Protein AF-0000000079879010 (afdb_homodimer)

Organism: NCBI:txid29920

Secondary structure (DSSP, 8-state):
----------------GGGTTPPPPSEEEEE-TTHHHHHHHHHS-HHHHHHHHHHHHHHHHHHHHHHT--EEEEEEEEGGGGGS-HHHHHHHHHHHHHHHHHHHHHHHHHTEEEEEE-S--TTS-HHHHHHHHHHHHHTTT--SEEEEEEEEE-HHHHHHHHHHHHHHHHHTTSS-GGG--HHHHHHTSTTTTSPPPSEEEE-TT--B-TTSSTTTTTTPEEEE-SS-GGG--HHHHHHHHHHHHHS---TT-/----------------GGGTTPPPPSEEEEE-TTHHHHHHHHHS-HHHHHHHHHHHHHHHHHHHHHHT--EEEEEEEEGGGGGS-HHHHHHHHHHHHHHHHHHHHHHHHHTEEEEEE-S--TTS-HHHHHHHHHHHHHTTT--SEEEEEEEEE-HHHHHHHHHHHHHHHHHTTSS-GGG--HHHHHHTSTTTTSPPPSEEEE-TT--B-TTSSTTTTTTPEEEE-SS-GGG--HHHHHHHHHHHHHS---TT-

Radius of gyration: 25.98 Å; Cα contacts (8 Å, |Δi|>4): 868; chains: 2; bounding box: 55×99×82 Å

Structure (mmCIF, N/CA/C/O backbone):
data_AF-0000000079879010-model_v1
#
loop_
_entity.id
_entity.type
_entity.pdbx_description
1 polymer 'Alkyl transferase'
#
loop_
_atom_site.group_PDB
_atom_site.id
_atom_site.type_symbol
_atom_site.label_atom_id
_atom_site.label_alt_id
_atom_site.label_comp_id
_atom_site.label_asym_id
_atom_site.label_entity_id
_atom_site.label_seq_id
_atom_site.pdbx_PDB_ins_code
_atom_site.Cartn_x
_atom_site.Cartn_y
_atom_site.Cartn_z
_atom_site.occupancy
_atom_site.B_iso_or_equiv
_atom_site.auth_seq_id
_atom_site.auth_comp_id
_atom_site.auth_asym_id
_atom_site.auth_atom_id
_atom_site.pdbx_PDB_model_num
ATOM 1 N N . MET A 1 1 ? -11.172 -68.062 24.422 1 21.17 1 MET A N 1
ATOM 2 C CA . MET A 1 1 ? -12.227 -67.062 24.438 1 21.17 1 MET A CA 1
ATOM 3 C C . MET A 1 1 ? -11.812 -65.812 23.656 1 21.17 1 MET A C 1
ATOM 5 O O . MET A 1 1 ? -10.641 -65.625 23.297 1 21.17 1 MET A O 1
ATOM 9 N N . GLY A 1 2 ? -12.133 -64.5 24.047 1 20.33 2 GLY A N 1
ATOM 10 C CA . GLY A 1 2 ? -12.953 -63.406 23.578 1 20.33 2 GLY A CA 1
ATOM 11 C C . GLY A 1 2 ? -12.148 -62.312 22.922 1 20.33 2 GLY A C 1
ATOM 12 O O . GLY A 1 2 ? -12.633 -61.188 22.766 1 20.33 2 GLY A O 1
ATOM 13 N N . ALA A 1 3 ? -10.828 -62.438 22.547 1 24.95 3 ALA A N 1
ATOM 14 C CA . ALA A 1 3 ? -10.117 -61.156 22.562 1 24.95 3 ALA A CA 1
ATOM 15 C C . ALA A 1 3 ? -10.641 -60.219 21.469 1 24.95 3 ALA A C 1
ATOM 17 O O . ALA A 1 3 ? -10.234 -60.312 20.312 1 24.95 3 ALA A O 1
ATOM 18 N N . GLU A 1 4 ? -11.93 -60 21.359 1 23.8 4 GLU A N 1
ATOM 19 C CA . GLU A 1 4 ? -12.305 -59.312 20.125 1 23.8 4 GLU A CA 1
ATOM 20 C C . GLU A 1 4 ? -11.648 -57.938 20.031 1 23.8 4 GLU A C 1
ATOM 22 O O . GLU A 1 4 ? -11.578 -57.219 21.031 1 23.8 4 GLU A O 1
ATOM 27 N N . ALA A 1 5 ? -10.898 -57.625 19.062 1 28.38 5 ALA A N 1
ATOM 28 C CA . ALA A 1 5 ? -10.18 -56.438 18.641 1 28.38 5 ALA A CA 1
ATOM 29 C C . ALA A 1 5 ? -11.062 -55.188 18.75 1 28.38 5 ALA A C 1
ATOM 31 O O . ALA A 1 5 ? -12.281 -55.281 18.547 1 28.38 5 ALA A O 1
ATOM 32 N N . ILE A 1 6 ? -10.523 -54.062 19.297 1 28.2 6 ILE A N 1
ATOM 33 C CA . ILE A 1 6 ? -10.75 -52.656 19.594 1 28.2 6 ILE A CA 1
ATOM 34 C C . ILE A 1 6 ? -11.195 -51.938 18.328 1 28.2 6 ILE A C 1
ATOM 36 O O . ILE A 1 6 ? -10.508 -51.969 17.297 1 28.2 6 ILE A O 1
ATOM 40 N N . SER A 1 7 ? -12.469 -51.719 18.078 1 27.94 7 SER A N 1
ATOM 41 C CA . SER A 1 7 ? -13.109 -50.938 17.047 1 27.94 7 SER A CA 1
ATOM 42 C C . SER A 1 7 ? -12.539 -49.5 16.984 1 27.94 7 SER A C 1
ATOM 44 O O . SER A 1 7 ? -12.469 -48.844 18.016 1 27.94 7 SER A O 1
ATOM 46 N N . SER A 1 8 ? -11.586 -49.156 16.094 1 28.75 8 SER A N 1
ATOM 47 C CA . SER A 1 8 ? -10.922 -47.906 15.742 1 28.75 8 SER A CA 1
ATOM 48 C C . SER A 1 8 ? -11.938 -46.781 15.477 1 28.75 8 SER A C 1
ATOM 50 O O . SER A 1 8 ? -12.656 -46.844 14.477 1 28.75 8 SER A O 1
ATOM 52 N N . SER A 1 9 ? -12.672 -46.281 16.516 1 29.91 9 SER A N 1
ATOM 53 C CA . SER A 1 9 ? -13.594 -45.156 16.328 1 29.91 9 SER A CA 1
ATOM 54 C C . SER A 1 9 ? -12.875 -43.938 15.742 1 29.91 9 SER A C 1
ATOM 56 O O . SER A 1 9 ? -11.852 -43.5 16.266 1 29.91 9 SER A O 1
ATOM 58 N N . ASN A 1 10 ? -12.875 -43.688 14.453 1 29.55 10 ASN A N 1
ATOM 59 C CA . ASN A 1 10 ? -12.453 -42.562 13.625 1 29.55 10 ASN A CA 1
ATOM 60 C C . ASN A 1 10 ? -13 -41.25 14.156 1 29.55 10 ASN A C 1
ATOM 62 O O . ASN A 1 10 ? -14.188 -40.969 13.992 1 29.55 10 ASN A O 1
ATOM 66 N N . SER A 1 11 ? -12.625 -40.75 15.375 1 30.86 11 SER A N 1
ATOM 67 C CA . SER A 1 11 ? -13.039 -39.438 15.914 1 30.86 11 SER A CA 1
ATOM 68 C C . SER A 1 11 ? -12.703 -38.312 14.961 1 30.86 11 SER A C 1
ATOM 70 O O . SER A 1 11 ? -11.531 -38.062 14.68 1 30.86 11 SER A O 1
ATOM 72 N N . THR A 1 12 ? -13.523 -37.938 13.984 1 29.44 12 THR A N 1
ATOM 73 C CA . THR A 1 12 ? -13.477 -36.688 13.242 1 29.44 12 THR A CA 1
ATOM 74 C C . THR A 1 12 ? -13.406 -35.5 14.195 1 29.44 12 THR A C 1
ATOM 76 O O . THR A 1 12 ? -14.32 -35.281 14.992 1 29.44 12 THR A O 1
ATOM 79 N N . ALA A 1 13 ? -12.328 -35.094 14.742 1 32.72 13 ALA A N 1
ATOM 80 C CA . ALA A 1 13 ? -12.102 -33.875 15.523 1 32.72 13 ALA A CA 1
ATOM 81 C C . ALA A 1 13 ? -12.891 -32.688 14.961 1 32.72 13 ALA A C 1
ATOM 83 O O . ALA A 1 13 ? -12.617 -32.219 13.852 1 32.72 13 ALA A O 1
ATOM 84 N N . THR A 1 14 ? -14.195 -32.531 15.242 1 33.41 14 THR A N 1
ATOM 85 C CA . THR A 1 14 ? -15.016 -31.359 14.984 1 33.41 14 THR A CA 1
ATOM 86 C C . THR A 1 14 ? -14.258 -30.078 15.359 1 33.41 14 THR A C 1
ATOM 88 O O . THR A 1 14 ? -13.586 -30.031 16.391 1 33.41 14 THR A O 1
ATOM 91 N N . MET A 1 15 ? -13.891 -29.219 14.453 1 37.66 15 MET A N 1
ATOM 92 C CA . MET A 1 15 ? -13.344 -27.906 14.742 1 37.66 15 MET A CA 1
ATOM 93 C C . MET A 1 15 ? -14.008 -27.297 15.977 1 37.66 15 MET A C 1
ATOM 95 O O . MET A 1 15 ? -15.227 -27.391 16.141 1 37.66 15 MET A O 1
ATOM 99 N N . PRO A 1 16 ? -13.375 -27.047 17.062 1 37.69 16 PRO A N 1
ATOM 100 C CA . PRO A 1 16 ? -14.086 -26.516 18.219 1 37.69 16 PRO A CA 1
ATOM 101 C C . PRO A 1 16 ? -15.18 -25.531 17.844 1 37.69 16 PRO A C 1
ATOM 103 O O . PRO A 1 16 ? -15.109 -24.891 16.781 1 37.69 16 PRO A O 1
ATOM 106 N N . GLU A 1 17 ? -16.375 -25.547 18.406 1 39.41 17 GLU A N 1
ATOM 107 C CA . GLU A 1 17 ? -17.609 -24.75 18.359 1 39.41 17 GLU A CA 1
ATOM 108 C C . GLU A 1 17 ? -17.312 -23.266 18.391 1 39.41 17 GLU A C 1
ATOM 110 O O . GLU A 1 17 ? -18.219 -22.438 18.344 1 39.41 17 GLU A O 1
ATOM 115 N N . MET A 1 18 ? -16.25 -22.797 19.047 1 42.03 18 MET A N 1
ATOM 116 C CA . MET A 1 18 ? -15.977 -21.375 19.219 1 42.03 18 MET A CA 1
ATOM 117 C C . MET A 1 18 ? -15.945 -20.656 17.875 1 42.03 18 MET A C 1
ATOM 119 O O . MET A 1 18 ? -15.703 -19.453 17.812 1 42.03 18 MET A O 1
ATOM 123 N N . GLU A 1 19 ? -15.68 -21.406 16.75 1 46.16 19 GLU A N 1
ATOM 124 C CA . GLU A 1 19 ? -15.414 -20.953 15.383 1 46.16 19 GLU A CA 1
ATOM 125 C C . GLU A 1 19 ? -16.672 -20.359 14.742 1 46.16 19 GLU A C 1
ATOM 127 O O . GLU A 1 19 ? -16.688 -20.125 13.531 1 46.16 19 GLU A O 1
ATOM 132 N N . LYS A 1 20 ? -17.891 -20.484 15.352 1 55.22 20 LYS A N 1
ATOM 133 C CA . LYS A 1 20 ? -19.156 -20.359 14.625 1 55.22 20 LYS A CA 1
ATOM 134 C C . LYS A 1 20 ? -19.344 -18.953 14.094 1 55.22 20 LYS A C 1
ATOM 136 O O . LYS A 1 20 ? -19.938 -18.766 13.023 1 55.22 20 LYS A O 1
ATOM 141 N N . ASP A 1 21 ? -18.891 -17.875 14.773 1 79.19 21 ASP A N 1
ATOM 142 C CA . ASP A 1 21 ? -19.422 -16.609 14.289 1 79.19 21 ASP A CA 1
ATOM 143 C C . ASP A 1 21 ? -18.297 -15.719 13.742 1 79.19 21 ASP A C 1
ATOM 145 O O . ASP A 1 21 ? -18.359 -14.492 13.859 1 79.19 21 ASP A O 1
ATOM 149 N N . LEU A 1 22 ? -17.188 -16.438 13.062 1 91 22 LEU A N 1
ATOM 150 C CA . LEU A 1 22 ? -16.125 -15.586 12.523 1 91 22 LEU A CA 1
ATOM 151 C C . LEU A 1 22 ? -16.531 -15.031 11.164 1 91 22 LEU A C 1
ATOM 153 O O . LEU A 1 22 ? -17.125 -15.734 10.352 1 91 22 LEU A O 1
ATOM 157 N N . LYS A 1 23 ? -16.219 -13.797 10.984 1 95.5 23 LYS A N 1
ATOM 158 C CA . LYS A 1 23 ? -16.328 -13.219 9.656 1 95.5 23 LYS A CA 1
ATOM 159 C C . LYS A 1 23 ? -15.234 -13.734 8.727 1 95.5 23 LYS A C 1
ATOM 161 O O . LYS A 1 23 ? -14.047 -13.602 9.023 1 95.5 23 LYS A O 1
ATOM 166 N N . ILE A 1 24 ? -15.594 -14.367 7.672 1 97.81 24 ILE A N 1
ATOM 167 C CA . ILE A 1 24 ? -14.641 -14.922 6.715 1 97.81 24 ILE A CA 1
ATOM 168 C C . ILE A 1 24 ? -14.242 -13.844 5.711 1 97.81 24 ILE A C 1
ATOM 170 O O . ILE A 1 24 ? -15.102 -13.219 5.078 1 97.81 24 ILE A O 1
ATOM 174 N N . PRO A 1 25 ? -12.969 -13.586 5.633 1 98.38 25 PRO A N 1
ATOM 175 C CA . PRO A 1 25 ? -12.586 -12.656 4.566 1 98.38 25 PRO A CA 1
ATOM 176 C C . PRO A 1 25 ? -13.008 -13.133 3.182 1 98.38 25 PRO A C 1
ATOM 178 O O . PRO A 1 25 ? -12.906 -14.328 2.879 1 98.38 25 PRO A O 1
ATOM 181 N N . ARG A 1 26 ? -13.453 -12.234 2.373 1 98.62 26 ARG A N 1
ATOM 182 C CA . ARG A 1 26 ? -13.906 -12.609 1.038 1 98.62 26 ARG A CA 1
ATOM 183 C C . ARG A 1 26 ? -12.727 -12.805 0.092 1 98.62 26 ARG A C 1
ATOM 185 O O . ARG A 1 26 ? -12.75 -13.688 -0.767 1 98.62 26 ARG A O 1
ATOM 192 N N . HIS A 1 27 ? -11.727 -12.008 0.163 1 98.94 27 HIS A N 1
ATOM 193 C CA . HIS A 1 27 ? -10.57 -11.992 -0.724 1 98.94 27 HIS A CA 1
ATOM 194 C C . HIS A 1 27 ? -9.266 -11.883 0.068 1 98.94 27 HIS A C 1
ATOM 196 O O . HIS A 1 27 ? -9.07 -10.922 0.817 1 98.94 27 HIS A O 1
ATOM 202 N N . ILE A 1 28 ? -8.414 -12.867 -0.082 1 98.94 28 ILE A N 1
ATOM 203 C CA . ILE A 1 28 ? -7.082 -12.867 0.522 1 98.94 28 ILE A CA 1
ATOM 204 C C . ILE A 1 28 ? -6.02 -12.719 -0.565 1 98.94 28 ILE A C 1
ATOM 206 O O . ILE A 1 28 ? -6.035 -13.445 -1.561 1 98.94 28 ILE A O 1
ATOM 210 N N . ALA A 1 29 ? -5.215 -11.688 -0.429 1 98.94 29 ALA A N 1
ATOM 211 C CA . ALA A 1 29 ? -4.023 -11.516 -1.261 1 98.94 29 ALA A CA 1
ATOM 212 C C . ALA A 1 29 ? -2.766 -11.945 -0.512 1 98.94 29 ALA A C 1
ATOM 214 O O . ALA A 1 29 ? -2.594 -11.617 0.664 1 98.94 29 ALA A O 1
ATOM 215 N N . VAL A 1 30 ? -1.819 -12.68 -1.217 1 98.94 30 VAL A N 1
ATOM 216 C CA . VAL A 1 30 ? -0.688 -13.219 -0.473 1 98.94 30 VAL A CA 1
ATOM 217 C C . VAL A 1 30 ? 0.607 -12.961 -1.241 1 98.94 30 VAL A C 1
ATOM 219 O O . VAL A 1 30 ? 0.686 -13.227 -2.443 1 98.94 30 VAL A O 1
ATOM 222 N N . ILE A 1 31 ? 1.541 -12.406 -0.609 1 98.81 31 ILE A N 1
ATOM 223 C CA . ILE A 1 31 ? 2.928 -12.375 -1.06 1 98.81 31 ILE A CA 1
ATOM 224 C C . ILE A 1 31 ? 3.678 -13.594 -0.516 1 98.81 31 ILE A C 1
ATOM 226 O O . ILE A 1 31 ? 3.949 -13.672 0.684 1 98.81 31 ILE A O 1
ATOM 230 N N . ILE A 1 32 ? 4.016 -14.484 -1.341 1 98.62 32 ILE A N 1
ATOM 231 C CA . ILE A 1 32 ? 4.531 -15.789 -0.929 1 98.62 32 ILE A CA 1
ATOM 232 C C . ILE A 1 32 ? 6.051 -15.734 -0.831 1 98.62 32 ILE A C 1
ATOM 234 O O . ILE A 1 32 ? 6.75 -16.469 -1.535 1 98.62 32 ILE A O 1
ATOM 238 N N . ASP A 1 33 ? 6.512 -15.031 0.116 1 97.5 33 ASP A N 1
ATOM 239 C CA . ASP A 1 33 ? 7.926 -14.734 0.323 1 97.5 33 ASP A CA 1
ATOM 240 C C . ASP A 1 33 ? 8.617 -15.852 1.1 1 97.5 33 ASP A C 1
ATOM 242 O O . ASP A 1 33 ? 7.984 -16.531 1.912 1 97.5 33 ASP A O 1
ATOM 246 N N . GLY A 1 34 ? 9.859 -16.125 0.825 1 97.25 34 GLY A N 1
ATOM 247 C CA . GLY A 1 34 ? 10.688 -17 1.63 1 97.25 34 GLY A CA 1
ATOM 248 C C . GLY A 1 34 ? 10.992 -18.328 0.948 1 97.25 34 GLY A C 1
ATOM 249 O O . GLY A 1 34 ? 11.664 -19.188 1.521 1 97.25 34 GLY A O 1
ATOM 250 N N . ASN A 1 35 ? 10.586 -18.5 -0.289 1 97.75 35 ASN A N 1
ATOM 251 C CA . ASN A 1 35 ? 10.766 -19.766 -0.992 1 97.75 35 ASN A CA 1
ATOM 252 C C . ASN A 1 35 ? 12.25 -20.094 -1.164 1 97.75 35 ASN A C 1
ATOM 254 O O . ASN A 1 35 ? 12.68 -21.203 -0.823 1 97.75 35 ASN A O 1
ATOM 258 N N . ARG A 1 36 ? 13.062 -19.156 -1.688 1 95.12 36 ARG A N 1
ATOM 259 C CA . ARG A 1 36 ? 14.477 -19.375 -1.958 1 95.12 36 ARG A CA 1
ATOM 260 C C . ARG A 1 36 ? 15.242 -19.672 -0.671 1 95.12 36 ARG A C 1
ATOM 262 O O . ARG A 1 36 ? 16.047 -20.609 -0.623 1 95.12 36 ARG A O 1
ATOM 269 N N . ARG A 1 37 ? 15.039 -18.875 0.304 1 95.81 37 ARG A N 1
ATOM 270 C CA . ARG A 1 37 ? 15.719 -19.062 1.579 1 95.81 37 ARG A CA 1
ATOM 271 C C . ARG A 1 37 ? 15.367 -20.422 2.193 1 95.81 37 ARG A C 1
ATOM 273 O O . ARG A 1 37 ? 16.234 -21.141 2.682 1 95.81 37 ARG A O 1
ATOM 280 N N . TYR A 1 38 ? 14.125 -20.766 2.17 1 97.56 38 TYR A N 1
ATOM 281 C CA . TYR A 1 38 ? 13.68 -22.078 2.646 1 97.56 38 TYR A CA 1
ATOM 282 C C . TYR A 1 38 ? 14.414 -23.203 1.932 1 97.56 38 TYR A C 1
ATOM 284 O O . TYR A 1 38 ? 14.93 -24.125 2.572 1 97.56 38 TYR A O 1
ATOM 292 N N . GLY A 1 39 ? 14.391 -23.141 0.583 1 97 39 GLY A N 1
ATOM 293 C CA . GLY A 1 39 ? 15.023 -24.188 -0.216 1 97 39 GLY A CA 1
ATOM 294 C C . GLY A 1 39 ? 16.5 -24.328 0.061 1 97 39 GLY A C 1
ATOM 295 O O . GLY A 1 39 ? 17.031 -25.438 0.14 1 97 39 GLY A O 1
ATOM 296 N N . LYS A 1 40 ? 17.203 -23.172 0.174 1 95.81 40 LYS A N 1
ATOM 297 C CA . LYS A 1 40 ? 18.625 -23.188 0.486 1 95.81 40 LYS A CA 1
ATOM 298 C C . LYS A 1 40 ? 18.891 -23.844 1.84 1 95.81 40 LYS A C 1
ATOM 300 O O . LYS A 1 40 ? 19.828 -24.625 1.985 1 95.81 40 LYS A O 1
ATOM 305 N N . ASN A 1 41 ? 18.078 -23.516 2.752 1 96.12 41 ASN A N 1
ATOM 306 C CA . ASN A 1 41 ? 18.234 -24.062 4.094 1 96.12 41 ASN A CA 1
ATOM 307 C C . ASN A 1 41 ? 17.953 -25.578 4.113 1 96.12 41 ASN A C 1
ATOM 309 O O . ASN A 1 41 ? 18.703 -26.344 4.723 1 96.12 41 ASN A O 1
ATOM 313 N N . LYS A 1 42 ? 16.922 -25.969 3.42 1 96.19 42 LYS A N 1
ATOM 314 C CA . LYS A 1 42 ? 16.438 -27.344 3.508 1 96.19 42 LYS A CA 1
ATOM 315 C C . LYS A 1 42 ? 17.188 -28.25 2.535 1 96.19 42 LYS A C 1
ATOM 317 O O . LYS A 1 42 ? 17.5 -29.406 2.861 1 96.19 42 LYS A O 1
ATOM 322 N N . TYR A 1 43 ? 17.484 -27.688 1.297 1 95.94 43 TYR A N 1
ATOM 323 C CA . TYR A 1 43 ? 17.984 -28.562 0.238 1 95.94 43 TYR A CA 1
ATOM 324 C C . TYR A 1 43 ? 19.328 -28.062 -0.275 1 95.94 43 TYR A C 1
ATOM 326 O O . TYR A 1 43 ? 20 -28.75 -1.05 1 95.94 43 TYR A O 1
ATOM 334 N N . GLY A 1 44 ? 19.734 -26.906 0.207 1 94 44 GLY A N 1
ATOM 335 C CA . GLY A 1 44 ? 20.891 -26.266 -0.428 1 94 44 GLY A CA 1
ATOM 336 C C . GLY A 1 44 ? 20.578 -25.719 -1.81 1 94 44 GLY A C 1
ATOM 337 O O . GLY A 1 44 ? 21.484 -25.453 -2.598 1 94 44 GLY A O 1
ATOM 338 N N . SER A 1 45 ? 19.312 -25.672 -2.168 1 90.5 45 SER A N 1
ATOM 339 C CA . SER A 1 45 ? 18.859 -25.234 -3.486 1 90.5 45 SER A CA 1
ATOM 340 C C . SER A 1 45 ? 17.656 -24.312 -3.385 1 90.5 45 SER A C 1
ATOM 342 O O . SER A 1 45 ? 16.578 -24.734 -2.93 1 90.5 45 SER A O 1
ATOM 344 N N . GLY A 1 46 ? 17.75 -23.109 -3.887 1 91 46 GLY A N 1
ATOM 345 C CA . GLY A 1 46 ? 16.625 -22.188 -3.91 1 91 46 GLY A CA 1
ATOM 346 C C . GLY A 1 46 ? 15.484 -22.672 -4.781 1 91 46 GLY A C 1
ATOM 347 O O . GLY A 1 46 ? 14.312 -22.484 -4.438 1 91 46 GLY A O 1
ATOM 348 N N . THR A 1 47 ? 15.82 -23.344 -5.844 1 91.56 47 THR A N 1
ATOM 349 C CA . THR A 1 47 ? 14.836 -23.797 -6.82 1 91.56 47 THR A CA 1
ATOM 350 C C . THR A 1 47 ? 13.898 -24.828 -6.199 1 91.56 47 THR A C 1
ATOM 352 O O . THR A 1 47 ? 12.688 -24.812 -6.461 1 91.56 47 THR A O 1
ATOM 355 N N . ARG A 1 48 ? 14.375 -25.719 -5.426 1 94 48 ARG A N 1
ATOM 356 C CA . ARG A 1 48 ? 13.539 -26.719 -4.77 1 94 48 ARG A CA 1
ATOM 357 C C . ARG A 1 48 ? 12.578 -26.078 -3.777 1 94 48 ARG A C 1
ATOM 359 O O . ARG A 1 48 ? 11.477 -26.578 -3.553 1 94 48 ARG A O 1
ATOM 366 N N . GLY A 1 49 ? 13 -24.969 -3.199 1 96.56 49 GLY A N 1
ATOM 367 C CA . GLY A 1 49 ? 12.102 -24.203 -2.346 1 96.56 49 GLY A CA 1
ATOM 368 C C . GLY A 1 49 ? 10.891 -23.672 -3.084 1 96.56 49 GLY A C 1
ATOM 369 O O . GLY A 1 49 ? 9.781 -23.688 -2.553 1 96.56 49 GLY A O 1
ATOM 370 N N . HIS A 1 50 ? 11.141 -23.234 -4.289 1 96.56 50 HIS A N 1
ATOM 371 C CA . HIS A 1 50 ? 10.047 -22.734 -5.117 1 96.56 50 HIS A CA 1
ATOM 372 C C . HIS A 1 50 ? 9.07 -23.859 -5.453 1 96.56 50 HIS A C 1
ATOM 374 O O . HIS A 1 50 ? 7.855 -23.641 -5.512 1 96.56 50 HIS A O 1
ATOM 380 N N . SER A 1 51 ? 9.578 -25.031 -5.668 1 96.94 51 SER A N 1
ATOM 381 C CA . SER A 1 51 ? 8.727 -26.172 -5.922 1 96.94 51 SER A CA 1
ATOM 382 C C . SER A 1 51 ? 7.832 -26.484 -4.723 1 96.94 51 SER A C 1
ATOM 384 O O . SER A 1 51 ? 6.629 -26.688 -4.875 1 96.94 51 SER A O 1
ATOM 386 N N . ASP A 1 52 ? 8.414 -26.469 -3.557 1 98 52 ASP A N 1
ATOM 387 C CA . ASP A 1 52 ? 7.633 -26.656 -2.334 1 98 52 ASP A CA 1
ATOM 388 C C . ASP A 1 52 ? 6.605 -25.531 -2.168 1 98 52 ASP A C 1
ATOM 390 O O . ASP A 1 52 ? 5.477 -25.781 -1.732 1 98 52 ASP A O 1
ATOM 394 N N . GLY A 1 53 ? 6.969 -24.359 -2.475 1 98.38 53 GLY A N 1
ATOM 395 C CA . GLY A 1 53 ? 6.055 -23.234 -2.414 1 98.38 53 GLY A CA 1
ATOM 396 C C . GLY A 1 53 ? 4.848 -23.391 -3.318 1 98.38 53 GLY A C 1
ATOM 397 O O . GLY A 1 53 ? 3.736 -23 -2.949 1 98.38 53 GLY A O 1
ATOM 398 N N . THR A 1 54 ? 5.145 -23.922 -4.477 1 97.88 54 THR A N 1
ATOM 399 C CA . THR A 1 54 ? 4.059 -24.156 -5.422 1 97.88 54 THR A CA 1
ATOM 400 C C . THR A 1 54 ? 3.051 -25.141 -4.855 1 97.88 54 THR A C 1
ATOM 402 O O . THR A 1 54 ? 1.84 -24.969 -5.004 1 97.88 54 THR A O 1
ATOM 405 N N . LYS A 1 55 ? 3.518 -26.156 -4.211 1 97.5 55 LYS A N 1
ATOM 406 C CA . LYS A 1 55 ? 2.637 -27.109 -3.539 1 97.5 55 LYS A CA 1
ATOM 407 C C . LYS A 1 55 ? 1.814 -26.422 -2.451 1 97.5 55 LYS A C 1
ATOM 409 O O . LYS A 1 55 ? 0.625 -26.703 -2.293 1 97.5 55 LYS A O 1
ATOM 414 N N . THR A 1 56 ? 2.463 -25.531 -1.757 1 98.69 56 THR A N 1
ATOM 415 C CA . THR A 1 56 ? 1.774 -24.797 -0.704 1 98.69 56 THR A CA 1
ATOM 416 C C . THR A 1 56 ? 0.677 -23.922 -1.293 1 98.69 56 THR A C 1
ATOM 418 O O . THR A 1 56 ? -0.381 -23.75 -0.685 1 98.69 56 THR A O 1
ATOM 421 N N . VAL A 1 57 ? 0.872 -23.344 -2.48 1 98.75 57 VAL A N 1
ATOM 422 C CA . VAL A 1 57 ? -0.164 -22.547 -3.137 1 98.75 57 VAL A CA 1
ATOM 423 C C . VAL A 1 57 ? -1.389 -23.422 -3.406 1 98.75 57 VAL A C 1
ATOM 425 O O . VAL A 1 57 ? -2.521 -23 -3.152 1 98.75 57 VAL A O 1
ATOM 428 N N . MET A 1 58 ? -1.138 -24.625 -3.836 1 97.88 58 MET A N 1
ATOM 429 C CA . MET A 1 58 ? -2.234 -25.562 -4.094 1 97.88 58 MET A CA 1
ATOM 430 C C . MET A 1 58 ? -2.996 -25.875 -2.812 1 97.88 58 MET A C 1
ATOM 432 O O . MET A 1 58 ? -4.227 -25.797 -2.779 1 97.88 58 MET A O 1
ATOM 436 N N . ASN A 1 59 ? -2.277 -26.219 -1.795 1 98.44 59 ASN A N 1
ATOM 437 C CA . ASN A 1 59 ? -2.893 -26.531 -0.508 1 98.44 59 ASN A CA 1
ATOM 438 C C . ASN A 1 59 ? -3.66 -25.344 0.047 1 98.44 59 ASN A C 1
ATOM 440 O O . ASN A 1 59 ? -4.793 -25.484 0.507 1 98.44 59 ASN A O 1
ATOM 444 N N . PHE A 1 60 ? -3.047 -24.219 -0.032 1 98.81 60 PHE A N 1
ATOM 445 C CA . PHE A 1 60 ? -3.652 -23 0.505 1 98.81 60 PHE A CA 1
ATOM 446 C C . PHE A 1 60 ? -4.934 -22.656 -0.244 1 98.81 60 PHE A C 1
ATOM 448 O O . PHE A 1 60 ? -5.902 -22.188 0.355 1 98.81 60 PHE A O 1
ATOM 455 N N . THR A 1 61 ? -4.93 -22.844 -1.548 1 98.75 61 THR A N 1
ATOM 456 C CA . THR A 1 61 ? -6.141 -22.672 -2.348 1 98.75 61 THR A CA 1
ATOM 457 C C . THR A 1 61 ? -7.266 -23.562 -1.814 1 98.75 61 THR A C 1
ATOM 459 O O . THR A 1 61 ? -8.375 -23.078 -1.574 1 98.75 61 THR A O 1
ATOM 462 N N . ASP A 1 62 ? -6.922 -24.781 -1.531 1 98.25 62 ASP A N 1
ATOM 463 C CA . ASP A 1 62 ? -7.902 -25.734 -0.999 1 98.25 62 ASP A CA 1
ATOM 464 C C . ASP A 1 62 ? -8.414 -25.266 0.365 1 98.25 62 ASP A C 1
ATOM 466 O O . ASP A 1 62 ? -9.625 -25.297 0.616 1 98.25 62 ASP A O 1
ATOM 470 N N . TRP A 1 63 ? -7.473 -24.891 1.22 1 98.81 63 TRP A N 1
ATOM 471 C CA . TRP A 1 63 ? -7.84 -24.438 2.561 1 98.81 63 TRP A CA 1
ATOM 472 C C . TRP A 1 63 ? -8.742 -23.219 2.498 1 98.81 63 TRP A C 1
ATOM 474 O O . TRP A 1 63 ? -9.688 -23.094 3.283 1 98.81 63 TRP A O 1
ATOM 484 N N . CYS A 1 64 ? -8.461 -22.266 1.56 1 98.81 64 CYS A N 1
ATOM 485 C CA . CYS A 1 64 ? -9.289 -21.078 1.388 1 98.81 64 CYS A CA 1
ATOM 486 C C . CYS A 1 64 ? -10.703 -21.453 0.972 1 98.81 64 CYS A C 1
ATOM 488 O O . CYS A 1 64 ? -11.672 -20.938 1.53 1 98.81 64 CYS A O 1
ATOM 490 N N . ILE A 1 65 ? -10.805 -22.312 0.03 1 98.56 65 ILE A N 1
ATOM 491 C CA . ILE A 1 65 ? -12.109 -22.766 -0.456 1 98.56 65 ILE A CA 1
ATOM 492 C C . ILE A 1 65 ? -12.898 -23.391 0.687 1 98.56 65 ILE A C 1
ATOM 494 O O . ILE A 1 65 ? -14.062 -23.047 0.915 1 98.56 65 ILE A O 1
ATOM 498 N N . ASP A 1 66 ? -12.234 -24.234 1.405 1 98 66 ASP A N 1
ATOM 499 C CA . ASP A 1 66 ? -12.875 -24.938 2.52 1 98 66 ASP A CA 1
ATOM 500 C C . ASP A 1 66 ? -13.359 -23.938 3.578 1 98 66 ASP A C 1
ATOM 502 O O . ASP A 1 66 ? -14.375 -24.172 4.234 1 98 66 ASP A O 1
ATOM 506 N N . ALA A 1 67 ? -12.625 -22.875 3.754 1 98.12 67 ALA A N 1
ATOM 507 C CA . ALA A 1 67 ? -12.93 -21.891 4.793 1 98.12 67 ALA A CA 1
ATOM 508 C C . ALA A 1 67 ? -14.031 -20.953 4.344 1 98.12 67 ALA A C 1
ATOM 510 O O . ALA A 1 67 ? -14.586 -20.203 5.156 1 98.12 67 ALA A O 1
ATOM 511 N N . GLY A 1 68 ? -14.312 -20.875 3.057 1 98.19 68 GLY A N 1
ATOM 512 C CA . GLY A 1 68 ? -15.375 -20.031 2.541 1 98.19 68 GLY A CA 1
ATOM 513 C C . GLY A 1 68 ? -14.859 -18.734 1.95 1 98.19 68 GLY A C 1
ATOM 514 O O . GLY A 1 68 ? -15.633 -17.812 1.689 1 98.19 68 GLY A O 1
ATOM 515 N N . VAL A 1 69 ? -13.586 -18.625 1.791 1 98.75 69 VAL A N 1
ATOM 516 C CA . VAL A 1 69 ? -13.008 -17.5 1.077 1 98.75 69 VAL A CA 1
ATOM 517 C C . VAL A 1 69 ? -13.453 -17.516 -0.381 1 98.75 69 VAL A C 1
ATOM 519 O O . VAL A 1 69 ? -13.602 -18.578 -0.978 1 98.75 69 VAL A O 1
ATOM 522 N N . GLU A 1 70 ? -13.656 -16.312 -0.957 1 98.75 70 GLU A N 1
ATOM 523 C CA . GLU A 1 70 ? -14.195 -16.25 -2.312 1 98.75 70 GLU A CA 1
ATOM 524 C C . GLU A 1 70 ? -13.078 -16.109 -3.342 1 98.75 70 GLU A C 1
ATOM 526 O O . GLU A 1 70 ? -13.203 -16.578 -4.473 1 98.75 70 GLU A O 1
ATOM 531 N N . ALA A 1 71 ? -11.977 -15.445 -2.938 1 98.94 71 ALA A N 1
ATOM 532 C CA . ALA A 1 71 ? -10.922 -15.18 -3.908 1 98.94 71 ALA A CA 1
ATOM 533 C C . ALA A 1 71 ? -9.547 -15.219 -3.244 1 98.94 71 ALA A C 1
ATOM 535 O O . ALA A 1 71 ? -9.391 -14.789 -2.1 1 98.94 71 ALA A O 1
ATOM 536 N N . LEU A 1 72 ? -8.641 -15.727 -3.977 1 98.94 72 LEU A N 1
ATOM 537 C CA . LEU A 1 72 ? -7.23 -15.75 -3.604 1 98.94 72 LEU A CA 1
ATOM 538 C C . LEU A 1 72 ? -6.367 -15.164 -4.715 1 98.94 72 LEU A C 1
ATOM 540 O O . LEU A 1 72 ? -6.484 -15.57 -5.875 1 98.94 72 LEU A O 1
ATOM 544 N N . THR A 1 73 ? -5.598 -14.148 -4.402 1 99 73 THR A N 1
ATOM 545 C CA . THR A 1 73 ? -4.629 -13.578 -5.332 1 99 73 THR A CA 1
ATOM 546 C C . THR A 1 73 ? -3.205 -13.781 -4.82 1 99 73 THR A C 1
ATOM 548 O O . THR A 1 73 ? -2.879 -13.375 -3.703 1 99 73 THR A O 1
ATOM 551 N N . VAL A 1 74 ? -2.363 -14.398 -5.637 1 98.94 74 VAL A N 1
ATOM 552 C CA . VAL A 1 74 ? -1.028 -14.812 -5.215 1 98.94 74 VAL A CA 1
ATOM 553 C C . VAL A 1 74 ? 0.025 -14.039 -6.008 1 98.94 74 VAL A C 1
ATOM 555 O O . VAL A 1 74 ? -0.052 -13.961 -7.238 1 98.94 74 VAL A O 1
ATOM 558 N N . PHE A 1 75 ? 0.98 -13.492 -5.281 1 98.88 75 PHE A N 1
ATOM 559 C CA . PHE A 1 75 ? 2.109 -12.828 -5.918 1 98.88 75 PHE A CA 1
ATOM 560 C C . PHE A 1 75 ? 3.178 -13.844 -6.32 1 98.88 75 PHE A C 1
ATOM 562 O O . PHE A 1 75 ? 4.164 -14.023 -5.605 1 98.88 75 PHE A O 1
ATOM 569 N N . ALA A 1 76 ? 3.096 -14.359 -7.496 1 98.38 76 ALA A N 1
ATOM 570 C CA . ALA A 1 76 ? 3.914 -15.5 -7.895 1 98.38 76 ALA A CA 1
ATOM 571 C C . ALA A 1 76 ? 5.246 -15.047 -8.484 1 98.38 76 ALA A C 1
ATOM 573 O O . ALA A 1 76 ? 6.289 -15.648 -8.227 1 98.38 76 ALA A O 1
ATOM 574 N N . PHE A 1 77 ? 5.215 -14.016 -9.281 1 98.31 77 PHE A N 1
ATOM 575 C CA . PHE A 1 77 ? 6.391 -13.5 -9.977 1 98.31 77 PHE A CA 1
ATOM 576 C C . PHE A 1 77 ? 6.238 -12.008 -10.266 1 98.31 77 PHE A C 1
ATOM 578 O O . PHE A 1 77 ? 5.379 -11.609 -11.055 1 98.31 77 PHE A O 1
ATOM 585 N N . SER A 1 78 ? 7.121 -11.188 -9.672 1 97.81 78 SER A N 1
ATOM 586 C CA . SER A 1 78 ? 7.039 -9.742 -9.859 1 97.81 78 SER A CA 1
ATOM 587 C C . SER A 1 78 ? 7.805 -9.305 -11.109 1 97.81 78 SER A C 1
ATOM 589 O O . SER A 1 78 ? 8.648 -10.047 -11.617 1 97.81 78 SER A O 1
ATOM 591 N N . THR A 1 79 ? 7.555 -8.117 -11.617 1 97.12 79 THR A N 1
ATOM 592 C CA . THR A 1 79 ? 8.312 -7.547 -12.727 1 97.12 79 THR A CA 1
ATOM 593 C C . THR A 1 79 ? 9.781 -7.371 -12.344 1 97.12 79 THR A C 1
ATOM 595 O O . THR A 1 79 ? 10.664 -7.484 -13.195 1 97.12 79 THR A O 1
ATOM 598 N N . GLU A 1 80 ? 10.086 -7.164 -11.039 1 94.88 80 GLU A N 1
ATOM 599 C CA . GLU A 1 80 ? 11.461 -7.008 -10.57 1 94.88 80 GLU A CA 1
ATOM 600 C C . GLU A 1 80 ? 12.211 -8.336 -10.617 1 94.88 80 GLU A C 1
ATOM 602 O O . GLU A 1 80 ? 13.445 -8.352 -10.664 1 94.88 80 GLU A O 1
ATOM 607 N N . ASN A 1 81 ? 11.484 -9.438 -10.609 1 95.31 81 ASN A N 1
ATOM 608 C CA . ASN A 1 81 ? 12.102 -10.766 -10.578 1 95.31 81 ASN A CA 1
ATOM 609 C C . ASN A 1 81 ? 12.812 -11.078 -11.891 1 95.31 81 ASN A C 1
ATOM 611 O O . ASN A 1 81 ? 13.617 -12.008 -11.961 1 95.31 81 ASN A O 1
ATOM 615 N N . TRP A 1 82 ? 12.57 -10.312 -12.914 1 96.56 82 TRP A N 1
ATOM 616 C CA . TRP A 1 82 ? 13.227 -10.531 -14.195 1 96.56 82 TRP A CA 1
ATOM 617 C C . TRP A 1 82 ? 14.711 -10.219 -14.109 1 96.56 82 TRP A C 1
ATOM 619 O O . TRP A 1 82 ? 15.477 -10.555 -15.016 1 96.56 82 TRP A O 1
ATOM 629 N N . LYS A 1 83 ? 15.172 -9.586 -13.031 1 94.69 83 LYS A N 1
ATOM 630 C CA . LYS A 1 83 ? 16.578 -9.25 -12.828 1 94.69 83 LYS A CA 1
ATOM 631 C C . LYS A 1 83 ? 17.359 -10.453 -12.297 1 94.69 83 LYS A C 1
ATOM 633 O O . LYS A 1 83 ? 18.594 -10.414 -12.219 1 94.69 83 LYS A O 1
ATOM 638 N N . ARG A 1 84 ? 16.688 -11.531 -11.992 1 93.12 84 ARG A N 1
ATOM 639 C CA . ARG A 1 84 ? 17.328 -12.727 -11.461 1 93.12 84 ARG A CA 1
ATOM 640 C C . ARG A 1 84 ? 18.094 -13.469 -12.547 1 93.12 84 ARG A C 1
ATOM 642 O O . ARG A 1 84 ? 18.031 -13.102 -13.727 1 93.12 84 ARG A O 1
ATOM 649 N N . GLU A 1 85 ? 18.828 -14.5 -12.047 1 93.5 85 GLU A N 1
ATOM 650 C CA . GLU A 1 85 ? 19.594 -15.305 -12.992 1 93.5 85 GLU A CA 1
ATOM 651 C C . GLU A 1 85 ? 18.688 -16.031 -13.977 1 93.5 85 GLU A C 1
ATOM 653 O O . GLU A 1 85 ? 17.609 -16.5 -13.609 1 93.5 85 GLU A O 1
ATOM 658 N N . LYS A 1 86 ? 19.203 -16.141 -15.211 1 95.69 86 LYS A N 1
ATOM 659 C CA . LYS A 1 86 ? 18.422 -16.703 -16.312 1 95.69 86 LYS A CA 1
ATOM 660 C C . LYS A 1 86 ? 17.922 -18.094 -15.953 1 95.69 86 LYS A C 1
ATOM 662 O O . LYS A 1 86 ? 16.766 -18.422 -16.203 1 95.69 86 LYS A O 1
ATOM 667 N N . ALA A 1 87 ? 18.766 -18.859 -15.406 1 94.81 87 ALA A N 1
ATOM 668 C CA . ALA A 1 87 ? 18.406 -20.234 -15.055 1 94.81 87 ALA A CA 1
ATOM 669 C C . ALA A 1 87 ? 17.266 -20.25 -14.039 1 94.81 87 ALA A C 1
ATOM 671 O O . ALA A 1 87 ? 16.359 -21.094 -14.125 1 94.81 87 ALA A O 1
ATOM 672 N N . GLU A 1 88 ? 17.297 -19.359 -13.094 1 93.75 88 GLU A N 1
ATOM 673 C CA . GLU A 1 88 ? 16.234 -19.281 -12.094 1 93.75 88 GLU A CA 1
ATOM 674 C C . GLU A 1 88 ? 14.922 -18.828 -12.727 1 93.75 88 GLU A C 1
ATOM 676 O O . GLU A 1 88 ? 13.859 -19.375 -12.43 1 93.75 88 GLU A O 1
ATOM 681 N N . ILE A 1 89 ? 15.039 -17.859 -13.594 1 97.06 89 ILE A N 1
ATOM 682 C CA . ILE A 1 89 ? 13.859 -17.344 -14.273 1 97.06 89 ILE A CA 1
ATOM 683 C C . ILE A 1 89 ? 13.188 -18.469 -15.062 1 97.06 89 ILE A C 1
ATOM 685 O O . ILE A 1 89 ? 11.977 -18.656 -14.961 1 97.06 89 ILE A O 1
ATOM 689 N N . GLU A 1 90 ? 13.969 -19.203 -15.766 1 97.12 90 GLU A N 1
ATOM 690 C CA . GLU A 1 90 ? 13.445 -20.312 -16.562 1 97.12 90 GLU A CA 1
ATOM 691 C C . GLU A 1 90 ? 12.758 -21.344 -15.688 1 97.12 90 GLU A C 1
ATOM 693 O O . GLU A 1 90 ? 11.68 -21.844 -16.031 1 97.12 90 GLU A O 1
ATOM 698 N N . ALA A 1 91 ? 13.367 -21.656 -14.648 1 96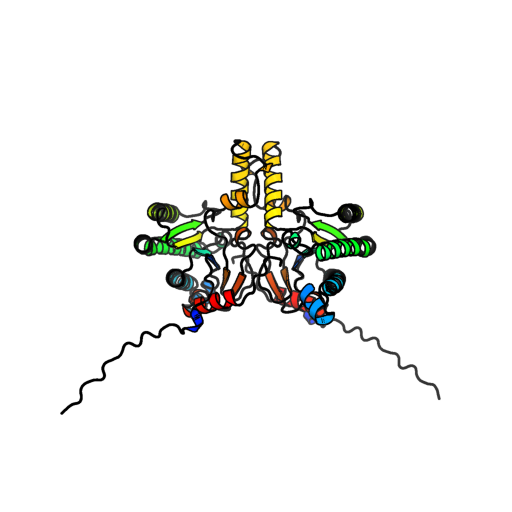.06 91 ALA A N 1
ATOM 699 C CA . ALA A 1 91 ? 12.789 -22.625 -13.719 1 96.06 91 ALA A CA 1
ATOM 700 C C . ALA A 1 91 ? 11.461 -22.125 -13.164 1 96.06 91 ALA A C 1
ATOM 702 O O . ALA A 1 91 ? 10.492 -22.875 -13.047 1 96.06 91 ALA A O 1
ATOM 703 N N . LEU A 1 92 ? 11.398 -20.875 -12.828 1 97.44 92 LEU A N 1
ATOM 704 C CA . LEU A 1 92 ? 10.188 -20.297 -12.281 1 97.44 92 LEU A CA 1
ATOM 705 C C . LEU A 1 92 ? 9.062 -20.297 -13.312 1 97.44 92 LEU A C 1
ATOM 707 O O . LEU A 1 92 ? 7.914 -20.609 -12.984 1 97.44 92 LEU A O 1
ATOM 711 N N . MET A 1 93 ? 9.406 -19.969 -14.531 1 98.38 93 MET A N 1
ATOM 712 C CA . MET A 1 93 ? 8.406 -20 -15.594 1 98.38 93 MET A CA 1
ATOM 713 C C . MET A 1 93 ? 7.859 -21.406 -15.789 1 98.38 93 MET A C 1
ATOM 715 O O . MET A 1 93 ? 6.652 -21.594 -15.969 1 98.38 93 MET A O 1
ATOM 719 N N . LYS A 1 94 ? 8.695 -22.344 -15.703 1 98 94 LYS A N 1
ATOM 720 C CA . LYS A 1 94 ? 8.273 -23.734 -15.844 1 98 94 LYS A CA 1
ATOM 721 C C . LYS A 1 94 ? 7.398 -24.172 -14.672 1 98 94 LYS A C 1
ATOM 723 O O . LYS A 1 94 ? 6.457 -24.938 -14.844 1 98 94 LYS A O 1
ATOM 728 N N . LEU A 1 95 ? 7.738 -23.734 -13.523 1 97.75 95 LEU A N 1
ATOM 729 C CA . LEU A 1 95 ? 6.949 -24.047 -12.344 1 97.75 95 LEU A CA 1
ATOM 730 C C . LEU A 1 95 ? 5.543 -23.469 -12.453 1 97.75 95 LEU A C 1
ATOM 732 O O . LEU A 1 95 ? 4.562 -24.125 -12.117 1 97.75 95 LEU A O 1
ATOM 736 N N . VAL A 1 96 ? 5.43 -22.203 -12.906 1 98.31 96 VAL A N 1
ATOM 737 C CA . VAL A 1 96 ? 4.121 -21.578 -13.086 1 98.31 96 VAL A CA 1
ATOM 738 C C . VAL A 1 96 ? 3.32 -22.359 -14.125 1 98.31 96 VAL A C 1
ATOM 740 O O . VAL A 1 96 ? 2.141 -22.641 -13.922 1 98.31 96 VAL A O 1
ATOM 743 N N . ASP A 1 97 ? 4.012 -22.656 -15.164 1 98.56 97 ASP A N 1
ATOM 744 C CA . ASP A 1 97 ? 3.377 -23.438 -16.234 1 98.56 97 ASP A CA 1
ATOM 745 C C . ASP A 1 97 ? 2.861 -24.766 -15.703 1 98.56 97 ASP A C 1
ATOM 747 O O . ASP A 1 97 ? 1.729 -25.156 -15.992 1 98.56 97 ASP A O 1
ATOM 751 N N . GLY A 1 98 ? 3.742 -25.469 -15.016 1 97.94 98 GLY A N 1
ATOM 752 C CA . GLY A 1 98 ? 3.344 -26.734 -14.406 1 97.94 98 GLY A CA 1
ATOM 753 C C . GLY A 1 98 ? 2.152 -26.594 -13.477 1 97.94 98 GLY A C 1
ATOM 754 O O . GLY A 1 98 ? 1.248 -27.422 -13.484 1 97.94 98 GLY A O 1
ATOM 755 N N . PHE A 1 99 ? 2.104 -25.625 -12.68 1 98.06 99 PHE A N 1
ATOM 756 C CA . PHE A 1 99 ? 0.994 -25.359 -11.766 1 98.06 99 PHE A CA 1
ATOM 757 C C . PHE A 1 99 ? -0.313 -25.203 -12.531 1 98.06 99 PHE A C 1
ATOM 759 O O . PHE A 1 99 ? -1.338 -25.766 -12.141 1 98.06 99 PHE A O 1
ATOM 766 N N . ILE A 1 100 ? -0.276 -24.359 -13.586 1 98.25 100 ILE A N 1
ATOM 767 C CA . ILE A 1 100 ? -1.458 -24.094 -14.391 1 98.25 100 ILE A CA 1
ATOM 768 C C . ILE A 1 100 ? -2.01 -25.406 -14.961 1 98.25 100 ILE A C 1
ATOM 770 O O . ILE A 1 100 ? -3.219 -25.641 -14.906 1 98.25 100 ILE A O 1
ATOM 774 N N . HIS A 1 101 ? -1.094 -26.25 -15.391 1 97.44 101 HIS A N 1
ATOM 775 C CA . HIS A 1 101 ? -1.51 -27.531 -15.93 1 97.44 101 HIS A CA 1
ATOM 776 C C . HIS A 1 101 ? -2.104 -28.422 -14.844 1 97.44 101 HIS A C 1
ATOM 778 O O . HIS A 1 101 ? -3.137 -29.062 -15.047 1 97.44 101 HIS A O 1
ATOM 784 N N . ASP A 1 102 ? -1.498 -28.438 -13.734 1 96.62 102 ASP A N 1
ATOM 785 C CA . ASP A 1 102 ? -1.903 -29.297 -12.633 1 96.62 102 ASP A CA 1
ATOM 786 C C . ASP A 1 102 ? -3.264 -28.891 -12.078 1 96.62 102 ASP A C 1
ATOM 788 O O . ASP A 1 102 ? -4.066 -29.734 -11.688 1 96.62 102 ASP A O 1
ATOM 792 N N . ILE A 1 103 ? -3.533 -27.562 -12.094 1 96.75 103 ILE A N 1
ATOM 793 C CA . ILE A 1 103 ? -4.723 -27.078 -11.398 1 96.75 103 ILE A CA 1
ATOM 794 C C . ILE A 1 103 ? -5.934 -27.172 -12.32 1 96.75 103 ILE A C 1
ATOM 796 O O . ILE A 1 103 ? -7.078 -27.125 -11.859 1 96.75 103 ILE A O 1
ATOM 800 N N . LEU A 1 104 ? -5.707 -27.234 -13.602 1 97.5 104 LEU A N 1
ATOM 801 C CA . LEU A 1 104 ? -6.777 -27.094 -14.586 1 97.5 104 LEU A CA 1
ATOM 802 C C . LEU A 1 104 ? -7.898 -28.094 -14.32 1 97.5 104 LEU A C 1
ATOM 804 O O . LEU A 1 104 ? -9.07 -27.719 -14.258 1 97.5 104 LEU A O 1
ATOM 808 N N . GLY A 1 105 ? -7.613 -29.391 -14.188 1 96.69 105 GLY A N 1
ATOM 809 C CA . GLY A 1 105 ? -8.633 -30.406 -13.922 1 96.69 105 GLY A CA 1
ATOM 810 C C . GLY A 1 105 ? -9.438 -30.125 -12.68 1 96.69 105 GLY A C 1
ATOM 811 O O . GLY A 1 105 ? -10.672 -30.156 -12.711 1 96.69 105 GLY A O 1
ATOM 812 N N . GLU A 1 106 ? -8.742 -29.875 -11.664 1 96.88 106 GLU A N 1
ATOM 813 C CA . GLU A 1 106 ? -9.383 -29.547 -10.391 1 96.88 106 GLU A CA 1
ATOM 814 C C . GLU A 1 106 ? -10.234 -28.281 -10.508 1 96.88 106 GLU A C 1
ATOM 816 O O . GLU A 1 106 ? -11.305 -28.188 -9.906 1 96.88 106 GLU A O 1
ATOM 821 N N . ALA A 1 107 ? -9.711 -27.281 -11.234 1 98.44 107 ALA A N 1
ATOM 822 C CA . ALA A 1 107 ? -10.422 -26.016 -11.414 1 98.44 107 ALA A CA 1
ATOM 823 C C . ALA A 1 107 ? -11.781 -26.25 -12.07 1 98.44 107 ALA A C 1
ATOM 825 O O . ALA A 1 107 ? -12.789 -25.703 -11.625 1 98.44 107 ALA A O 1
ATOM 826 N N . LEU A 1 108 ? -11.844 -27.078 -13.016 1 98.38 108 LEU A N 1
ATOM 827 C CA . LEU A 1 108 ? -13.086 -27.359 -13.719 1 98.38 108 LEU A CA 1
ATOM 828 C C . LEU A 1 108 ? -14.039 -28.156 -12.828 1 98.38 108 LEU A C 1
ATOM 830 O O . LEU A 1 108 ? -15.242 -27.875 -12.789 1 98.38 108 LEU A O 1
ATOM 834 N N . THR A 1 109 ? -13.469 -29.078 -12.125 1 97.94 109 THR A N 1
ATOM 835 C CA . THR A 1 109 ? -14.281 -29.938 -11.273 1 97.94 109 THR A CA 1
ATOM 836 C C . THR A 1 109 ? -14.867 -29.156 -10.102 1 97.94 109 THR A C 1
ATOM 838 O O . THR A 1 109 ? -16.016 -29.359 -9.727 1 97.94 109 THR A O 1
ATOM 841 N N . ARG A 1 110 ? -14.148 -28.219 -9.617 1 98 110 ARG A N 1
ATOM 842 C CA . ARG A 1 110 ? -14.555 -27.516 -8.406 1 98 110 ARG A CA 1
ATOM 843 C C . ARG A 1 110 ? -15.07 -26.109 -8.742 1 98 110 ARG A C 1
ATOM 845 O O . ARG A 1 110 ? -15.32 -25.312 -7.84 1 98 110 ARG A O 1
ATOM 852 N N . ASN A 1 111 ? -15.164 -25.766 -9.984 1 98.56 111 ASN A N 1
ATOM 853 C CA . ASN A 1 111 ? -15.734 -24.5 -10.438 1 98.56 111 ASN A CA 1
ATOM 854 C C . ASN A 1 111 ? -14.891 -23.312 -10 1 98.56 111 ASN A C 1
ATOM 856 O O . ASN A 1 111 ? -15.414 -22.328 -9.469 1 98.56 111 ASN A O 1
ATOM 860 N N . ILE A 1 112 ? -13.562 -23.484 -10.141 1 98.81 112 ILE A N 1
ATOM 861 C CA . ILE A 1 112 ? -12.586 -22.438 -9.828 1 98.81 112 ILE A CA 1
ATOM 862 C C . ILE A 1 112 ? -12.242 -21.656 -11.086 1 98.81 112 ILE A C 1
ATOM 864 O O . ILE A 1 112 ? -11.82 -22.219 -12.086 1 98.81 112 ILE A O 1
ATOM 868 N N . ARG A 1 113 ? -12.461 -20.328 -11.062 1 98.81 113 ARG A N 1
ATOM 869 C CA . ARG A 1 113 ? -11.977 -19.469 -12.125 1 98.81 113 ARG A CA 1
ATOM 870 C C . ARG A 1 113 ? -10.508 -19.125 -11.922 1 98.81 113 ARG A C 1
ATOM 872 O O . ARG A 1 113 ? -10.133 -18.578 -10.883 1 98.81 113 ARG A O 1
ATOM 879 N N . VAL A 1 114 ? -9.664 -19.453 -12.883 1 98.88 114 VAL A N 1
ATOM 880 C CA . VAL A 1 114 ? -8.227 -19.188 -12.789 1 98.88 114 VAL A CA 1
ATOM 881 C C . VAL A 1 114 ? -7.844 -18.078 -13.758 1 98.88 114 VAL A C 1
ATOM 883 O O . VAL A 1 114 ? -8.188 -18.125 -14.938 1 98.88 114 VAL A O 1
ATOM 886 N N . ARG A 1 115 ? -7.219 -17.062 -13.25 1 98.75 115 ARG A N 1
ATOM 887 C CA . ARG A 1 115 ? -6.691 -15.977 -14.07 1 98.75 115 ARG A CA 1
ATOM 888 C C . ARG A 1 115 ? -5.223 -15.711 -13.758 1 98.75 115 ARG A C 1
ATOM 890 O O . ARG A 1 115 ? -4.785 -15.898 -12.617 1 98.75 115 ARG A O 1
ATOM 897 N N . VAL A 1 116 ? -4.5 -15.344 -14.719 1 98.81 116 VAL A N 1
ATOM 898 C CA . VAL A 1 116 ? -3.143 -14.836 -14.547 1 98.81 116 VAL A CA 1
ATOM 899 C C . VAL A 1 116 ? -3.113 -13.336 -14.797 1 98.81 116 VAL A C 1
ATOM 901 O O . VAL A 1 116 ? -3.516 -12.867 -15.867 1 98.81 116 VAL A O 1
ATOM 904 N N . LEU A 1 117 ? -2.725 -12.602 -13.82 1 98.81 117 LEU A N 1
ATOM 905 C CA . LEU A 1 117 ? -2.629 -11.148 -13.898 1 98.81 117 LEU A CA 1
ATOM 906 C C . LEU A 1 117 ? -1.199 -10.711 -14.203 1 98.81 117 LEU A C 1
ATOM 908 O O . LEU A 1 117 ? -0.317 -10.828 -13.344 1 98.81 117 LEU A O 1
ATOM 912 N N . ALA A 1 118 ? -0.996 -10.266 -15.406 1 98.81 118 ALA A N 1
ATOM 913 C CA . ALA A 1 118 ? 0.302 -9.766 -15.852 1 98.81 118 ALA A CA 1
ATOM 914 C C . ALA A 1 118 ? 0.218 -8.289 -16.234 1 98.81 118 ALA A C 1
ATOM 916 O O . ALA A 1 118 ? -0.514 -7.922 -17.156 1 98.81 118 ALA A O 1
ATOM 917 N N . SER A 1 119 ? 0.936 -7.477 -15.508 1 98.62 119 SER A N 1
ATOM 918 C CA . SER A 1 119 ? 0.96 -6.066 -15.883 1 98.62 119 SER A CA 1
ATOM 919 C C . SER A 1 119 ? 1.9 -5.824 -17.062 1 98.62 119 SER A C 1
ATOM 921 O O . SER A 1 119 ? 1.736 -4.852 -17.797 1 98.62 119 SER A O 1
ATOM 923 N N . ASP A 1 120 ? 2.879 -6.715 -17.203 1 97.56 120 ASP A N 1
ATOM 924 C CA . ASP A 1 120 ? 3.781 -6.711 -18.344 1 97.56 120 ASP A CA 1
ATOM 925 C C . ASP A 1 120 ? 4.004 -8.125 -18.875 1 97.56 120 ASP A C 1
ATOM 927 O O . ASP A 1 120 ? 4.875 -8.844 -18.391 1 97.56 120 ASP A O 1
ATOM 931 N N . SER A 1 121 ? 3.381 -8.461 -19.922 1 97.5 121 SER A N 1
ATOM 932 C CA . SER A 1 121 ? 3.406 -9.828 -20.422 1 97.5 121 SER A CA 1
ATOM 933 C C . SER A 1 121 ? 4.469 -10.008 -21.5 1 97.5 121 SER A C 1
ATOM 935 O O . SER A 1 121 ? 4.648 -11.109 -22.031 1 97.5 121 SER A O 1
ATOM 937 N N . ARG A 1 122 ? 5.281 -8.992 -21.875 1 95.44 122 ARG A N 1
ATOM 938 C CA . ARG A 1 122 ? 6.156 -8.984 -23.031 1 95.44 122 ARG A CA 1
ATOM 939 C C . ARG A 1 122 ? 7.273 -10.008 -22.891 1 95.44 122 ARG A C 1
ATOM 941 O O . ARG A 1 122 ? 7.758 -10.547 -23.891 1 95.44 122 ARG A O 1
ATOM 948 N N . LYS A 1 123 ? 7.625 -10.297 -21.703 1 96.69 123 LYS A N 1
ATOM 949 C CA . LYS A 1 123 ? 8.789 -11.156 -21.5 1 96.69 123 LYS A CA 1
ATOM 950 C C . LYS A 1 123 ? 8.367 -12.586 -21.203 1 96.69 123 LYS A C 1
ATOM 952 O O . LYS A 1 123 ? 9.219 -13.477 -21.062 1 96.69 123 LYS A O 1
ATOM 957 N N . LEU A 1 124 ? 7.094 -12.844 -21.125 1 98.62 124 LEU A N 1
ATOM 958 C CA . LEU A 1 124 ? 6.637 -14.203 -20.828 1 98.62 124 LEU A CA 1
ATOM 959 C C . LEU A 1 124 ? 6.934 -15.141 -22 1 98.62 124 LEU A C 1
ATOM 961 O O . LEU A 1 124 ? 6.711 -14.781 -23.156 1 98.62 124 LEU A O 1
ATOM 965 N N . PRO A 1 125 ? 7.504 -16.328 -21.734 1 98.44 125 PRO A N 1
ATOM 966 C CA . PRO A 1 125 ? 7.75 -17.266 -22.828 1 98.44 125 PRO A CA 1
ATOM 967 C C . PRO A 1 125 ? 6.461 -17.75 -23.484 1 98.44 125 PRO A C 1
ATOM 969 O O . PRO A 1 125 ? 5.426 -17.844 -22.828 1 98.44 125 PRO A O 1
ATOM 972 N N . ASP A 1 126 ? 6.535 -18.219 -24.688 1 98.25 126 ASP A N 1
ATOM 973 C CA . ASP A 1 126 ? 5.383 -18.594 -25.5 1 98.25 126 ASP A CA 1
ATOM 974 C C . ASP A 1 126 ? 4.609 -19.734 -24.844 1 98.25 126 ASP A C 1
ATOM 976 O O . ASP A 1 126 ? 3.377 -19.734 -24.844 1 98.25 126 ASP A O 1
ATOM 980 N N . PHE A 1 127 ? 5.328 -20.656 -24.391 1 98.19 127 PHE A N 1
ATOM 981 C CA . PHE A 1 127 ? 4.66 -21.828 -23.812 1 98.19 127 PHE A CA 1
ATOM 982 C C . PHE A 1 127 ? 3.783 -21.422 -22.641 1 98.19 127 PHE A C 1
ATOM 984 O O . PHE A 1 127 ? 2.693 -21.969 -22.453 1 98.19 127 PHE A O 1
ATOM 991 N N . LEU A 1 128 ? 4.227 -20.484 -21.859 1 98.69 128 LEU A N 1
ATOM 992 C CA . LEU A 1 128 ? 3.449 -20.031 -20.719 1 98.69 128 LEU A CA 1
ATOM 993 C C . LEU A 1 128 ? 2.248 -19.219 -21.156 1 98.69 128 LEU A C 1
ATOM 995 O O . LEU A 1 128 ? 1.152 -19.359 -20.609 1 98.69 128 LEU A O 1
ATOM 999 N N . VAL A 1 129 ? 2.463 -18.359 -22.156 1 98.62 129 VAL A N 1
ATOM 1000 C CA . VAL A 1 129 ? 1.376 -17.547 -22.703 1 98.62 129 VAL A CA 1
ATOM 1001 C C . VAL A 1 129 ? 0.253 -18.469 -23.188 1 98.62 129 VAL A C 1
ATOM 1003 O O . VAL A 1 129 ? -0.923 -18.203 -22.922 1 98.62 129 VAL A O 1
ATOM 1006 N N . GLU A 1 130 ? 0.631 -19.5 -23.828 1 98.5 130 GLU A N 1
ATOM 1007 C CA . GLU A 1 130 ? -0.344 -20.469 -24.344 1 98.5 130 GLU A CA 1
ATOM 1008 C C . GLU A 1 130 ? -1.109 -21.125 -23.203 1 98.5 130 GLU A C 1
ATOM 1010 O O . GLU A 1 130 ? -2.334 -21.25 -23.266 1 98.5 130 GLU A O 1
ATOM 1015 N N . SER A 1 131 ? -0.436 -21.562 -22.203 1 98.56 131 SER A N 1
ATOM 1016 C CA . SER A 1 131 ? -1.055 -22.188 -21.047 1 98.56 131 SER A CA 1
ATOM 1017 C C . SER A 1 131 ? -2.002 -21.234 -20.328 1 98.56 131 SER A C 1
ATOM 1019 O O . SER A 1 131 ? -3.074 -21.641 -19.875 1 98.56 131 SER A O 1
ATOM 1021 N N . ILE A 1 132 ? -1.592 -19.984 -20.234 1 98.75 132 ILE A N 1
ATOM 1022 C CA . ILE A 1 132 ? -2.404 -18.953 -19.594 1 98.75 132 ILE A CA 1
ATOM 1023 C C . ILE A 1 132 ? -3.713 -18.781 -20.359 1 98.75 132 ILE A C 1
ATOM 1025 O O . ILE A 1 132 ? -4.793 -18.797 -19.766 1 98.75 132 ILE A O 1
ATOM 1029 N N . GLN A 1 133 ? -3.576 -18.641 -21.625 1 98.56 133 GLN A N 1
ATOM 1030 C CA . GLN A 1 133 ? -4.762 -18.469 -22.469 1 98.56 133 GLN A CA 1
ATOM 1031 C C . GLN A 1 133 ? -5.711 -19.656 -22.328 1 98.56 133 GLN A C 1
ATOM 1033 O O . GLN A 1 133 ? -6.926 -19.469 -22.219 1 98.56 133 GLN A O 1
ATOM 1038 N N . GLU A 1 134 ? -5.148 -20.812 -22.281 1 98.56 134 GLU A N 1
ATOM 1039 C CA . GLU A 1 134 ? -5.953 -22.031 -22.203 1 98.56 134 GLU A CA 1
ATOM 1040 C C . GLU A 1 134 ? -6.711 -22.094 -20.875 1 98.56 134 GLU A C 1
ATOM 1042 O O . GLU A 1 134 ? -7.926 -22.281 -20.859 1 98.56 134 GLU A O 1
ATOM 1047 N N . VAL A 1 135 ? -6.043 -21.922 -19.781 1 98.75 135 VAL A N 1
ATOM 1048 C CA . VAL A 1 135 ? -6.668 -22.094 -18.469 1 98.75 135 VAL A CA 1
ATOM 1049 C C . VAL A 1 135 ? -7.723 -21.016 -18.266 1 98.75 135 VAL A C 1
ATOM 1051 O O . VAL A 1 135 ? -8.773 -21.266 -17.672 1 98.75 135 VAL A O 1
ATOM 1054 N N . GLU A 1 136 ? -7.422 -19.797 -18.688 1 98.81 136 GLU A N 1
ATOM 1055 C CA . GLU A 1 136 ? -8.383 -18.719 -18.531 1 98.81 136 GLU A CA 1
ATOM 1056 C C . GLU A 1 136 ? -9.633 -18.953 -19.375 1 98.81 136 GLU A C 1
ATOM 1058 O O . GLU A 1 136 ? -10.75 -18.719 -18.906 1 98.81 136 GLU A O 1
ATOM 1063 N N . ALA A 1 137 ? -9.422 -19.391 -20.578 1 98.75 137 ALA A N 1
ATOM 1064 C CA . ALA A 1 137 ? -10.555 -19.672 -21.453 1 98.75 137 ALA A CA 1
ATOM 1065 C C . ALA A 1 137 ? -11.406 -20.812 -20.906 1 98.75 137 ALA A C 1
ATOM 1067 O O . ALA A 1 137 ? -12.633 -20.734 -20.875 1 98.75 137 ALA A O 1
ATOM 1068 N N . LYS A 1 138 ? -10.773 -21.875 -20.484 1 98.69 138 LYS A N 1
ATOM 1069 C CA . LYS A 1 138 ? -11.477 -23.078 -20.047 1 98.69 138 LYS A CA 1
ATOM 1070 C C . LYS A 1 138 ? -12.219 -22.828 -18.734 1 98.69 138 LYS A C 1
ATOM 1072 O O . LYS A 1 138 ? -13.25 -23.453 -18.469 1 98.69 138 LYS A O 1
ATOM 1077 N N . THR A 1 139 ? -11.75 -21.875 -17.938 1 98.75 139 THR A N 1
ATOM 1078 C CA . THR A 1 139 ? -12.359 -21.703 -16.625 1 98.75 139 THR A CA 1
ATOM 1079 C C . THR A 1 139 ? -13.172 -20.406 -16.562 1 98.75 139 THR A C 1
ATOM 1081 O O . THR A 1 139 ? -13.625 -20 -15.492 1 98.75 139 THR A O 1
ATOM 1084 N N . GLN A 1 140 ? -13.359 -19.734 -17.688 1 98.38 140 GLN A N 1
ATOM 1085 C CA . GLN A 1 140 ? -13.992 -18.406 -17.75 1 98.38 140 GLN A CA 1
ATOM 1086 C C . GLN A 1 140 ? -15.406 -18.453 -17.188 1 98.38 140 GLN A C 1
ATOM 1088 O O . GLN A 1 140 ? -15.922 -17.438 -16.719 1 98.38 140 GLN A O 1
ATOM 1093 N N . HIS A 1 141 ? -16.078 -19.594 -17.141 1 98.06 141 HIS A N 1
ATOM 1094 C CA . HIS A 1 141 ? -17.453 -19.719 -16.688 1 98.06 141 HIS A CA 1
ATOM 1095 C C . HIS A 1 141 ? -17.516 -20.109 -15.211 1 98.06 141 HIS A C 1
ATOM 1097 O O . HIS A 1 141 ? -18.594 -20.094 -14.602 1 98.06 141 HIS A O 1
ATOM 1103 N N . CYS A 1 142 ? -16.391 -20.562 -14.703 1 98.56 142 CYS A N 1
ATOM 1104 C CA . CYS A 1 142 ? -16.328 -20.938 -13.297 1 98.56 142 CYS A CA 1
ATOM 1105 C C . CYS A 1 142 ? -16.531 -19.719 -12.391 1 98.56 142 CYS A C 1
ATOM 1107 O O . CYS A 1 142 ? -16.047 -18.625 -12.711 1 98.56 142 CYS A O 1
ATOM 1109 N N . ASN A 1 143 ? -17.266 -19.891 -11.227 1 98.06 143 ASN A N 1
ATOM 1110 C CA . ASN A 1 143 ? -17.594 -18.719 -10.422 1 98.06 143 ASN A CA 1
ATOM 1111 C C . ASN A 1 143 ? -17.719 -19.062 -8.945 1 98.06 143 ASN A C 1
ATOM 1113 O O . ASN A 1 143 ? -18.234 -18.281 -8.156 1 98.06 143 ASN A O 1
ATOM 1117 N N . ALA A 1 144 ? -17.266 -20.219 -8.547 1 98.31 144 ALA A N 1
ATOM 1118 C CA . ALA A 1 144 ? -17.359 -20.625 -7.145 1 98.31 144 ALA A CA 1
ATOM 1119 C C . ALA A 1 144 ? -16.188 -20.078 -6.332 1 98.31 144 ALA A C 1
ATOM 1121 O O . ALA A 1 144 ? -16.328 -19.812 -5.137 1 98.31 144 ALA A O 1
ATOM 1122 N N . PHE A 1 145 ? -15.055 -20 -6.926 1 98.75 145 PHE A N 1
ATOM 1123 C CA . PHE A 1 145 ? -13.82 -19.5 -6.332 1 98.75 145 PHE A CA 1
ATOM 1124 C C . PHE A 1 145 ? -12.93 -18.859 -7.395 1 98.75 145 PHE A C 1
ATOM 1126 O O . PHE A 1 145 ? -12.852 -19.359 -8.523 1 98.75 145 PHE A O 1
ATOM 1133 N N . TYR A 1 146 ? -12.273 -17.766 -7.07 1 98.94 146 TYR A N 1
ATOM 1134 C CA . TYR A 1 146 ? -11.406 -17.047 -8.008 1 98.94 146 TYR A CA 1
ATOM 1135 C C . TYR A 1 146 ? -9.945 -17.156 -7.582 1 98.94 146 TYR A C 1
ATOM 1137 O O . TYR A 1 146 ? -9.562 -16.656 -6.527 1 98.94 146 TYR A O 1
ATOM 1145 N N . LEU A 1 147 ? -9.172 -17.828 -8.344 1 98.94 147 LEU A N 1
ATOM 1146 C CA . LEU A 1 147 ? -7.734 -17.922 -8.125 1 98.94 147 LEU A CA 1
ATOM 1147 C C . LEU A 1 147 ? -6.984 -17.031 -9.125 1 98.94 147 LEU A C 1
ATOM 1149 O O . LEU A 1 147 ? -7.043 -17.266 -10.336 1 98.94 147 LEU A O 1
ATOM 1153 N N . ASN A 1 148 ? -6.316 -16.031 -8.633 1 98.94 148 ASN A N 1
ATOM 1154 C CA . ASN A 1 148 ? -5.523 -15.125 -9.453 1 98.94 148 ASN A CA 1
ATOM 1155 C C . ASN A 1 148 ? -4.031 -15.289 -9.18 1 98.94 148 ASN A C 1
ATOM 1157 O O . ASN A 1 148 ? -3.588 -15.203 -8.031 1 98.94 148 ASN A O 1
ATOM 1161 N N . LEU A 1 149 ? -3.279 -15.539 -10.188 1 98.88 149 LEU A N 1
ATOM 1162 C CA . LEU A 1 149 ? -1.825 -15.609 -10.109 1 98.88 149 LEU A CA 1
ATOM 1163 C C . LEU A 1 149 ? -1.181 -14.375 -10.727 1 98.88 149 LEU A C 1
ATOM 1165 O O . LEU A 1 149 ? -1.281 -14.156 -11.938 1 98.88 149 LEU A O 1
ATOM 1169 N N . CYS A 1 150 ? -0.55 -13.609 -9.906 1 98.94 150 CYS A N 1
ATOM 1170 C CA . CYS A 1 150 ? 0.21 -12.477 -10.43 1 98.94 150 CYS A CA 1
ATOM 1171 C C . CYS A 1 150 ? 1.565 -12.93 -10.961 1 98.94 150 CYS A C 1
ATOM 1173 O O . CYS A 1 150 ? 2.428 -13.352 -10.188 1 98.94 150 CYS A O 1
ATOM 1175 N N . VAL A 1 151 ? 1.74 -12.883 -12.266 1 98.81 151 VAL A N 1
ATOM 1176 C CA . VAL A 1 151 ? 2.965 -13.289 -12.953 1 98.81 151 VAL A CA 1
ATOM 1177 C C . VAL A 1 151 ? 3.451 -12.148 -13.852 1 98.81 151 VAL A C 1
ATOM 1179 O O . VAL A 1 151 ? 2.713 -11.68 -14.719 1 98.81 151 VAL A O 1
ATOM 1182 N N . SER A 1 152 ? 4.781 -11.789 -13.719 1 98.62 152 SER A N 1
ATOM 1183 C CA . SER A 1 152 ? 5.281 -10.578 -14.359 1 98.62 152 SER A CA 1
ATOM 1184 C C . SER A 1 152 ? 4.41 -9.375 -14.023 1 98.62 152 SER A C 1
ATOM 1186 O O . SER A 1 152 ? 3.914 -8.688 -14.922 1 98.62 152 SER A O 1
ATOM 1188 N N . TYR A 1 153 ? 4.281 -9.234 -12.688 1 98.81 153 TYR A N 1
ATOM 1189 C CA . TYR A 1 153 ? 3.307 -8.273 -12.188 1 98.81 153 TYR A CA 1
ATOM 1190 C C . TYR A 1 153 ? 3.977 -7.215 -11.32 1 98.81 153 TYR A C 1
ATOM 1192 O O . TYR A 1 153 ? 4.867 -7.527 -10.531 1 98.81 153 TYR A O 1
ATOM 1200 N N . GLY A 1 154 ? 3.592 -6.012 -11.484 1 98.69 154 GLY A N 1
ATOM 1201 C CA . GLY A 1 154 ? 3.838 -4.863 -10.625 1 98.69 154 GLY A CA 1
ATOM 1202 C C . GLY A 1 154 ? 2.666 -3.902 -10.555 1 98.69 154 GLY A C 1
ATOM 1203 O O . GLY A 1 154 ? 2.09 -3.545 -11.586 1 98.69 154 GLY A O 1
ATOM 1204 N N . ALA A 1 155 ? 2.32 -3.549 -9.359 1 98.88 155 ALA A N 1
ATOM 1205 C CA . ALA A 1 155 ? 1.119 -2.74 -9.164 1 98.88 155 ALA A CA 1
ATOM 1206 C C . ALA A 1 155 ? 1.253 -1.384 -9.852 1 98.88 155 ALA A C 1
ATOM 1208 O O . ALA A 1 155 ? 0.272 -0.843 -10.375 1 98.88 155 ALA A O 1
ATOM 1209 N N . ARG A 1 156 ? 2.461 -0.742 -9.797 1 98.75 156 ARG A N 1
ATOM 1210 C CA . ARG A 1 156 ? 2.652 0.529 -10.484 1 98.75 156 ARG A CA 1
ATOM 1211 C C . ARG A 1 156 ? 2.393 0.384 -11.984 1 98.75 156 ARG A C 1
ATOM 1213 O O . ARG A 1 156 ? 1.712 1.216 -12.586 1 98.75 156 ARG A O 1
ATOM 1220 N N . ASP A 1 157 ? 2.947 -0.688 -12.539 1 98.44 157 ASP A N 1
ATOM 1221 C CA . ASP A 1 157 ? 2.721 -0.964 -13.953 1 98.44 157 ASP A CA 1
ATOM 1222 C C . ASP A 1 157 ? 1.241 -1.217 -14.234 1 98.44 157 ASP A C 1
ATOM 1224 O O . ASP A 1 157 ? 0.728 -0.826 -15.289 1 98.44 157 ASP A O 1
ATOM 1228 N N . GLU A 1 158 ? 0.582 -1.903 -13.383 1 98.88 158 GLU A N 1
ATOM 1229 C CA . GLU A 1 158 ? -0.856 -2.115 -13.523 1 98.88 158 GLU A CA 1
ATOM 1230 C C . GLU A 1 158 ? -1.608 -0.789 -13.57 1 98.88 158 GLU A C 1
ATOM 1232 O O . GLU A 1 158 ? -2.5 -0.604 -14.406 1 98.88 158 GLU A O 1
ATOM 1237 N N . ILE A 1 159 ? -1.272 0.104 -12.68 1 98.88 159 ILE A N 1
ATOM 1238 C CA . ILE A 1 159 ? -1.923 1.408 -12.625 1 98.88 159 ILE A CA 1
ATOM 1239 C C . ILE A 1 159 ? -1.648 2.172 -13.922 1 98.88 159 ILE A C 1
ATOM 1241 O O . ILE A 1 159 ? -2.545 2.814 -14.469 1 98.88 159 ILE A O 1
ATOM 1245 N N . VAL A 1 160 ? -0.449 2.072 -14.406 1 98.81 160 VAL A N 1
ATOM 1246 C CA . VAL A 1 160 ? -0.095 2.68 -15.688 1 98.81 160 VAL A CA 1
ATOM 1247 C C . VAL A 1 160 ? -0.998 2.127 -16.781 1 98.81 160 VAL A C 1
ATOM 1249 O O . VAL A 1 160 ? -1.54 2.887 -17.594 1 98.81 160 VAL A O 1
ATOM 1252 N N . GLY A 1 161 ? -1.095 0.819 -16.812 1 98.75 161 GLY A N 1
ATOM 1253 C CA . GLY A 1 161 ? -1.96 0.191 -17.797 1 98.75 161 GLY A CA 1
ATOM 1254 C C . GLY A 1 161 ? -3.395 0.68 -17.719 1 98.75 161 GLY A C 1
ATOM 1255 O O . GLY A 1 161 ? -4.016 0.938 -18.75 1 98.75 161 GLY A O 1
ATOM 1256 N N . ALA A 1 162 ? -3.932 0.784 -16.516 1 98.81 162 ALA A N 1
ATOM 1257 C CA . ALA A 1 162 ? -5.285 1.299 -16.328 1 98.81 162 ALA A CA 1
ATOM 1258 C C . ALA A 1 162 ? -5.402 2.729 -16.859 1 98.81 162 ALA A C 1
ATOM 1260 O O . ALA A 1 162 ? -6.383 3.074 -17.516 1 98.81 162 ALA A O 1
ATOM 1261 N N . CYS A 1 163 ? -4.445 3.535 -16.547 1 98.81 163 CYS A N 1
ATOM 1262 C CA . CYS A 1 163 ? -4.418 4.914 -17.016 1 98.81 163 CYS A CA 1
ATOM 1263 C C . CYS A 1 163 ? -4.402 4.973 -18.547 1 98.81 163 CYS A C 1
ATOM 1265 O O . CYS A 1 163 ? -5.121 5.77 -19.156 1 98.81 163 CYS A O 1
ATOM 1267 N N . LYS A 1 164 ? -3.572 4.133 -19.203 1 98.81 164 LYS A N 1
ATOM 1268 C CA . LYS A 1 164 ? -3.502 4.074 -20.656 1 98.81 164 LYS A CA 1
ATOM 1269 C C . LYS A 1 164 ? -4.852 3.695 -21.25 1 98.81 164 LYS A C 1
ATOM 1271 O O . LYS A 1 164 ? -5.293 4.297 -22.234 1 98.81 164 LYS A O 1
ATOM 1276 N N . LYS A 1 165 ? -5.469 2.721 -20.672 1 98.81 165 LYS A N 1
ATOM 1277 C CA . LYS A 1 165 ? -6.785 2.297 -21.141 1 98.81 165 LYS A CA 1
ATOM 1278 C C . LYS A 1 165 ? -7.793 3.439 -21.062 1 98.81 165 LYS A C 1
ATOM 1280 O O . LYS A 1 165 ? -8.531 3.695 -22.016 1 98.81 165 LYS A O 1
ATOM 1285 N N . ILE A 1 166 ? -7.812 4.121 -19.938 1 98.81 166 ILE A N 1
ATOM 1286 C CA . ILE A 1 166 ? -8.773 5.195 -19.719 1 98.81 166 ILE A CA 1
ATOM 1287 C C . ILE A 1 166 ? -8.492 6.352 -20.672 1 98.81 166 ILE A C 1
ATOM 1289 O O . ILE A 1 166 ? -9.414 6.914 -21.266 1 98.81 166 ILE A O 1
ATOM 1293 N N . ALA A 1 167 ? -7.211 6.691 -20.797 1 98.75 167 ALA A N 1
ATOM 1294 C CA . ALA A 1 167 ? -6.848 7.742 -21.75 1 98.75 167 ALA A CA 1
ATOM 1295 C C . ALA A 1 167 ? -7.309 7.395 -23.156 1 98.75 167 ALA A C 1
ATOM 1297 O O . ALA A 1 167 ? -7.812 8.258 -23.875 1 98.75 167 ALA A O 1
ATOM 1298 N N . THR A 1 168 ? -7.098 6.156 -23.547 1 98.75 168 THR A N 1
ATOM 1299 C CA . THR A 1 168 ? -7.551 5.684 -24.859 1 98.75 168 THR A CA 1
ATOM 1300 C C . THR A 1 168 ? -9.062 5.852 -25 1 98.75 168 THR A C 1
ATOM 1302 O O . THR A 1 168 ? -9.539 6.348 -26.016 1 98.75 168 THR A O 1
ATOM 1305 N N . GLU A 1 169 ? -9.781 5.469 -23.953 1 98.75 169 GLU A N 1
ATOM 1306 C CA . GLU A 1 169 ? -11.234 5.586 -23.969 1 98.75 169 GLU A CA 1
ATOM 1307 C C . GLU A 1 169 ? -11.672 7.043 -24.062 1 98.75 169 GLU A C 1
ATOM 1309 O O . GLU A 1 169 ? -12.672 7.352 -24.719 1 98.75 169 GLU A O 1
ATOM 1314 N N . VAL A 1 170 ? -11.016 7.918 -23.391 1 98.62 170 VAL A N 1
ATOM 1315 C CA . VAL A 1 170 ? -11.328 9.344 -23.438 1 98.62 170 VAL A CA 1
ATOM 1316 C C . VAL A 1 170 ? -11.117 9.867 -24.859 1 98.62 170 VAL A C 1
ATOM 1318 O O . VAL A 1 170 ? -11.977 10.57 -25.391 1 98.62 170 VAL A O 1
ATOM 1321 N N . VAL A 1 171 ? -9.984 9.492 -25.484 1 98.06 171 VAL A N 1
ATOM 1322 C CA . VAL A 1 171 ? -9.656 9.93 -26.844 1 98.06 171 VAL A CA 1
ATOM 1323 C C . VAL A 1 171 ? -10.703 9.406 -27.812 1 98.06 171 VAL A C 1
ATOM 1325 O O . VAL A 1 171 ? -11.078 10.109 -28.766 1 98.06 171 VAL A O 1
ATOM 1328 N N . GLN A 1 172 ? -11.18 8.234 -27.562 1 98.06 172 GLN A N 1
ATOM 1329 C CA . GLN A 1 172 ? -12.133 7.586 -28.453 1 98.06 172 GLN A CA 1
ATOM 1330 C C . GLN A 1 172 ? -13.555 8.047 -28.172 1 98.06 172 GLN A C 1
ATOM 1332 O O . GLN A 1 172 ? -14.484 7.676 -28.891 1 98.06 172 GLN A O 1
ATOM 1337 N N . GLY A 1 173 ? -13.75 8.797 -27.109 1 97.81 173 GLY A N 1
ATOM 1338 C CA . GLY A 1 173 ? -15.062 9.32 -26.781 1 97.81 173 GLY A CA 1
ATOM 1339 C C . GLY A 1 173 ? -15.938 8.328 -26.031 1 97.81 173 GLY A C 1
ATOM 1340 O O . GLY A 1 173 ? -17.141 8.523 -25.922 1 97.81 173 GLY A O 1
ATOM 1341 N N . GLU A 1 174 ? -15.328 7.25 -25.531 1 98.19 174 GLU A N 1
ATOM 1342 C CA . GLU A 1 174 ? -16.062 6.223 -24.797 1 98.19 174 GLU A CA 1
ATOM 1343 C C . GLU A 1 174 ? -16.297 6.633 -23.344 1 98.19 174 GLU A C 1
ATOM 1345 O O . GLU A 1 174 ? -17.203 6.121 -22.688 1 98.19 174 GLU A O 1
ATOM 1350 N N . THR A 1 175 ? -15.438 7.473 -22.844 1 97.56 175 THR A N 1
ATOM 1351 C CA . THR A 1 175 ? -15.555 8.055 -21.516 1 97.56 175 THR A CA 1
ATOM 1352 C C . THR A 1 175 ? -15.047 9.5 -21.5 1 97.56 175 THR A C 1
ATOM 1354 O O . THR A 1 175 ? -14.398 9.93 -22.453 1 97.56 175 THR A O 1
ATOM 1357 N N . SER A 1 176 ? -15.531 10.289 -20.5 1 98.25 176 SER A N 1
ATOM 1358 C CA . SER A 1 176 ? -15.055 11.656 -20.375 1 98.25 176 SER A CA 1
ATOM 1359 C C . SER A 1 176 ? -14.117 11.805 -19.188 1 98.25 176 SER A C 1
ATOM 1361 O O . SER A 1 176 ? -14.102 10.953 -18.281 1 98.25 176 SER A O 1
ATOM 1363 N N . ILE A 1 177 ? -13.344 12.844 -19.219 1 98.31 177 ILE A N 1
ATOM 1364 C CA . ILE A 1 177 ? -12.406 13.125 -18.141 1 98.31 177 ILE A CA 1
ATOM 1365 C C . ILE A 1 177 ? -13.156 13.242 -16.812 1 98.31 177 ILE A C 1
ATOM 1367 O O . ILE A 1 177 ? -12.688 12.75 -15.789 1 98.31 177 ILE A O 1
ATOM 1371 N N . ASP A 1 178 ? -14.312 13.812 -16.781 1 97.62 178 ASP A N 1
ATOM 1372 C CA . ASP A 1 178 ? -15.109 14.039 -15.57 1 97.62 178 ASP A CA 1
ATOM 1373 C C . ASP A 1 178 ? -15.648 12.719 -15.023 1 97.62 178 ASP A C 1
ATOM 1375 O O . ASP A 1 178 ? -16.047 12.648 -13.859 1 97.62 178 ASP A O 1
ATOM 1379 N N . ASP A 1 179 ? -15.641 11.664 -15.883 1 98.06 179 ASP A N 1
ATOM 1380 C CA . ASP A 1 179 ? -16.172 10.367 -15.477 1 98.06 179 ASP A CA 1
ATOM 1381 C C . ASP A 1 179 ? -15.102 9.531 -14.789 1 98.06 179 ASP A C 1
ATOM 1383 O O . ASP A 1 179 ? -15.406 8.484 -14.203 1 98.06 179 ASP A O 1
ATOM 1387 N N . ILE A 1 180 ? -13.891 10.023 -14.891 1 98.69 180 ILE A N 1
ATOM 1388 C CA . ILE A 1 180 ? -12.805 9.273 -14.273 1 98.69 180 ILE A CA 1
ATOM 1389 C C . ILE A 1 180 ? -12.906 9.367 -12.758 1 98.69 180 ILE A C 1
ATOM 1391 O O . ILE A 1 180 ? -12.867 10.461 -12.188 1 98.69 180 ILE A O 1
ATOM 1395 N N . ASP A 1 181 ? -13.133 8.266 -12.102 1 98.5 181 ASP A N 1
ATOM 1396 C CA . ASP A 1 181 ? -13.195 8.18 -10.648 1 98.5 181 ASP A CA 1
ATOM 1397 C C . ASP A 1 181 ? -12.609 6.859 -10.148 1 98.5 181 ASP A C 1
ATOM 1399 O O . ASP A 1 181 ? -12.023 6.102 -10.93 1 98.5 181 ASP A O 1
ATOM 1403 N N . GLU A 1 182 ? -12.672 6.656 -8.891 1 98.31 182 GLU A N 1
ATOM 1404 C CA . GLU A 1 182 ? -12.094 5.461 -8.289 1 98.31 182 GLU A CA 1
ATOM 1405 C C . GLU A 1 182 ? -12.703 4.191 -8.875 1 98.31 182 GLU A C 1
ATOM 1407 O O . GLU A 1 182 ? -11.992 3.215 -9.125 1 98.31 182 GLU A O 1
ATOM 1412 N N . ASP A 1 183 ? -13.992 4.219 -9.062 1 98.19 183 ASP A N 1
ATOM 1413 C CA . ASP A 1 183 ? -14.695 3.055 -9.586 1 98.19 183 ASP A CA 1
ATOM 1414 C C . ASP A 1 183 ? -14.234 2.725 -11 1 98.19 183 ASP A C 1
ATOM 1416 O O . ASP A 1 183 ? -13.961 1.564 -11.312 1 98.19 183 ASP A O 1
ATOM 1420 N N . LEU A 1 184 ? -14.164 3.74 -11.844 1 98.62 184 LEU A N 1
ATOM 1421 C CA . LEU A 1 184 ? -13.719 3.51 -13.211 1 98.62 184 LEU A CA 1
ATOM 1422 C C . LEU A 1 184 ? -12.297 2.971 -13.234 1 98.62 184 LEU A C 1
ATOM 1424 O O . LEU A 1 184 ? -11.992 2.033 -13.977 1 98.62 184 LEU A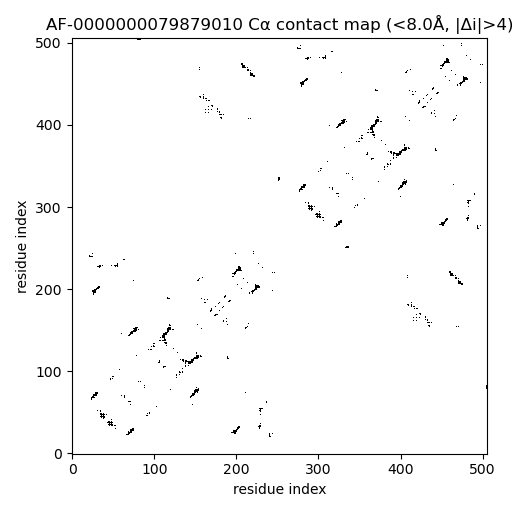 O 1
ATOM 1428 N N . LEU A 1 185 ? -11.422 3.596 -12.469 1 98.69 185 LEU A N 1
ATOM 1429 C CA . LEU A 1 185 ? -10.047 3.121 -12.383 1 98.69 185 LEU A CA 1
ATOM 1430 C C . LEU A 1 185 ? -10 1.668 -11.922 1 98.69 185 LEU A C 1
ATOM 1432 O O . LEU A 1 185 ? -9.281 0.85 -12.5 1 98.69 185 LEU A O 1
ATOM 1436 N N . GLY A 1 186 ? -10.742 1.356 -10.898 1 98.44 186 GLY A N 1
ATOM 1437 C CA . GLY A 1 186 ? -10.82 -0.009 -10.398 1 98.44 186 GLY A CA 1
ATOM 1438 C C . GLY A 1 186 ? -11.258 -1.004 -11.461 1 98.44 186 GLY A C 1
ATOM 1439 O O . GLY A 1 186 ? -10.719 -2.111 -11.539 1 98.44 186 GLY A O 1
ATOM 1440 N N . GLN A 1 187 ? -12.18 -0.602 -12.305 1 98.38 187 GLN A N 1
ATOM 1441 C CA . GLN A 1 187 ? -12.711 -1.463 -13.359 1 98.38 187 GLN A CA 1
ATOM 1442 C C . GLN A 1 187 ? -11.688 -1.669 -14.477 1 98.38 187 GLN A C 1
ATOM 1444 O O . GLN A 1 187 ? -11.844 -2.559 -15.312 1 98.38 187 GLN A O 1
ATOM 1449 N N . ARG A 1 188 ? -10.68 -0.833 -14.492 1 98.62 188 ARG A N 1
ATOM 1450 C CA . ARG A 1 188 ? -9.664 -0.96 -15.531 1 98.62 188 ARG A CA 1
ATOM 1451 C C . ARG A 1 188 ? -8.398 -1.615 -14.992 1 98.62 188 ARG A C 1
ATOM 1453 O O . ARG A 1 188 ? -7.418 -1.781 -15.719 1 98.62 188 ARG A O 1
ATOM 1460 N N . MET A 1 189 ? -8.422 -1.985 -13.719 1 98.62 189 MET A N 1
ATOM 1461 C CA . MET A 1 189 ? -7.344 -2.783 -13.148 1 98.62 189 MET A CA 1
ATOM 1462 C C . MET A 1 189 ? -7.48 -4.25 -13.539 1 98.62 189 MET A C 1
ATOM 1464 O O . MET A 1 189 ? -8.539 -4.676 -14.008 1 98.62 189 MET A O 1
ATOM 1468 N N . LEU A 1 190 ? -6.422 -4.98 -13.32 1 98.69 190 LEU A N 1
ATOM 1469 C CA . LEU A 1 190 ? -6.402 -6.391 -13.695 1 98.69 190 LEU A CA 1
ATOM 1470 C C . LEU A 1 190 ? -7.32 -7.203 -12.789 1 98.69 190 LEU A C 1
ATOM 1472 O O . LEU A 1 190 ? -7.746 -8.305 -13.148 1 98.69 190 LEU A O 1
ATOM 1476 N N . THR A 1 191 ? -7.66 -6.664 -11.625 1 98.44 191 THR A N 1
ATOM 1477 C CA . THR A 1 191 ? -8.484 -7.375 -10.656 1 98.44 191 THR A CA 1
ATOM 1478 C C . THR A 1 191 ? -9.961 -7.012 -10.836 1 98.44 191 THR A C 1
ATOM 1480 O O . THR A 1 191 ? -10.789 -7.324 -9.977 1 98.44 191 THR A O 1
ATOM 1483 N N . ALA A 1 192 ? -10.328 -6.344 -11.898 1 98.12 192 ALA A N 1
ATOM 1484 C CA . ALA A 1 192 ? -11.711 -5.914 -12.125 1 98.12 192 ALA A CA 1
ATOM 1485 C C . ALA A 1 192 ? -12.688 -7.066 -11.914 1 98.12 192 ALA A C 1
ATOM 1487 O O . ALA A 1 192 ? -12.422 -8.195 -12.344 1 98.12 192 ALA A O 1
ATOM 1488 N N . GLY A 1 193 ? -13.812 -6.746 -11.227 1 96.06 193 GLY A N 1
ATOM 1489 C CA . GLY A 1 193 ? -14.836 -7.75 -11 1 96.06 193 GLY A CA 1
ATOM 1490 C C . GLY A 1 193 ? -14.68 -8.484 -9.68 1 96.06 193 GLY A C 1
ATOM 1491 O O . GLY A 1 193 ? -15.578 -9.211 -9.258 1 96.06 193 GLY A O 1
ATOM 1492 N N . LEU A 1 194 ? -13.594 -8.32 -9.031 1 97.94 194 LEU A N 1
ATOM 1493 C CA . LEU A 1 194 ? -13.344 -8.93 -7.727 1 97.94 194 LEU A CA 1
ATOM 1494 C C . LEU A 1 194 ? -13.445 -7.887 -6.617 1 97.94 194 LEU A C 1
ATOM 1496 O O . LEU A 1 194 ? -13.156 -6.711 -6.836 1 97.94 194 LEU A O 1
ATOM 1500 N N . PRO A 1 195 ? -13.898 -8.312 -5.441 1 97.81 195 PRO A N 1
ATOM 1501 C CA . PRO A 1 195 ? -13.766 -7.391 -4.312 1 97.81 195 PRO A CA 1
ATOM 1502 C C . PRO A 1 195 ? -12.305 -7.121 -3.941 1 97.81 195 PRO A C 1
ATOM 1504 O O . PRO A 1 195 ? -11.438 -7.965 -4.184 1 97.81 195 PRO A O 1
ATOM 1507 N N . ASP A 1 196 ? -12.062 -5.977 -3.381 1 98.56 196 ASP A N 1
ATOM 1508 C CA . ASP A 1 196 ? -10.719 -5.707 -2.861 1 98.56 196 ASP A CA 1
ATOM 1509 C C . ASP A 1 196 ? -10.336 -6.719 -1.785 1 98.56 196 ASP A C 1
ATOM 1511 O O . ASP A 1 196 ? -11.203 -7.262 -1.096 1 98.56 196 ASP A O 1
ATOM 1515 N N . PRO A 1 197 ? -9.016 -6.965 -1.618 1 98.81 197 PRO A N 1
ATOM 1516 C CA . PRO A 1 197 ? -8.602 -7.859 -0.535 1 98.81 197 PRO A CA 1
ATOM 1517 C C . PRO A 1 197 ? -9 -7.336 0.845 1 98.81 197 PRO A C 1
ATOM 1519 O O . PRO A 1 197 ? -8.859 -6.145 1.122 1 98.81 197 PRO A O 1
ATOM 1522 N N . ASP A 1 198 ? -9.516 -8.266 1.578 1 98.38 198 ASP A N 1
ATOM 1523 C CA . ASP A 1 198 ? -9.719 -7.988 2.998 1 98.38 198 ASP A CA 1
ATOM 1524 C C . ASP A 1 198 ? -8.406 -8.086 3.77 1 98.38 198 ASP A C 1
ATOM 1526 O O . ASP A 1 198 ? -8.188 -7.348 4.73 1 98.38 198 ASP A O 1
ATOM 1530 N N . ILE A 1 199 ? -7.605 -9.008 3.287 1 98.62 199 ILE A N 1
ATOM 1531 C CA . ILE A 1 199 ? -6.328 -9.297 3.928 1 98.62 199 ILE A CA 1
ATOM 1532 C C . ILE A 1 199 ? -5.219 -9.312 2.881 1 98.62 199 ILE A C 1
ATOM 1534 O O . ILE A 1 199 ? -5.395 -9.852 1.788 1 98.62 199 ILE A O 1
ATOM 1538 N N . MET A 1 200 ? -4.168 -8.68 3.182 1 98.88 200 MET A N 1
ATOM 1539 C CA . MET A 1 200 ? -2.902 -8.93 2.498 1 98.88 200 MET A CA 1
ATOM 1540 C C . MET A 1 200 ? -1.913 -9.625 3.424 1 98.88 200 MET A C 1
ATOM 1542 O O . MET A 1 200 ? -1.555 -9.094 4.473 1 98.88 200 MET A O 1
ATOM 1546 N N . LEU A 1 201 ? -1.551 -10.789 3.055 1 98.81 201 LEU A N 1
ATOM 1547 C CA . LEU A 1 201 ? -0.651 -11.633 3.828 1 98.81 201 LEU A CA 1
ATOM 1548 C C . LEU A 1 201 ? 0.747 -11.641 3.219 1 98.81 201 LEU A C 1
ATOM 1550 O O . LEU A 1 201 ? 0.896 -11.734 1.998 1 98.81 201 LEU A O 1
ATOM 1554 N N . ARG A 1 202 ? 1.711 -11.484 4.043 1 98.75 202 ARG A N 1
ATOM 1555 C CA . ARG A 1 202 ? 3.078 -11.703 3.582 1 98.75 202 ARG A CA 1
ATOM 1556 C C . ARG A 1 202 ? 3.842 -12.609 4.543 1 98.75 202 ARG A C 1
ATOM 1558 O O . ARG A 1 202 ? 3.742 -12.453 5.762 1 98.75 202 ARG A O 1
ATOM 1565 N N . THR A 1 203 ? 4.547 -13.531 3.975 1 98.56 203 THR A N 1
ATOM 1566 C CA . THR A 1 203 ? 5.375 -14.43 4.77 1 98.56 203 THR A CA 1
ATOM 1567 C C . THR A 1 203 ? 6.82 -13.938 4.812 1 98.56 203 THR A C 1
ATOM 1569 O O . THR A 1 203 ? 7.137 -12.883 4.266 1 98.56 203 THR A O 1
ATOM 1572 N N . SER A 1 204 ? 7.688 -14.57 5.641 1 97 204 SER A N 1
ATOM 1573 C CA . SER A 1 204 ? 9.133 -14.445 5.805 1 97 204 SER A CA 1
ATOM 1574 C C . SER A 1 204 ? 9.484 -13.367 6.82 1 97 204 SER A C 1
ATOM 1576 O O . SER A 1 204 ? 10.656 -13.078 7.051 1 97 204 SER A O 1
ATOM 1578 N N . GLY A 1 205 ? 8.508 -12.672 7.297 1 94.56 205 GLY A N 1
ATOM 1579 C CA . GLY A 1 205 ? 8.766 -11.688 8.336 1 94.56 205 GLY A CA 1
ATOM 1580 C C . GLY A 1 205 ? 9.078 -10.312 7.785 1 94.56 205 GLY A C 1
ATOM 1581 O O . GLY A 1 205 ? 9.227 -9.352 8.547 1 94.56 205 GLY A O 1
ATOM 1582 N N . GLU A 1 206 ? 9.156 -10.188 6.535 1 94.88 206 GLU A N 1
ATOM 1583 C CA . GLU A 1 206 ? 9.43 -8.891 5.922 1 94.88 206 GLU A CA 1
ATOM 1584 C C . GLU A 1 206 ? 8.195 -7.988 5.973 1 94.88 206 GLU A C 1
ATOM 1586 O O . GLU A 1 206 ? 7.078 -8.445 5.734 1 94.88 206 GLU A O 1
ATOM 1591 N N . LEU A 1 207 ? 8.414 -6.719 6.281 1 96.75 207 LEU A N 1
ATOM 1592 C CA . LEU A 1 207 ? 7.324 -5.758 6.371 1 96.75 207 LEU A CA 1
ATOM 1593 C C . LEU A 1 207 ? 7.41 -4.734 5.242 1 96.75 207 LEU A C 1
ATOM 1595 O O . LEU A 1 207 ? 7.773 -3.578 5.469 1 96.75 207 LEU A O 1
ATOM 1599 N N . ARG A 1 208 ? 7.031 -5.125 4.078 1 96.75 208 ARG A N 1
ATOM 1600 C CA . ARG A 1 208 ? 6.961 -4.301 2.877 1 96.75 208 ARG A CA 1
ATOM 1601 C C . ARG A 1 208 ? 5.855 -4.789 1.944 1 96.75 208 ARG A C 1
ATOM 1603 O O . ARG A 1 208 ? 5.477 -5.961 1.986 1 96.75 208 ARG A O 1
ATOM 1610 N N . ILE A 1 209 ? 5.352 -3.918 1.083 1 97.31 209 ILE A N 1
ATOM 1611 C CA . ILE A 1 209 ? 4.281 -4.254 0.151 1 97.31 209 ILE A CA 1
ATOM 1612 C C . ILE A 1 209 ? 4.875 -4.773 -1.155 1 97.31 209 ILE A C 1
ATOM 1614 O O . ILE A 1 209 ? 4.262 -5.59 -1.846 1 97.31 209 ILE A O 1
ATOM 1618 N N . SER A 1 210 ? 6.07 -4.242 -1.527 1 97.19 210 SER A N 1
ATOM 1619 C CA . SER A 1 210 ? 6.848 -4.711 -2.67 1 97.19 210 SER A CA 1
ATOM 1620 C C . SER A 1 210 ? 6.043 -4.609 -3.963 1 97.19 210 SER A C 1
ATOM 1622 O O . SER A 1 210 ? 5.992 -5.562 -4.746 1 97.19 210 SER A O 1
ATOM 1624 N N . ASN A 1 211 ? 5.352 -3.543 -4.148 1 98.44 211 ASN A N 1
ATOM 1625 C CA . ASN A 1 211 ? 4.699 -3.211 -5.41 1 98.44 211 ASN A CA 1
ATOM 1626 C C . ASN A 1 211 ? 3.604 -4.219 -5.758 1 98.44 211 ASN A C 1
ATOM 1628 O O . ASN A 1 211 ? 3.434 -4.578 -6.922 1 98.44 211 ASN A O 1
ATOM 1632 N N . PHE A 1 212 ? 2.955 -4.727 -4.688 1 98.88 212 PHE A N 1
ATOM 1633 C CA . PHE A 1 212 ? 1.893 -5.715 -4.828 1 98.88 212 PHE A CA 1
ATOM 1634 C C . PHE A 1 212 ? 0.531 -5.086 -4.559 1 98.88 212 PHE A C 1
ATOM 1636 O O . PHE A 1 212 ? 0.293 -4.555 -3.471 1 98.88 212 PHE A O 1
ATOM 1643 N N . LEU A 1 213 ? -0.377 -4.996 -5.52 1 98.94 213 LEU A N 1
ATOM 1644 C CA . LEU A 1 213 ? -1.786 -4.633 -5.43 1 98.94 213 LEU A CA 1
ATOM 1645 C C . LEU A 1 213 ? -1.96 -3.314 -4.68 1 98.94 213 LEU A C 1
ATOM 1647 O O . LEU A 1 213 ? -2.801 -3.213 -3.783 1 98.94 213 LEU A O 1
ATOM 1651 N N . LEU A 1 214 ? -1.229 -2.348 -5.055 1 98.88 214 LEU A N 1
ATOM 1652 C CA . LEU A 1 214 ? -1.183 -1.081 -4.332 1 98.88 214 LEU A CA 1
ATOM 1653 C C . LEU A 1 214 ? -2.57 -0.455 -4.242 1 98.88 214 LEU A C 1
ATOM 1655 O O . LEU A 1 214 ? -3.055 -0.16 -3.148 1 98.88 214 LEU A O 1
ATOM 1659 N N . PHE A 1 215 ? -3.275 -0.367 -5.336 1 98.81 215 PHE A N 1
ATOM 1660 C CA . PHE A 1 215 ? -4.59 0.259 -5.379 1 98.81 215 PHE A CA 1
ATOM 1661 C C . PHE A 1 215 ? -5.605 -0.554 -4.582 1 98.81 215 PHE A C 1
ATOM 1663 O O . PHE A 1 215 ? -6.391 0.004 -3.814 1 98.81 215 PHE A O 1
ATOM 1670 N N . GLN A 1 216 ? -5.48 -1.846 -4.637 1 98.81 216 GLN A N 1
ATOM 1671 C CA . GLN A 1 216 ? -6.5 -2.758 -4.129 1 98.81 216 GLN A CA 1
ATOM 1672 C C . GLN A 1 216 ? -6.375 -2.936 -2.617 1 98.81 216 GLN A C 1
ATOM 1674 O O . GLN A 1 216 ? -7.355 -3.262 -1.942 1 98.81 216 GLN A O 1
ATOM 1679 N N . ILE A 1 217 ? -5.188 -2.684 -2.061 1 98.69 217 ILE A N 1
ATOM 1680 C CA . ILE A 1 217 ? -4.984 -3.018 -0.655 1 98.69 217 ILE A CA 1
ATOM 1681 C C . ILE A 1 217 ? -5.199 -1.775 0.206 1 98.69 217 ILE A C 1
ATOM 1683 O O . ILE A 1 217 ? -4.832 -1.76 1.385 1 98.69 217 ILE A O 1
ATOM 1687 N N . ALA A 1 218 ? -5.801 -0.739 -0.333 1 98.38 218 ALA A N 1
ATOM 1688 C CA . ALA A 1 218 ? -5.977 0.541 0.346 1 98.38 218 ALA A CA 1
ATOM 1689 C C . ALA A 1 218 ? -6.539 0.343 1.751 1 98.38 218 ALA A C 1
ATOM 1691 O O . ALA A 1 218 ? -6.129 1.022 2.693 1 98.38 218 ALA A O 1
ATOM 1692 N N . TYR A 1 219 ? -7.43 -0.649 1.942 1 97.25 219 TYR A N 1
ATOM 1693 C CA . TYR A 1 219 ? -8.078 -0.811 3.238 1 97.25 219 TYR A CA 1
ATOM 1694 C C . TYR A 1 219 ? -7.957 -2.246 3.734 1 97.25 219 TYR A C 1
ATOM 1696 O O . TYR A 1 219 ? -8.75 -2.691 4.566 1 97.25 219 TYR A O 1
ATOM 1704 N N . ALA A 1 220 ? -7.043 -2.943 3.176 1 98.25 220 ALA A N 1
ATOM 1705 C CA . ALA A 1 220 ? -6.801 -4.316 3.617 1 98.25 220 ALA A CA 1
ATOM 1706 C C . ALA A 1 220 ? -6.148 -4.34 4.996 1 98.25 220 ALA A C 1
ATOM 1708 O O . ALA A 1 220 ? -5.363 -3.451 5.332 1 98.25 220 ALA A O 1
ATOM 1709 N N . GLU A 1 221 ? -6.512 -5.359 5.793 1 98.06 221 GLU A N 1
ATOM 1710 C CA . GLU A 1 221 ? -5.699 -5.684 6.961 1 98.06 221 GLU A CA 1
ATOM 1711 C C . GLU A 1 221 ? -4.395 -6.363 6.555 1 98.06 221 GLU A C 1
ATOM 1713 O O . GLU A 1 221 ? -4.402 -7.305 5.754 1 98.06 221 GLU A O 1
ATOM 1718 N N . LEU A 1 222 ? -3.342 -5.832 7.07 1 98.56 222 LEU A N 1
ATOM 1719 C CA . LEU A 1 222 ? -2.051 -6.426 6.742 1 98.56 222 LEU A CA 1
ATOM 1720 C C . LEU A 1 222 ? -1.643 -7.453 7.789 1 98.56 222 LEU A C 1
ATOM 1722 O O . LEU A 1 222 ? -1.691 -7.176 8.992 1 98.56 222 LEU A O 1
ATOM 1726 N N . ILE A 1 223 ? -1.305 -8.625 7.363 1 98.31 223 ILE A N 1
ATOM 1727 C CA . ILE A 1 223 ? -0.814 -9.672 8.25 1 98.31 223 ILE A CA 1
ATOM 1728 C C . ILE A 1 223 ? 0.557 -10.148 7.781 1 98.31 223 ILE A C 1
ATOM 1730 O O . ILE A 1 223 ? 0.723 -10.523 6.617 1 98.31 223 ILE A O 1
ATOM 1734 N N . PHE A 1 224 ? 1.505 -10.078 8.672 1 97.81 224 PHE A N 1
ATOM 1735 C CA . PHE A 1 224 ? 2.863 -10.531 8.391 1 97.81 224 PHE A CA 1
ATOM 1736 C C . PHE A 1 224 ? 3.211 -11.758 9.227 1 97.81 224 PHE A C 1
ATOM 1738 O O . PHE A 1 224 ? 3.078 -11.734 10.453 1 97.81 224 PHE A O 1
ATOM 1745 N N . MET A 1 225 ? 3.641 -12.773 8.523 1 97.75 225 MET A N 1
ATOM 1746 C CA . MET A 1 225 ? 3.973 -14.023 9.203 1 97.75 225 MET A CA 1
ATOM 1747 C C . MET A 1 225 ? 5.48 -14.234 9.242 1 97.75 225 MET A C 1
ATOM 1749 O O . MET A 1 225 ? 6.16 -14.086 8.227 1 97.75 225 MET A O 1
ATOM 1753 N N . ASP A 1 226 ? 5.918 -14.602 10.438 1 96.38 226 ASP A N 1
ATOM 1754 C CA . ASP A 1 226 ? 7.34 -14.906 10.562 1 96.38 226 ASP A CA 1
ATOM 1755 C C . ASP A 1 226 ? 7.617 -16.375 10.258 1 96.38 226 ASP A C 1
ATOM 1757 O O . ASP A 1 226 ? 8.086 -17.125 11.125 1 96.38 226 ASP A O 1
ATOM 1761 N N . LYS A 1 227 ? 7.262 -16.812 9.102 1 97.31 227 LYS A N 1
ATOM 1762 C CA . LYS A 1 227 ? 7.457 -18.141 8.516 1 97.31 227 LYS A CA 1
ATOM 1763 C C . LYS A 1 227 ? 7.68 -18.047 7.008 1 97.31 227 LYS A C 1
ATOM 1765 O O . LYS A 1 227 ? 7.164 -17.125 6.355 1 97.31 227 LYS A O 1
ATOM 1770 N N . PHE A 1 228 ? 8.539 -19 6.562 1 98.31 228 PHE A N 1
ATOM 1771 C CA . PHE A 1 228 ? 8.656 -19.062 5.109 1 98.31 228 PHE A CA 1
ATOM 1772 C C . PHE A 1 228 ? 7.395 -19.641 4.484 1 98.31 228 PHE A C 1
ATOM 1774 O O . PHE A 1 228 ? 6.738 -20.5 5.082 1 98.31 228 PHE A O 1
ATOM 1781 N N . TRP A 1 229 ? 7.066 -19.297 3.293 1 98.75 229 TRP A N 1
ATOM 1782 C CA . TRP A 1 229 ? 5.828 -19.656 2.615 1 98.75 229 TRP A CA 1
ATOM 1783 C C . TRP A 1 229 ? 5.668 -21.172 2.568 1 98.75 229 TRP A C 1
ATOM 1785 O O . TRP A 1 229 ? 4.609 -21.703 2.918 1 98.75 229 TRP A O 1
ATOM 1795 N N . PRO A 1 230 ? 6.754 -21.953 2.221 1 98.81 230 PRO A N 1
ATOM 1796 C CA . PRO A 1 230 ? 6.543 -23.391 2.113 1 98.81 230 PRO A CA 1
ATOM 1797 C C . PRO A 1 230 ? 6.176 -24.031 3.447 1 98.81 230 PRO A C 1
ATOM 1799 O O . PRO A 1 230 ? 5.715 -25.188 3.479 1 98.81 230 PRO A O 1
ATOM 1802 N N . GLU A 1 231 ? 6.316 -23.312 4.535 1 98.62 231 GLU A N 1
ATOM 1803 C CA . GLU A 1 231 ? 6.055 -23.844 5.867 1 98.62 231 GLU A CA 1
ATOM 1804 C C . GLU A 1 231 ? 4.617 -23.578 6.297 1 98.62 231 GLU A C 1
ATOM 1806 O O . GLU A 1 231 ? 4.176 -24.078 7.336 1 98.62 231 GLU A O 1
ATOM 1811 N N . VAL A 1 232 ? 3.891 -22.812 5.562 1 98.88 232 VAL A N 1
ATOM 1812 C CA . VAL A 1 232 ? 2.533 -22.422 5.926 1 98.88 232 VAL A CA 1
ATOM 1813 C C . VAL A 1 232 ? 1.629 -23.656 5.957 1 98.88 232 VAL A C 1
ATOM 1815 O O . VAL A 1 232 ? 1.707 -24.516 5.074 1 98.88 232 VAL A O 1
ATOM 1818 N N . THR A 1 233 ? 0.757 -23.719 6.953 1 98.69 233 THR A N 1
ATOM 1819 C CA . THR A 1 233 ? -0.13 -24.859 7.172 1 98.69 233 THR A CA 1
ATOM 1820 C C . THR A 1 233 ? -1.588 -24.406 7.191 1 98.69 233 THR A C 1
ATOM 1822 O O . THR A 1 233 ? -1.875 -23.203 7.172 1 98.69 233 THR A O 1
ATOM 1825 N N . ARG A 1 234 ? -2.447 -25.375 7.254 1 98.56 234 ARG A N 1
ATOM 1826 C CA . ARG A 1 234 ? -3.877 -25.109 7.375 1 98.56 234 ARG A CA 1
ATOM 1827 C C . ARG A 1 234 ? -4.184 -24.344 8.656 1 98.56 234 ARG A C 1
ATOM 1829 O O . ARG A 1 234 ? -5.047 -23.469 8.672 1 98.56 234 ARG A O 1
ATOM 1836 N N . GLU A 1 235 ? -3.504 -24.672 9.711 1 98.31 235 GLU A N 1
ATOM 1837 C CA . GLU A 1 235 ? -3.676 -23.984 10.992 1 98.31 235 GLU A CA 1
ATOM 1838 C C . GLU A 1 235 ? -3.305 -22.516 10.891 1 98.31 235 GLU A C 1
ATOM 1840 O O . GLU A 1 235 ? -3.918 -21.656 11.539 1 98.31 235 GLU A O 1
ATOM 1845 N N . ASP A 1 236 ? -2.314 -22.234 10.086 1 98.69 236 ASP A N 1
ATOM 1846 C CA . ASP A 1 236 ? -1.928 -20.828 9.891 1 98.69 236 ASP A CA 1
ATOM 1847 C C . ASP A 1 236 ? -3.068 -20.031 9.273 1 98.69 236 ASP A C 1
ATOM 1849 O O . ASP A 1 236 ? -3.312 -18.891 9.664 1 98.69 236 ASP A O 1
ATOM 1853 N N . LEU A 1 237 ? -3.766 -20.594 8.289 1 98.69 237 LEU A N 1
ATOM 1854 C CA . LEU A 1 237 ? -4.902 -19.891 7.699 1 98.69 237 LEU A CA 1
ATOM 1855 C C . LEU A 1 237 ? -5.98 -19.625 8.742 1 98.69 237 LEU A C 1
ATOM 1857 O O . LEU A 1 237 ? -6.57 -18.547 8.766 1 98.69 237 LEU A O 1
ATOM 1861 N N . GLN A 1 238 ? -6.207 -20.594 9.57 1 97.56 238 GLN A N 1
ATOM 1862 C CA . GLN A 1 238 ? -7.176 -20.391 10.641 1 97.56 238 GLN A CA 1
ATOM 1863 C C . GLN A 1 238 ? -6.762 -19.234 11.547 1 97.56 238 GLN A C 1
ATOM 1865 O O . GLN A 1 238 ? -7.594 -18.406 11.922 1 97.56 238 GLN A O 1
ATOM 1870 N N . ASP A 1 239 ? -5.527 -19.188 11.898 1 97.62 239 ASP A N 1
ATOM 1871 C CA . ASP A 1 239 ? -5.012 -18.109 12.727 1 97.62 239 ASP A CA 1
ATOM 1872 C C . ASP A 1 239 ? -5.176 -16.766 12.039 1 97.62 239 ASP A C 1
ATOM 1874 O O . ASP A 1 239 ? -5.461 -15.75 12.688 1 97.62 239 ASP A O 1
ATOM 1878 N N . ILE A 1 240 ? -4.941 -16.734 10.75 1 97.88 240 ILE A N 1
ATOM 1879 C CA . ILE A 1 240 ? -5.09 -15.531 9.945 1 97.88 240 ILE A CA 1
ATOM 1880 C C . ILE A 1 240 ? -6.535 -15.039 10.023 1 97.88 240 ILE A C 1
ATOM 1882 O O . ILE A 1 240 ? -6.777 -13.844 10.211 1 97.88 240 ILE A O 1
ATOM 1886 N N . ILE A 1 241 ? -7.477 -15.945 9.875 1 97.88 241 ILE A N 1
ATOM 1887 C CA . ILE A 1 241 ? -8.891 -15.602 9.906 1 97.88 241 ILE A CA 1
ATOM 1888 C C . ILE A 1 241 ? -9.266 -15.102 11.297 1 97.88 241 ILE A C 1
ATOM 1890 O O . ILE A 1 241 ? -10.008 -14.125 11.438 1 97.88 241 ILE A O 1
ATOM 1894 N N . VAL A 1 242 ? -8.727 -15.727 12.32 1 96.69 242 VAL A N 1
ATOM 1895 C CA . VAL A 1 242 ? -8.969 -15.289 13.695 1 96.69 242 VAL A CA 1
ATOM 1896 C C . VAL A 1 242 ? -8.414 -13.883 13.891 1 96.69 242 VAL A C 1
ATOM 1898 O O . VAL A 1 242 ? -9.086 -13.016 14.461 1 96.69 242 VAL A O 1
ATOM 1901 N N . GLU A 1 243 ? -7.211 -13.688 13.438 1 96 243 GLU A N 1
ATOM 1902 C CA . GLU A 1 243 ? -6.586 -12.375 13.539 1 96 243 GLU A CA 1
ATOM 1903 C C . GLU A 1 243 ? -7.418 -11.312 12.836 1 96 243 GLU A C 1
ATOM 1905 O O . GLU A 1 243 ? -7.602 -10.211 13.359 1 96 243 GLU A O 1
ATOM 1910 N N . TYR A 1 244 ? -7.918 -11.625 11.703 1 96.12 244 TYR A N 1
ATOM 1911 C CA . TYR A 1 244 ? -8.789 -10.742 10.93 1 96.12 244 TYR A CA 1
ATOM 1912 C C . TYR A 1 244 ? -10.008 -10.328 11.742 1 96.12 244 TYR A C 1
ATOM 1914 O O . TYR A 1 244 ? -10.43 -9.164 11.688 1 96.12 244 TYR A O 1
ATOM 1922 N N . ASN A 1 245 ? -10.516 -11.234 12.453 1 95.12 245 ASN A N 1
ATOM 1923 C CA . ASN A 1 245 ? -11.711 -10.969 13.242 1 95.12 245 ASN A CA 1
ATOM 1924 C C . ASN A 1 245 ? -11.383 -10.195 14.516 1 95.12 245 ASN A C 1
ATOM 1926 O O . ASN A 1 245 ? -12.273 -9.625 15.148 1 95.12 245 ASN A O 1
ATOM 1930 N N . ARG A 1 246 ? -10.148 -10.203 14.938 1 90.44 246 ARG A N 1
ATOM 1931 C CA . ARG A 1 246 ? -9.742 -9.453 16.125 1 90.44 246 ARG A CA 1
ATOM 1932 C C . ARG A 1 246 ? -9.531 -7.977 15.781 1 90.44 246 ARG A C 1
ATOM 1934 O O . ARG A 1 246 ? -9.625 -7.117 16.656 1 90.44 246 ARG A O 1
ATOM 1941 N N . ARG A 1 247 ? -9.211 -7.797 14.57 1 85.75 247 ARG A N 1
ATOM 1942 C CA . ARG A 1 247 ? -8.93 -6.43 14.141 1 85.75 247 ARG A CA 1
ATOM 1943 C C . ARG A 1 247 ? -10.211 -5.621 14.016 1 85.75 247 ARG A C 1
ATOM 1945 O O . ARG A 1 247 ? -11.234 -6.129 13.555 1 85.75 247 ARG A O 1
ATOM 1952 N N . LYS A 1 248 ? -10.305 -4.59 14.789 1 67.12 248 LYS A N 1
ATOM 1953 C CA . LYS A 1 248 ? -11.469 -3.707 14.672 1 67.12 248 LYS A CA 1
ATOM 1954 C C . LYS A 1 248 ? -11.352 -2.811 13.445 1 67.12 248 LYS A C 1
ATOM 1956 O O . LYS A 1 248 ? -10.438 -1.982 13.352 1 67.12 248 LYS A O 1
ATOM 1961 N N . ARG A 1 249 ? -12.094 -3.066 12.438 1 58.53 249 ARG A N 1
ATOM 1962 C CA . ARG A 1 249 ? -12.086 -2.238 11.234 1 58.53 249 ARG A CA 1
ATOM 1963 C C . ARG A 1 249 ? -12.984 -1.021 11.398 1 58.53 249 ARG A C 1
ATOM 1965 O O . ARG A 1 249 ? -14.203 -1.16 11.57 1 58.53 249 ARG A O 1
ATOM 1972 N N . ARG A 1 250 ? -12.32 0.172 11.602 1 54.97 250 ARG A N 1
ATOM 1973 C CA . ARG A 1 250 ? -13.039 1.388 11.961 1 54.97 250 ARG A CA 1
ATOM 1974 C C . ARG A 1 250 ? -13.328 2.24 10.727 1 54.97 250 ARG A C 1
ATOM 1976 O O . ARG A 1 250 ? -14.148 3.162 10.789 1 54.97 250 ARG A O 1
ATOM 1983 N N . PHE A 1 251 ? -13.023 1.932 9.555 1 48.88 251 PHE A N 1
ATOM 1984 C CA . PHE A 1 251 ? -13.203 2.631 8.281 1 48.88 251 PHE A CA 1
ATOM 1985 C C . PHE A 1 251 ? -13.352 4.129 8.508 1 48.88 251 PHE A C 1
ATOM 1987 O O . PHE A 1 251 ? -14.273 4.754 7.973 1 48.88 251 PHE A O 1
ATOM 1994 N N . GLY A 1 252 ? -12.469 4.789 9.281 1 46.97 252 GLY A N 1
ATOM 1995 C CA . GLY A 1 252 ? -12.492 6.227 9.516 1 46.97 252 GLY A CA 1
ATOM 1996 C C . GLY A 1 252 ? -13.43 6.637 10.633 1 46.97 252 GLY A C 1
ATOM 1997 O O . GLY A 1 252 ? -13.602 7.824 10.898 1 46.97 252 GLY A O 1
ATOM 1998 N N . LYS A 1 253 ? -14.141 5.758 11.289 1 53.62 253 LYS A N 1
ATOM 1999 C CA . LYS A 1 253 ? -15.078 6.074 12.367 1 53.62 253 LYS A CA 1
ATOM 2000 C C . LYS A 1 253 ? -14.422 5.902 13.734 1 53.62 253 LYS A C 1
ATOM 2002 O O . LYS A 1 253 ? -13.492 5.102 13.891 1 53.62 253 LYS A O 1
ATOM 2007 N N . MET B 1 1 ? 35.125 31.203 54.656 1 26.48 1 MET B N 1
ATOM 2008 C CA . MET B 1 1 ? 35.344 29.875 54.094 1 26.48 1 MET B CA 1
ATOM 2009 C C . MET B 1 1 ? 34.531 29.703 52.812 1 26.48 1 MET B C 1
ATOM 2011 O O . MET B 1 1 ? 33.312 29.859 52.812 1 26.48 1 MET B O 1
ATOM 2015 N N . GLY B 1 2 ? 35.125 29.922 51.625 1 22.84 2 GLY B N 1
ATOM 2016 C CA . GLY B 1 2 ? 34.656 30.312 50.281 1 22.84 2 GLY B CA 1
ATOM 2017 C C . GLY B 1 2 ? 33.969 29.188 49.562 1 22.84 2 GLY B C 1
ATOM 2018 O O . GLY B 1 2 ? 34.5 28.078 49.469 1 22.84 2 GLY B O 1
ATOM 2019 N N . ALA B 1 3 ? 32.594 29.219 49.5 1 26.52 3 ALA B N 1
ATOM 2020 C CA . ALA B 1 3 ? 31.703 28.297 48.812 1 26.52 3 ALA B CA 1
ATOM 2021 C C . ALA B 1 3 ? 32.188 28.047 47.375 1 26.52 3 ALA B C 1
ATOM 2023 O O . ALA B 1 3 ? 32.25 28.969 46.562 1 26.52 3 ALA B O 1
ATOM 2024 N N . GLU B 1 4 ? 33.062 27.031 47.156 1 23.64 4 GLU B N 1
ATOM 2025 C CA . GLU B 1 4 ? 33.625 26.703 45.844 1 23.64 4 GLU B CA 1
ATOM 2026 C C . GLU B 1 4 ? 32.5 26.344 44.875 1 23.64 4 GLU B C 1
ATOM 2028 O O . GLU B 1 4 ? 31.609 25.562 45.188 1 23.64 4 GLU B O 1
ATOM 2033 N N . ALA B 1 5 ? 32.25 27.156 43.844 1 28.2 5 ALA B N 1
ATOM 2034 C CA . ALA B 1 5 ? 31.297 27.047 42.75 1 28.2 5 ALA B CA 1
ATOM 2035 C C . ALA B 1 5 ? 31.453 25.703 42.031 1 28.2 5 ALA B C 1
ATOM 2037 O O . ALA B 1 5 ? 32.562 25.359 41.562 1 28.2 5 ALA B O 1
ATOM 2038 N N . ILE B 1 6 ? 30.703 24.656 42.438 1 29.02 6 ILE B N 1
ATOM 2039 C CA . ILE B 1 6 ? 30.609 23.391 41.719 1 29.02 6 ILE B CA 1
ATOM 2040 C 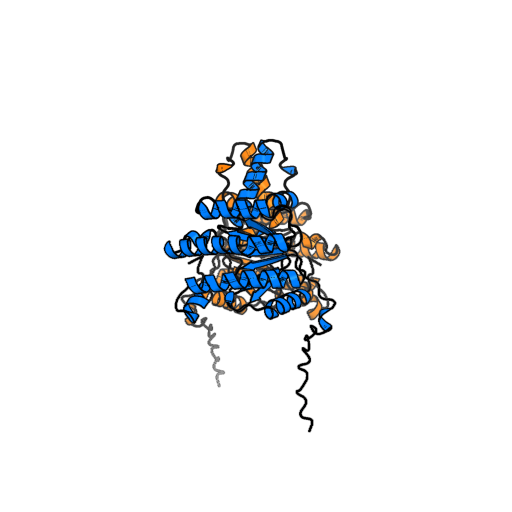C . ILE B 1 6 ? 30.328 23.656 40.25 1 29.02 6 ILE B C 1
ATOM 2042 O O . ILE B 1 6 ? 29.344 24.297 39.906 1 29.02 6 ILE B O 1
ATOM 2046 N N . SER B 1 7 ? 31.359 23.844 39.438 1 29.52 7 SER B N 1
ATOM 2047 C CA . SER B 1 7 ? 31.281 24 37.969 1 29.52 7 SER B CA 1
ATOM 2048 C C . SER B 1 7 ? 30.5 22.859 37.344 1 29.52 7 SER B C 1
ATOM 2050 O O . SER B 1 7 ? 30.828 21.688 37.562 1 29.52 7 SER B O 1
ATOM 2052 N N . SER B 1 8 ? 29.188 22.969 37.219 1 29.2 8 SER B N 1
ATOM 2053 C CA . SER B 1 8 ? 28.219 22.094 36.562 1 29.2 8 SER B CA 1
ATOM 2054 C C . SER B 1 8 ? 28.672 21.703 35.156 1 29.2 8 SER B C 1
ATOM 2056 O O . SER B 1 8 ? 28.812 22.547 34.281 1 29.2 8 SER B O 1
ATOM 2058 N N . SER B 1 9 ? 29.672 20.719 35.062 1 30.52 9 SER B N 1
ATOM 2059 C CA . SER B 1 9 ? 30.094 20.156 33.781 1 30.52 9 SER B CA 1
ATOM 2060 C C . SER B 1 9 ? 28.891 19.656 33 1 30.52 9 SER B C 1
ATOM 2062 O O . SER B 1 9 ? 28.125 18.812 33.469 1 30.52 9 SER B O 1
ATOM 2064 N N . ASN B 1 10 ? 28.234 20.469 32.219 1 29.78 10 ASN B N 1
ATOM 2065 C CA . ASN B 1 10 ? 27.203 20.203 31.234 1 29.78 10 ASN B CA 1
ATOM 2066 C C . ASN B 1 10 ? 27.609 19.062 30.297 1 29.78 10 ASN B C 1
ATOM 2068 O O . ASN B 1 10 ? 28.484 19.234 29.438 1 29.78 10 ASN B O 1
ATOM 2072 N N . SER B 1 11 ? 27.766 17.766 30.797 1 31.22 11 SER B N 1
ATOM 2073 C CA . SER B 1 11 ? 28.047 16.609 29.953 1 31.22 11 SER B CA 1
ATOM 2074 C C . SER B 1 11 ? 27.047 16.484 28.812 1 31.22 11 SER B C 1
ATOM 2076 O O . SER B 1 11 ? 25.859 16.266 29.047 1 31.22 11 SER B O 1
ATOM 2078 N N . THR B 1 12 ? 27.172 17.172 27.703 1 29.61 12 THR B N 1
ATOM 2079 C CA . THR B 1 12 ? 26.484 16.875 26.453 1 29.61 12 THR B CA 1
ATOM 2080 C C . THR B 1 12 ? 26.609 15.398 26.094 1 29.61 12 THR B C 1
ATOM 2082 O O . THR B 1 12 ? 27.703 14.891 25.891 1 29.61 12 THR B O 1
ATOM 2085 N N . ALA B 1 13 ? 25.875 14.523 26.641 1 32.88 13 ALA B N 1
ATOM 2086 C CA . ALA B 1 13 ? 25.781 13.117 26.25 1 32.88 13 ALA B CA 1
ATOM 2087 C C . ALA B 1 13 ? 25.906 12.969 24.734 1 32.88 13 ALA B C 1
ATOM 2089 O O . ALA B 1 13 ? 25.016 13.398 24 1 32.88 13 ALA B O 1
ATOM 2090 N N . THR B 1 14 ? 27.094 13.016 24.125 1 33.5 14 THR B N 1
ATOM 2091 C CA . THR B 1 14 ? 27.375 12.633 22.75 1 33.5 14 THR B CA 1
ATOM 2092 C C . THR B 1 14 ? 26.609 11.359 22.375 1 33.5 14 THR B C 1
ATOM 2094 O O . THR B 1 14 ? 26.516 10.43 23.188 1 33.5 14 THR B O 1
ATOM 2097 N N . MET B 1 15 ? 25.656 11.398 21.516 1 38.12 15 MET B N 1
ATOM 2098 C CA . MET B 1 15 ? 25.031 10.188 20.969 1 38.12 15 MET B CA 1
ATOM 2099 C C . MET B 1 15 ? 26.062 9.07 20.828 1 38.12 15 MET B C 1
ATOM 2101 O O . MET B 1 15 ? 27.188 9.312 20.391 1 38.12 15 MET B O 1
ATOM 2105 N N . PRO B 1 16 ? 26.016 8 21.516 1 37.72 16 PRO B N 1
ATOM 2106 C CA . PRO B 1 16 ? 27.062 6.996 21.375 1 37.72 16 PRO B CA 1
ATOM 2107 C C . PRO B 1 16 ? 27.594 6.895 19.938 1 37.72 16 PRO B C 1
ATOM 2109 O O . PRO B 1 16 ? 26.859 7.211 18.984 1 37.72 16 PRO B O 1
ATOM 2112 N N . GLU B 1 17 ? 28.875 6.809 19.672 1 39.28 17 GLU B N 1
ATOM 2113 C CA . GLU B 1 17 ? 29.719 6.625 18.484 1 39.28 17 GLU B CA 1
ATOM 2114 C C . GLU B 1 17 ? 29.141 5.559 17.562 1 39.28 17 GLU B C 1
ATOM 2116 O O . GLU B 1 17 ? 29.734 5.25 16.531 1 39.28 17 GLU B O 1
ATOM 2121 N N . MET B 1 18 ? 28.438 4.559 18.078 1 42.25 18 MET B N 1
ATOM 2122 C CA . MET B 1 18 ? 28 3.436 17.266 1 42.25 18 MET B CA 1
ATOM 2123 C C . MET B 1 18 ? 27.203 3.922 16.062 1 42.25 18 MET B C 1
ATOM 2125 O O . MET B 1 18 ? 26.734 3.117 15.242 1 42.25 18 MET B O 1
ATOM 2129 N N . GLU B 1 19 ? 26.609 5.172 16.125 1 46.47 19 GLU B N 1
ATOM 2130 C CA . GLU B 1 19 ? 25.625 5.785 15.227 1 46.47 19 GLU B CA 1
ATOM 2131 C C . GLU B 1 19 ? 26.266 6.148 13.891 1 46.47 19 GLU B C 1
ATOM 2133 O O . GLU B 1 19 ? 25.672 6.863 13.086 1 46.47 19 GLU B O 1
ATOM 2138 N N . LYS B 1 20 ? 27.609 6.066 13.703 1 55.47 20 LYS B N 1
ATOM 2139 C CA . LYS B 1 20 ? 28.328 6.809 12.664 1 55.47 20 LYS B CA 1
ATOM 2140 C C . LYS B 1 20 ? 27.938 6.312 11.273 1 55.47 20 LYS B C 1
ATOM 2142 O O . LYS B 1 20 ? 27.891 7.094 10.32 1 55.47 20 LYS B O 1
ATOM 2147 N N . ASP B 1 21 ? 27.609 5.016 11.07 1 79.62 21 ASP B N 1
ATOM 2148 C CA . ASP B 1 21 ? 27.531 4.652 9.664 1 79.62 21 ASP B CA 1
ATOM 2149 C C . ASP B 1 21 ? 26.125 4.215 9.281 1 79.62 21 ASP B C 1
ATOM 2151 O O . ASP B 1 21 ? 25.953 3.346 8.422 1 79.62 21 ASP B O 1
ATOM 2155 N N . LEU B 1 22 ? 25.016 4.91 9.977 1 91.06 22 LEU B N 1
ATOM 2156 C CA . LEU B 1 22 ? 23.672 4.504 9.602 1 91.06 22 LEU B CA 1
ATOM 2157 C C . LEU B 1 22 ? 23.219 5.219 8.328 1 91.06 22 LEU B C 1
ATOM 2159 O O . LEU B 1 22 ? 23.5 6.406 8.148 1 91.06 22 LEU B O 1
ATOM 2163 N N . LYS B 1 23 ? 22.578 4.469 7.508 1 95.5 23 LYS B N 1
ATOM 2164 C CA . LYS B 1 23 ? 21.906 5.086 6.367 1 95.5 23 LYS B CA 1
ATOM 2165 C C . LYS B 1 23 ? 20.656 5.844 6.809 1 95.5 23 LYS B C 1
ATOM 2167 O O . LYS B 1 23 ? 19.766 5.266 7.426 1 95.5 23 LYS B O 1
ATOM 2172 N N . ILE B 1 24 ? 20.609 7.094 6.566 1 97.81 24 ILE B N 1
ATOM 2173 C CA . ILE B 1 24 ? 19.469 7.926 6.941 1 97.81 24 ILE B CA 1
ATOM 2174 C C . ILE B 1 24 ? 18.406 7.867 5.852 1 97.81 24 ILE B C 1
ATOM 2176 O O . ILE B 1 24 ? 18.688 8.117 4.68 1 97.81 24 ILE B O 1
ATOM 2180 N N . PRO B 1 25 ? 17.234 7.473 6.227 1 98.31 25 PRO B N 1
ATOM 2181 C CA . PRO B 1 25 ? 16.188 7.559 5.207 1 98.31 25 PRO B CA 1
ATOM 2182 C C . PRO B 1 25 ? 16 8.977 4.668 1 98.31 25 PRO B C 1
ATOM 2184 O O . PRO B 1 25 ? 16.047 9.945 5.434 1 98.31 25 PRO B O 1
ATOM 2187 N N . ARG B 1 26 ? 15.773 9.078 3.4 1 98.69 26 ARG B N 1
ATOM 2188 C CA . ARG B 1 26 ? 15.609 10.391 2.793 1 98.69 26 ARG B CA 1
ATOM 2189 C C . ARG B 1 26 ? 14.203 10.93 3.025 1 98.69 26 ARG B C 1
ATOM 2191 O O . ARG B 1 26 ? 14.016 12.133 3.23 1 98.69 26 ARG B O 1
ATOM 2198 N N . HIS B 1 27 ? 13.203 10.125 2.967 1 98.94 27 HIS B N 1
ATOM 2199 C CA . HIS B 1 27 ? 11.789 10.492 3.066 1 98.94 27 HIS B CA 1
ATOM 2200 C C . HIS B 1 27 ? 11.047 9.547 4 1 98.94 27 HIS B C 1
ATOM 2202 O O . HIS B 1 27 ? 11.008 8.336 3.773 1 98.94 27 HIS B O 1
ATOM 2208 N N . ILE B 1 28 ? 10.484 10.102 5.051 1 98.94 28 ILE B N 1
ATOM 2209 C CA . ILE B 1 28 ? 9.641 9.359 5.984 1 98.94 28 ILE B CA 1
ATOM 2210 C C . ILE B 1 28 ? 8.188 9.805 5.84 1 98.94 28 ILE B C 1
ATOM 2212 O O . ILE B 1 28 ? 7.895 11.008 5.863 1 98.94 28 ILE B O 1
ATOM 2216 N N . ALA B 1 29 ? 7.324 8.852 5.547 1 98.94 29 ALA B N 1
ATOM 2217 C CA . ALA B 1 29 ? 5.883 9.07 5.574 1 98.94 29 ALA B CA 1
ATOM 2218 C C . ALA B 1 29 ? 5.27 8.508 6.855 1 98.94 29 ALA B C 1
ATOM 2220 O O . ALA B 1 29 ? 5.605 7.402 7.281 1 98.94 29 ALA B O 1
ATOM 2221 N N . VAL B 1 30 ? 4.297 9.281 7.488 1 98.94 30 VAL B N 1
ATOM 2222 C CA . VAL B 1 30 ? 3.814 8.828 8.789 1 98.94 30 VAL B CA 1
ATOM 2223 C C . VAL B 1 30 ? 2.291 8.922 8.836 1 98.94 30 VAL B C 1
ATOM 2225 O O . VAL B 1 30 ? 1.712 9.945 8.469 1 98.94 30 VAL B O 1
ATOM 2228 N N . ILE B 1 31 ? 1.677 7.883 9.195 1 98.81 31 ILE B N 1
ATOM 2229 C CA . ILE B 1 31 ? 0.277 7.867 9.602 1 98.81 31 ILE B CA 1
ATOM 2230 C C . ILE B 1 31 ? 0.181 8.086 11.109 1 98.81 31 ILE B C 1
ATOM 2232 O O . ILE B 1 31 ? 0.544 7.203 11.898 1 98.81 31 ILE B O 1
ATOM 2236 N N . ILE B 1 32 ? -0.299 9.18 11.516 1 98.62 32 ILE B N 1
ATOM 2237 C CA . ILE B 1 32 ? -0.239 9.602 12.906 1 98.62 32 ILE B CA 1
ATOM 2238 C C . ILE B 1 32 ? -1.497 9.148 13.641 1 98.62 32 ILE B C 1
ATOM 2240 O O . ILE B 1 32 ? -2.264 9.969 14.148 1 98.62 32 ILE B O 1
ATOM 2244 N N . ASP B 1 33 ? -1.597 7.898 13.82 1 97.5 33 ASP B N 1
ATOM 2245 C CA . ASP B 1 33 ? -2.766 7.23 14.383 1 97.5 33 ASP B CA 1
ATOM 2246 C C . ASP B 1 33 ? -2.723 7.234 15.906 1 97.5 33 ASP B C 1
ATOM 2248 O O . ASP B 1 33 ? -1.644 7.227 16.5 1 97.5 33 ASP B O 1
ATOM 2252 N N . GLY B 1 34 ? -3.852 7.324 16.547 1 97.25 34 GLY B N 1
ATOM 2253 C CA . GLY B 1 34 ? -3.967 7.121 17.984 1 97.25 34 GLY B CA 1
ATOM 2254 C C . GLY B 1 34 ? -4.242 8.406 18.75 1 97.25 34 GLY B C 1
ATOM 2255 O O . GLY B 1 34 ? -4.336 8.391 19.984 1 97.25 34 GLY B O 1
ATOM 2256 N N . ASN B 1 35 ? -4.441 9.5 18.078 1 97.75 35 ASN B N 1
ATOM 2257 C CA . ASN B 1 35 ? -4.633 10.789 18.734 1 97.75 35 ASN B CA 1
ATOM 2258 C C . ASN B 1 35 ? -5.891 10.797 19.594 1 97.75 35 ASN B C 1
ATOM 2260 O O . ASN B 1 35 ? -5.836 11.156 20.781 1 97.75 35 ASN B O 1
ATOM 2264 N N . ARG B 1 36 ? -7.051 10.375 19.031 1 95.06 36 ARG B N 1
ATOM 2265 C CA . ARG B 1 36 ? -8.328 10.391 19.734 1 95.06 36 ARG B CA 1
ATOM 2266 C C . ARG B 1 36 ? -8.297 9.477 20.953 1 95.06 36 ARG B C 1
ATOM 2268 O O . ARG B 1 36 ? -8.742 9.859 22.047 1 95.06 36 ARG B O 1
ATOM 2275 N N . ARG B 1 37 ? -7.84 8.305 20.766 1 95.69 37 ARG B N 1
ATOM 2276 C CA . ARG B 1 37 ? -7.766 7.344 21.859 1 95.69 37 ARG B CA 1
ATOM 2277 C C . ARG B 1 37 ? -6.855 7.852 22.969 1 95.69 37 ARG B C 1
ATOM 2279 O O . ARG B 1 37 ? -7.199 7.758 24.156 1 95.69 37 ARG B O 1
ATOM 2286 N N . TYR B 1 38 ? -5.738 8.383 22.641 1 97.5 38 TYR B N 1
ATOM 2287 C CA . TYR B 1 38 ? -4.828 8.984 23.609 1 97.5 38 TYR B CA 1
ATOM 2288 C C . TYR B 1 38 ? -5.531 10.062 24.422 1 97.5 38 TYR B C 1
ATOM 2290 O O . TYR B 1 38 ? -5.445 10.07 25.641 1 97.5 38 TYR B O 1
ATOM 2298 N N . GLY B 1 39 ? -6.172 11.008 23.703 1 96.88 39 GLY B N 1
ATOM 2299 C CA . GLY B 1 39 ? -6.852 12.117 24.359 1 96.88 39 GLY B CA 1
ATOM 2300 C C . GLY B 1 39 ? -7.945 11.664 25.312 1 96.88 39 GLY B C 1
ATOM 2301 O O . GLY B 1 39 ? -8.086 12.211 26.406 1 96.88 39 GLY B O 1
ATOM 2302 N N . LYS B 1 40 ? -8.75 10.672 24.859 1 95.75 40 LYS B N 1
ATOM 2303 C CA . LYS B 1 40 ? -9.805 10.125 25.703 1 95.75 40 LYS B CA 1
ATOM 2304 C C . LYS B 1 40 ? -9.227 9.508 26.984 1 95.75 40 LYS B C 1
ATOM 2306 O O . LYS B 1 40 ? -9.766 9.695 28.062 1 95.75 40 LYS B O 1
ATOM 2311 N N . ASN B 1 41 ? -8.18 8.82 26.797 1 96.06 41 ASN B N 1
ATOM 2312 C CA . ASN B 1 41 ? -7.543 8.172 27.938 1 96.06 41 ASN B CA 1
ATOM 2313 C C . ASN B 1 41 ? -6.953 9.195 28.906 1 96.06 41 ASN B C 1
ATOM 2315 O O . ASN B 1 41 ? -7.125 9.07 30.125 1 96.06 41 ASN B O 1
ATOM 2319 N N . LYS B 1 42 ? -6.312 10.195 28.375 1 96.06 42 LYS B N 1
ATOM 2320 C CA . LYS B 1 42 ? -5.547 11.133 29.188 1 96.06 42 LYS B CA 1
ATOM 2321 C C . LYS B 1 42 ? -6.434 12.25 29.719 1 96.06 42 LYS B C 1
ATOM 2323 O O . LYS B 1 42 ? -6.281 12.688 30.859 1 96.06 42 LYS B O 1
ATOM 2328 N N . TYR B 1 43 ? -7.395 12.727 28.828 1 95.88 43 TYR B N 1
ATOM 2329 C CA . TYR B 1 43 ? -8.125 13.938 29.172 1 95.88 43 TYR B CA 1
ATOM 2330 C C . TYR B 1 43 ? -9.625 13.68 29.203 1 95.88 43 TYR B C 1
ATOM 2332 O O . TYR B 1 43 ? -10.406 14.531 29.641 1 95.88 43 TYR B O 1
ATOM 2340 N N . GLY B 1 44 ? -10.016 12.484 28.781 1 93.88 44 GLY B N 1
ATOM 2341 C CA . GLY B 1 44 ? -11.438 12.266 28.562 1 93.88 44 GLY B CA 1
ATOM 2342 C C . GLY B 1 44 ? -11.953 12.984 27.328 1 93.88 44 GLY B C 1
ATOM 2343 O O . GLY B 1 44 ? -13.164 13.164 27.172 1 93.88 44 GLY B O 1
ATOM 2344 N N . SER B 1 45 ? -11.062 13.508 26.5 1 90.38 45 SER B N 1
ATOM 2345 C CA . SER B 1 45 ? -11.422 14.281 25.312 1 90.38 45 SER B CA 1
ATOM 2346 C C . SER B 1 45 ? -10.555 13.891 24.125 1 90.38 45 SER B C 1
ATOM 2348 O O . SER B 1 45 ? -9.336 14.078 24.156 1 90.38 45 SER B O 1
ATOM 2350 N N . GLY B 1 46 ? -11.156 13.461 23.062 1 90.75 46 GLY B N 1
ATOM 2351 C CA . GLY B 1 46 ? -10.422 13.141 21.844 1 90.75 46 GLY B CA 1
ATOM 2352 C C . GLY B 1 46 ? -9.758 14.344 21.203 1 90.75 46 GLY B C 1
ATOM 2353 O O . GLY B 1 46 ? -8.641 14.242 20.688 1 90.75 46 GLY B O 1
ATOM 2354 N N . THR B 1 47 ? -10.391 15.477 21.344 1 91.38 47 THR B N 1
ATOM 2355 C CA . THR B 1 47 ? -9.914 16.703 20.719 1 91.38 47 THR B CA 1
ATOM 2356 C C . THR B 1 47 ? -8.586 17.141 21.328 1 91.38 47 THR B C 1
ATOM 2358 O O . THR B 1 47 ? -7.691 17.594 20.609 1 91.38 47 THR B O 1
ATOM 2361 N N . ARG B 1 48 ? -8.414 17.047 22.578 1 93.81 48 ARG B N 1
ATOM 2362 C CA . ARG B 1 48 ? -7.16 17.406 23.234 1 93.81 48 ARG B CA 1
ATOM 2363 C C . ARG B 1 48 ? -6.027 16.484 22.797 1 93.81 48 ARG B C 1
ATOM 2365 O O . ARG B 1 48 ? -4.867 16.906 22.75 1 93.81 48 ARG B O 1
ATOM 2372 N N . GLY B 1 49 ? -6.367 15.258 22.469 1 96.38 49 GLY B N 1
ATOM 2373 C CA . GLY B 1 49 ? -5.379 14.352 21.922 1 96.38 49 GLY B CA 1
ATOM 2374 C C . GLY B 1 49 ? -4.824 14.812 20.578 1 96.38 49 GLY B C 1
ATOM 2375 O O . GLY B 1 49 ? -3.623 14.695 20.328 1 96.38 49 GLY B O 1
ATOM 2376 N N . HIS B 1 50 ? -5.719 15.352 19.797 1 96.44 50 HIS B N 1
ATOM 2377 C CA . HIS B 1 50 ? -5.289 15.891 18.5 1 96.44 50 HIS B CA 1
ATOM 2378 C C . HIS B 1 50 ? -4.363 17.078 18.688 1 96.44 50 HIS B C 1
ATOM 2380 O O . HIS B 1 50 ? -3.414 17.266 17.922 1 96.44 50 HIS B O 1
ATOM 2386 N N . SER B 1 51 ? -4.629 17.875 19.672 1 96.81 51 SER B N 1
ATOM 2387 C CA . SER B 1 51 ? -3.756 19.016 19.969 1 96.81 51 SER B CA 1
ATOM 2388 C C . SER B 1 51 ? -2.359 18.531 20.359 1 96.81 51 SER B C 1
ATOM 2390 O O . SER B 1 51 ? -1.36 19.062 19.859 1 96.81 51 SER B O 1
ATOM 2392 N N . ASP B 1 52 ? -2.293 17.547 21.203 1 97.94 52 ASP B N 1
ATOM 2393 C CA . ASP B 1 52 ? -1.009 16.953 21.562 1 97.94 52 ASP B CA 1
ATOM 2394 C C . ASP B 1 52 ? -0.315 16.344 20.344 1 97.94 52 ASP B C 1
ATOM 2396 O O . 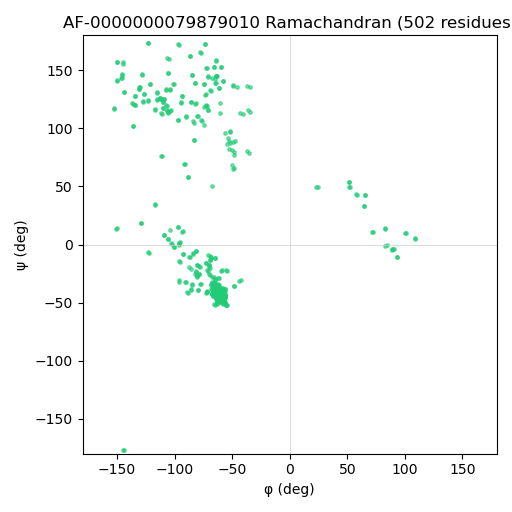ASP B 1 52 ? 0.904 16.453 20.203 1 97.94 52 ASP B O 1
ATOM 2400 N N . GLY B 1 53 ? -1.05 15.727 19.516 1 98.31 53 GLY B N 1
ATOM 2401 C CA . GLY B 1 53 ? -0.509 15.156 18.297 1 98.31 53 GLY B CA 1
ATOM 2402 C C . GLY B 1 53 ? 0.12 16.203 17.391 1 98.31 53 GLY B C 1
ATOM 2403 O O . GLY B 1 53 ? 1.149 15.938 16.75 1 98.31 53 GLY B O 1
ATOM 2404 N N . THR B 1 54 ? -0.559 17.312 17.344 1 97.88 54 THR B N 1
ATOM 2405 C CA . THR B 1 54 ? -0.035 18.406 16.516 1 97.88 54 THR B CA 1
ATOM 2406 C C . THR B 1 54 ? 1.319 18.875 17.047 1 97.88 54 THR B C 1
ATOM 2408 O O . THR B 1 54 ? 2.234 19.141 16.266 1 97.88 54 THR B O 1
ATOM 2411 N N . LYS B 1 55 ? 1.474 18.953 18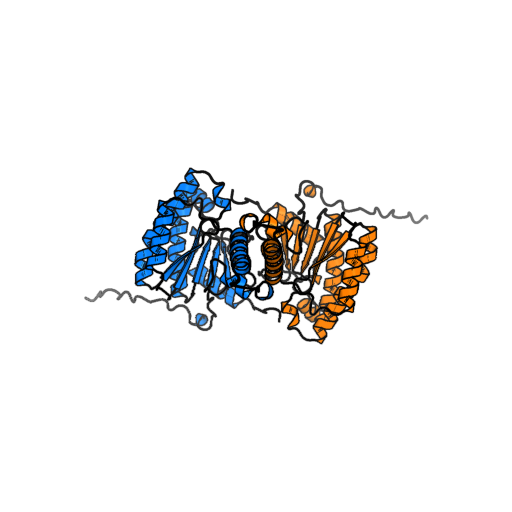.328 1 97.44 55 LYS B N 1
ATOM 2412 C CA . LYS B 1 55 ? 2.76 19.281 18.938 1 97.44 55 LYS B CA 1
ATOM 2413 C C . LYS B 1 55 ? 3.818 18.234 18.578 1 97.44 55 LYS B C 1
ATOM 2415 O O . LYS B 1 55 ? 4.969 18.578 18.297 1 97.44 55 LYS B O 1
ATOM 2420 N N . THR B 1 56 ? 3.383 17.016 18.578 1 98.69 56 THR B N 1
ATOM 2421 C CA . THR B 1 56 ? 4.297 15.93 18.234 1 98.69 56 THR B CA 1
ATOM 2422 C C . THR B 1 56 ? 4.746 16.031 16.781 1 98.69 56 THR B C 1
ATOM 2424 O O . THR B 1 56 ? 5.895 15.727 16.453 1 98.69 56 THR B O 1
ATOM 2427 N N . VAL B 1 57 ? 3.881 16.484 15.883 1 98.75 57 VAL B N 1
ATOM 2428 C CA . VAL B 1 57 ? 4.262 16.672 14.484 1 98.75 57 VAL B CA 1
ATOM 2429 C C . VAL B 1 57 ? 5.375 17.719 14.406 1 98.75 57 VAL B C 1
ATOM 2431 O O . VAL B 1 57 ? 6.359 17.531 13.688 1 98.75 57 VAL B O 1
ATOM 2434 N N . MET B 1 58 ? 5.242 18.766 15.18 1 97.88 58 MET B N 1
ATOM 2435 C CA . MET B 1 58 ? 6.262 19.812 15.203 1 97.88 58 MET B CA 1
ATOM 2436 C C . MET B 1 58 ? 7.59 19.266 15.703 1 97.88 58 MET B C 1
ATOM 2438 O O . MET B 1 58 ? 8.633 19.469 15.078 1 97.88 58 MET B O 1
ATOM 2442 N N . ASN B 1 59 ? 7.551 18.578 16.812 1 98.44 59 ASN B N 1
ATOM 2443 C CA . ASN B 1 59 ? 8.758 18 17.375 1 98.44 59 ASN B CA 1
ATOM 2444 C C . ASN B 1 59 ? 9.398 16.984 16.422 1 98.44 59 ASN B C 1
ATOM 2446 O O . ASN B 1 59 ? 10.609 17.016 16.219 1 98.44 59 ASN B O 1
ATOM 2450 N N . PHE B 1 60 ? 8.578 16.172 15.852 1 98.81 60 PHE B N 1
ATOM 2451 C CA . PHE B 1 60 ? 9.07 15.133 14.953 1 98.81 60 PHE B CA 1
ATOM 2452 C C . PHE B 1 60 ? 9.719 15.75 13.719 1 98.81 60 PHE B C 1
ATOM 2454 O O . PHE B 1 60 ? 10.719 15.234 13.211 1 98.81 60 PHE B O 1
ATOM 2461 N N . THR B 1 61 ? 9.133 16.828 13.219 1 98.75 61 THR B N 1
ATOM 2462 C CA . THR B 1 61 ? 9.734 17.578 12.125 1 98.75 61 THR B CA 1
ATOM 2463 C C . THR B 1 61 ? 11.148 18.016 12.492 1 98.75 61 THR B C 1
ATOM 2465 O O . THR B 1 61 ? 12.094 17.797 11.742 1 98.75 61 THR B O 1
ATOM 2468 N N . ASP B 1 62 ? 11.273 18.531 13.695 1 98.25 62 ASP B N 1
ATOM 2469 C CA . ASP B 1 62 ? 12.578 18.984 14.172 1 98.25 62 ASP B CA 1
ATOM 2470 C C . ASP B 1 62 ? 13.562 17.812 14.273 1 98.25 62 ASP B C 1
ATOM 2472 O O . ASP B 1 62 ? 14.711 17.922 13.836 1 98.25 62 ASP B O 1
ATOM 2476 N N . TRP B 1 63 ? 13.078 16.734 14.859 1 98.81 63 TRP B N 1
ATOM 2477 C CA . TRP B 1 63 ? 13.922 15.555 15.031 1 98.81 63 TRP B CA 1
ATOM 2478 C C . TRP B 1 63 ? 14.383 15.016 13.68 1 98.81 63 TRP B C 1
ATOM 2480 O O . TRP B 1 63 ? 15.531 14.594 13.531 1 98.81 63 TRP B O 1
ATOM 2490 N N . CYS B 1 64 ? 13.469 15.008 12.656 1 98.81 64 CYS B N 1
ATOM 2491 C CA . CYS B 1 64 ? 13.812 14.555 11.312 1 98.81 64 CYS B CA 1
ATOM 2492 C C . CYS B 1 64 ? 14.906 15.422 10.703 1 98.81 64 CYS B C 1
ATOM 2494 O O . CYS B 1 64 ? 15.875 14.906 10.148 1 98.81 64 CYS B O 1
ATOM 2496 N N . ILE B 1 65 ? 14.75 16.703 10.828 1 98.5 65 ILE B N 1
ATOM 2497 C CA . ILE B 1 65 ? 15.727 17.641 10.289 1 98.5 65 ILE B CA 1
ATOM 2498 C C . ILE B 1 65 ? 17.078 17.406 10.938 1 98.5 65 ILE B C 1
ATOM 2500 O O . ILE B 1 65 ? 18.094 17.281 10.25 1 98.5 65 ILE B O 1
ATOM 2504 N N . ASP B 1 66 ? 17.062 17.266 12.227 1 98 66 ASP B N 1
ATOM 2505 C CA . ASP B 1 66 ? 18.297 17.062 12.977 1 98 66 ASP B CA 1
ATOM 2506 C C . ASP B 1 66 ? 18.984 15.758 12.547 1 98 66 ASP B C 1
ATOM 2508 O O . ASP B 1 66 ? 20.203 15.664 12.555 1 98 66 ASP B O 1
ATOM 2512 N N . ALA B 1 67 ? 18.203 14.773 12.203 1 98.06 67 ALA B N 1
ATOM 2513 C CA . ALA B 1 67 ? 18.719 13.453 11.867 1 98.06 67 ALA B CA 1
ATOM 2514 C C . ALA B 1 67 ? 19.234 13.414 10.422 1 98.06 67 ALA B C 1
ATOM 2516 O O . ALA B 1 67 ? 19.906 12.469 10.023 1 98.06 67 ALA B O 1
ATOM 2517 N N . GLY B 1 68 ? 18.844 14.375 9.609 1 98.19 68 GLY B N 1
ATOM 2518 C CA . GLY B 1 68 ? 19.297 14.438 8.227 1 98.19 68 GLY B CA 1
ATOM 2519 C C . GLY B 1 68 ? 18.281 13.914 7.234 1 98.19 68 GLY B C 1
ATOM 2520 O O . GLY B 1 68 ? 18.594 13.688 6.066 1 98.19 68 GLY B O 1
ATOM 2521 N N . VAL B 1 69 ? 17.094 13.672 7.684 1 98.75 69 VAL B N 1
ATOM 2522 C CA . VAL B 1 69 ? 15.992 13.328 6.785 1 98.75 69 VAL B CA 1
ATOM 2523 C C . VAL B 1 69 ? 15.688 14.5 5.859 1 98.75 69 VAL B C 1
ATOM 2525 O O . VAL B 1 69 ? 15.789 15.664 6.266 1 98.75 69 VAL B O 1
ATOM 2528 N N . GLU B 1 70 ? 15.297 14.188 4.613 1 98.75 70 GLU B N 1
ATOM 2529 C CA . GLU B 1 70 ? 15.094 15.242 3.633 1 98.75 70 GLU B CA 1
ATOM 2530 C C . GLU B 1 70 ? 13.625 15.648 3.557 1 98.75 70 GLU B C 1
ATOM 2532 O O . GLU B 1 70 ? 13.305 16.812 3.275 1 98.75 70 GLU B O 1
ATOM 2537 N N . ALA B 1 71 ? 12.734 14.664 3.795 1 98.94 71 ALA B N 1
ATOM 2538 C CA . ALA B 1 71 ? 11.312 14.953 3.625 1 98.94 71 ALA B CA 1
ATOM 2539 C C . ALA B 1 71 ? 10.469 14.18 4.641 1 98.94 71 ALA B C 1
ATOM 2541 O O . ALA B 1 71 ? 10.781 13.031 4.969 1 98.94 71 ALA B O 1
ATOM 2542 N N . LEU B 1 72 ? 9.477 14.836 5.074 1 98.94 72 LEU B N 1
ATOM 2543 C CA . LEU B 1 72 ? 8.461 14.25 5.945 1 98.94 72 LEU B CA 1
ATOM 2544 C C . LEU B 1 72 ? 7.062 14.477 5.379 1 98.94 72 LEU B C 1
ATOM 2546 O O . LEU B 1 72 ? 6.703 15.609 5.043 1 98.94 72 LEU B O 1
ATOM 2550 N N . THR B 1 73 ? 6.324 13.414 5.168 1 98.94 73 THR B N 1
ATOM 2551 C CA . THR B 1 73 ? 4.93 13.5 4.754 1 98.94 73 THR B CA 1
ATOM 2552 C C . THR B 1 73 ? 4.012 12.93 5.832 1 98.94 73 THR B C 1
ATOM 2554 O O . THR B 1 73 ? 4.176 11.781 6.25 1 98.94 73 THR B O 1
ATOM 2557 N N . VAL B 1 74 ? 3.051 13.727 6.273 1 98.94 74 VAL B N 1
ATOM 2558 C CA . VAL B 1 74 ? 2.215 13.383 7.418 1 98.94 74 VAL B CA 1
ATOM 2559 C C . VAL B 1 74 ? 0.765 13.211 6.969 1 98.94 74 VAL B C 1
ATOM 2561 O O . VAL B 1 74 ? 0.226 14.07 6.262 1 98.94 74 VAL B O 1
ATOM 2564 N N . PHE B 1 75 ? 0.178 12.102 7.383 1 98.81 75 PHE B N 1
ATOM 2565 C CA . PHE B 1 75 ? -1.238 11.875 7.121 1 98.81 75 PHE B CA 1
ATOM 2566 C C . PHE B 1 75 ? -2.102 12.57 8.164 1 98.81 75 PHE B C 1
ATOM 2568 O O . PHE B 1 75 ? -2.564 11.938 9.117 1 98.81 75 PHE B O 1
ATOM 2575 N N . ALA B 1 76 ? -2.467 13.789 7.922 1 98.31 76 ALA B N 1
ATOM 2576 C CA . ALA B 1 76 ? -3.086 14.633 8.945 1 98.31 76 ALA B CA 1
ATOM 2577 C C . ALA B 1 76 ? -4.602 14.453 8.953 1 98.31 76 ALA B C 1
ATOM 2579 O O . ALA B 1 76 ? -5.223 14.422 10.016 1 98.31 76 ALA B O 1
ATOM 2580 N N . PHE B 1 77 ? -5.199 14.375 7.789 1 98.31 77 PHE B N 1
ATOM 2581 C CA . PHE B 1 77 ? -6.645 14.266 7.637 1 98.31 77 PHE B CA 1
ATOM 2582 C C . PHE B 1 77 ? -7 13.547 6.34 1 98.31 77 PHE B C 1
ATOM 2584 O O . PHE B 1 77 ? -6.738 14.062 5.246 1 98.31 77 PHE B O 1
ATOM 2591 N N . SER B 1 78 ? -7.66 12.375 6.457 1 97.81 78 SER B N 1
ATOM 2592 C CA . SER B 1 78 ? -8.023 11.594 5.273 1 97.81 78 SER B CA 1
ATOM 2593 C C . SER B 1 78 ? -9.359 12.047 4.703 1 97.81 78 SER B C 1
ATOM 2595 O O . SER B 1 78 ? -10.148 12.703 5.391 1 97.81 78 SER B O 1
ATOM 2597 N N . THR B 1 79 ? -9.656 11.703 3.465 1 97.19 79 THR B N 1
ATOM 2598 C CA . THR B 1 79 ? -10.961 11.969 2.861 1 97.19 79 THR B CA 1
ATOM 2599 C C . THR B 1 79 ? -12.07 11.242 3.617 1 97.19 79 THR B C 1
ATOM 2601 O O . THR B 1 79 ? -13.195 11.727 3.697 1 97.19 79 THR B O 1
ATOM 2604 N N . GLU B 1 80 ? -11.758 10.086 4.258 1 94.94 80 GLU B N 1
ATOM 2605 C CA . GLU B 1 80 ? -12.727 9.32 5.035 1 94.94 80 GLU B CA 1
ATOM 2606 C C . GLU B 1 80 ? -13.086 10.039 6.332 1 94.94 80 GLU B C 1
ATOM 2608 O O . GLU B 1 80 ? -14.148 9.805 6.906 1 94.94 80 GLU B O 1
ATOM 2613 N N . ASN B 1 81 ? -12.219 10.914 6.793 1 95.38 81 ASN B N 1
ATOM 2614 C CA . ASN B 1 81 ? -12.422 11.609 8.062 1 95.38 81 ASN B CA 1
ATOM 2615 C C . ASN B 1 81 ? -13.578 12.602 7.977 1 95.38 81 ASN B C 1
ATOM 2617 O O . ASN B 1 81 ? -14.078 13.07 9 1 95.38 81 ASN B O 1
ATOM 2621 N N . TRP B 1 82 ? -14.031 12.906 6.801 1 96.56 82 TRP B N 1
ATOM 2622 C CA . TRP B 1 82 ? -15.148 13.828 6.637 1 96.56 82 TRP B CA 1
ATOM 2623 C C . TRP B 1 82 ? -16.453 13.211 7.152 1 96.56 82 TRP B C 1
ATOM 2625 O O . TRP B 1 82 ? -17.453 13.906 7.312 1 96.56 82 TRP B O 1
ATOM 2635 N N . LYS B 1 83 ? -16.469 11.906 7.449 1 94.69 83 LYS B N 1
ATOM 2636 C CA . LYS B 1 83 ? -17.641 11.219 7.98 1 94.69 83 LYS B CA 1
ATOM 2637 C C . LYS B 1 83 ? -17.766 11.43 9.484 1 94.69 83 LY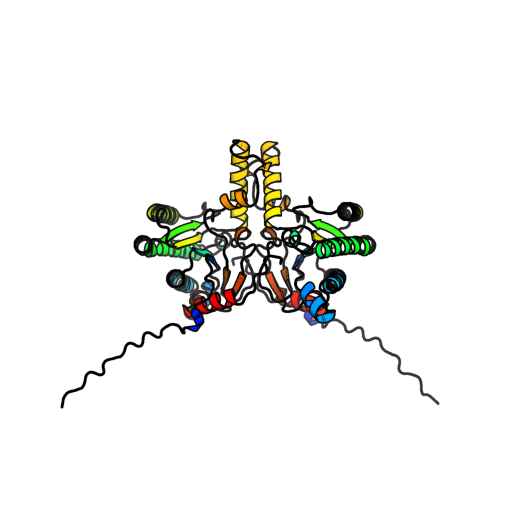S B C 1
ATOM 2639 O O . LYS B 1 83 ? -18.781 11.062 10.086 1 94.69 83 LYS B O 1
ATOM 2644 N N . ARG B 1 84 ? -16.812 12.055 10.102 1 93.06 84 ARG B N 1
ATOM 2645 C CA . ARG B 1 84 ? -16.812 12.297 11.539 1 93.06 84 ARG B CA 1
ATOM 2646 C C . ARG B 1 84 ? -17.812 13.391 11.898 1 93.06 84 ARG B C 1
ATOM 2648 O O . ARG B 1 84 ? -18.406 14.023 11.023 1 93.06 84 ARG B O 1
ATOM 2655 N N . GLU B 1 85 ? -17.953 13.539 13.242 1 93.44 85 GLU B N 1
ATOM 2656 C CA . GLU B 1 85 ? -18.875 14.562 13.727 1 93.44 85 GLU B CA 1
ATOM 2657 C C . GLU B 1 85 ? -18.406 15.961 13.328 1 93.44 85 GLU B C 1
ATOM 2659 O O . GLU B 1 85 ? -17.203 16.25 13.344 1 93.44 85 GLU B O 1
ATOM 2664 N N . LYS B 1 86 ? -19.406 16.812 13.055 1 95.62 86 LYS B N 1
ATOM 2665 C CA . LYS B 1 86 ? -19.141 18.156 12.555 1 95.62 86 LYS B CA 1
ATOM 2666 C C . LYS B 1 86 ? -18.219 18.922 13.5 1 95.62 86 LYS B C 1
ATOM 2668 O O . LYS B 1 86 ? -17.281 19.578 13.062 1 95.62 86 LYS B O 1
ATOM 2673 N N . ALA B 1 87 ? -18.5 18.812 14.734 1 94.75 87 ALA B N 1
ATOM 2674 C CA . ALA B 1 87 ? -17.703 19.531 15.727 1 94.75 87 ALA B CA 1
ATOM 2675 C C . ALA B 1 87 ? -16.25 19.078 15.703 1 94.75 87 ALA B C 1
ATOM 2677 O O . ALA B 1 87 ? -15.336 19.891 15.836 1 94.75 87 ALA B O 1
ATOM 2678 N N . GLU B 1 88 ? -16.031 17.797 15.539 1 93.56 88 GLU B N 1
ATOM 2679 C CA . GLU B 1 88 ? -14.68 17.266 15.461 1 93.56 88 GLU B CA 1
ATOM 2680 C C . GLU B 1 88 ? -13.969 17.734 14.195 1 93.56 88 GLU B C 1
ATOM 2682 O O . GLU B 1 88 ? -12.797 18.125 14.242 1 93.56 88 GLU B O 1
ATOM 2687 N N . ILE B 1 89 ? -14.711 17.703 13.117 1 97.06 89 ILE B N 1
ATOM 2688 C CA . ILE B 1 89 ? -14.148 18.156 11.852 1 97.06 89 ILE B CA 1
ATOM 2689 C C . ILE B 1 89 ? -13.695 19.609 11.961 1 97.06 89 ILE B C 1
ATOM 2691 O O . ILE B 1 89 ? -12.578 19.938 11.57 1 97.06 89 ILE B O 1
ATOM 2695 N N . GLU B 1 90 ? -14.523 20.422 12.516 1 97.12 90 GLU B N 1
ATOM 2696 C CA . GLU B 1 90 ? -14.203 21.828 12.672 1 97.12 90 GLU B CA 1
ATOM 2697 C C . GLU B 1 90 ? -12.961 22.031 13.531 1 97.12 90 GLU B C 1
ATOM 2699 O O . GLU B 1 90 ? -12.094 22.844 13.203 1 97.12 90 GLU B O 1
ATOM 2704 N N . ALA B 1 91 ? -12.906 21.328 14.57 1 95.94 91 ALA B N 1
ATOM 2705 C CA . ALA B 1 91 ? -11.75 21.422 15.453 1 95.94 91 ALA B CA 1
ATOM 2706 C C . ALA B 1 91 ? -10.469 21 14.734 1 95.94 91 ALA B C 1
ATOM 2708 O O . ALA B 1 91 ? -9.422 21.625 14.883 1 95.94 91 ALA B O 1
ATOM 2709 N N . LEU B 1 92 ? -10.555 19.953 13.961 1 97.38 92 LEU B N 1
ATOM 2710 C CA . LEU B 1 92 ? -9.398 19.469 13.227 1 97.38 92 LEU B CA 1
ATOM 2711 C C . LEU B 1 92 ? -8.93 20.469 12.195 1 97.38 92 LEU B C 1
ATOM 2713 O O . LEU B 1 92 ? -7.73 20.703 12.039 1 97.38 92 LEU B O 1
ATOM 2717 N N . MET B 1 93 ? -9.891 21.062 11.508 1 98.38 93 MET B N 1
ATOM 2718 C CA . MET B 1 93 ? -9.539 22.094 10.531 1 98.38 93 MET B CA 1
ATOM 2719 C C . MET B 1 93 ? -8.836 23.266 11.195 1 98.38 93 MET B C 1
ATOM 2721 O O . MET B 1 93 ? -7.859 23.797 10.664 1 98.38 93 MET B O 1
ATOM 2725 N N . LYS B 1 94 ? -9.289 23.625 12.32 1 98 94 LYS B N 1
ATOM 2726 C CA . LYS B 1 94 ? -8.68 24.734 13.055 1 98 94 LYS B CA 1
ATOM 2727 C C . LYS B 1 94 ? -7.277 24.359 13.539 1 98 94 LYS B C 1
ATOM 2729 O O . LYS B 1 94 ? -6.379 25.203 13.562 1 98 94 LYS B O 1
ATOM 2734 N N . LEU B 1 95 ? -7.117 23.172 13.938 1 97.62 95 LEU B N 1
ATOM 2735 C CA . LEU B 1 95 ? -5.812 22.688 14.383 1 97.62 95 LEU B CA 1
ATOM 2736 C C . LEU B 1 95 ? -4.809 22.719 13.234 1 97.62 95 LEU B C 1
ATOM 2738 O O . LEU B 1 95 ? -3.66 23.141 13.414 1 97.62 95 LEU B O 1
ATOM 2742 N N . VAL B 1 96 ? -5.219 22.25 12.047 1 98.31 96 VAL B N 1
ATOM 2743 C CA . VAL B 1 96 ? -4.336 22.281 10.883 1 98.31 96 VAL B CA 1
ATOM 2744 C C . VAL B 1 96 ? -3.975 23.734 10.547 1 98.31 96 VAL B C 1
ATOM 2746 O O . VAL B 1 96 ? -2.807 24.047 10.297 1 98.31 96 VAL B O 1
ATOM 2749 N N . ASP B 1 97 ? -4.988 24.531 10.586 1 98.56 97 ASP B N 1
ATOM 2750 C CA . ASP B 1 97 ? -4.777 25.938 10.32 1 98.56 97 ASP B CA 1
ATOM 2751 C C . ASP B 1 97 ? -3.783 26.547 11.305 1 98.56 97 ASP B C 1
ATOM 2753 O O . ASP B 1 97 ? -2.871 27.281 10.906 1 98.56 97 ASP B O 1
ATOM 2757 N N . GLY B 1 98 ? -4.039 26.297 12.57 1 97.94 98 GLY B N 1
ATOM 2758 C CA . GLY B 1 98 ? -3.119 26.766 13.594 1 97.94 98 GLY B CA 1
ATOM 2759 C C . GLY B 1 98 ? -1.699 26.281 13.391 1 97.94 98 GLY B C 1
ATOM 2760 O O . GLY B 1 98 ? -0.743 27.031 13.562 1 97.94 98 GLY B O 1
ATOM 2761 N N . PHE B 1 99 ? -1.502 25.078 13.055 1 98.06 99 PHE B N 1
ATOM 2762 C CA . PHE B 1 99 ? -0.187 24.5 12.789 1 98.06 99 PHE B CA 1
ATOM 2763 C C . PHE B 1 99 ? 0.522 25.266 11.672 1 98.06 99 PHE B C 1
ATOM 2765 O O . PHE B 1 99 ? 1.708 25.578 11.789 1 98.06 99 PHE B O 1
ATOM 2772 N N . ILE B 1 100 ? -0.211 25.469 10.57 1 98.25 100 ILE B N 1
ATOM 2773 C CA . ILE B 1 100 ? 0.345 26.156 9.406 1 98.25 100 ILE B CA 1
ATOM 2774 C C . ILE B 1 100 ? 0.847 27.547 9.812 1 98.25 100 ILE B C 1
ATOM 2776 O O . ILE B 1 100 ? 1.953 27.938 9.438 1 98.25 100 ILE B O 1
ATOM 2780 N N . HIS B 1 101 ? 0.069 28.203 10.641 1 97.44 101 HIS B N 1
ATOM 2781 C CA . HIS B 1 101 ? 0.464 29.516 11.117 1 97.44 101 HIS B CA 1
ATOM 2782 C C . HIS B 1 101 ? 1.69 29.438 12.016 1 97.44 101 HIS B C 1
ATOM 2784 O O . HIS B 1 101 ? 2.617 30.25 11.883 1 97.44 101 HIS B O 1
ATOM 2790 N N . ASP B 1 102 ? 1.707 28.5 12.859 1 96.56 102 ASP B N 1
ATOM 2791 C CA . ASP B 1 102 ? 2.775 28.359 13.844 1 96.56 102 ASP B CA 1
ATOM 2792 C C . ASP B 1 102 ? 4.098 28 13.172 1 96.56 102 ASP B C 1
ATOM 2794 O O . ASP B 1 102 ? 5.164 28.438 13.602 1 96.56 102 ASP B O 1
ATOM 2798 N N . ILE B 1 103 ? 4 27.219 12.062 1 96.69 103 ILE B N 1
ATOM 2799 C CA . ILE B 1 103 ? 5.23 26.672 11.5 1 96.69 103 ILE B CA 1
ATOM 2800 C C . ILE B 1 103 ? 5.84 27.672 10.523 1 96.69 103 ILE B C 1
ATOM 2802 O O . ILE B 1 103 ? 7.02 27.578 10.18 1 96.69 103 ILE B O 1
ATOM 2806 N N . LEU B 1 104 ? 5.066 28.594 10.055 1 97.5 104 LEU B N 1
ATOM 2807 C CA . LEU B 1 104 ? 5.469 29.469 8.953 1 97.5 104 LEU B CA 1
ATOM 2808 C C . LEU B 1 104 ? 6.777 30.188 9.273 1 97.5 104 LEU B C 1
ATOM 2810 O O . LEU B 1 104 ? 7.715 30.156 8.477 1 97.5 104 LEU B O 1
ATOM 2814 N N . GLY B 1 105 ? 6.902 30.875 10.438 1 96.69 105 GLY B N 1
ATOM 2815 C CA . GLY B 1 105 ? 8.125 31.562 10.812 1 96.69 105 GLY B CA 1
ATOM 2816 C C . GLY B 1 105 ? 9.344 30.656 10.836 1 96.69 105 GLY B C 1
ATOM 2817 O O . GLY B 1 105 ? 10.375 30.984 10.25 1 96.69 105 GLY B O 1
ATOM 2818 N N . GLU B 1 106 ? 9.164 29.594 11.484 1 96.88 106 GLU B N 1
ATOM 2819 C CA . GLU B 1 106 ? 10.242 28.609 11.57 1 96.88 106 GLU B CA 1
ATOM 2820 C C . GLU B 1 106 ? 10.609 28.078 10.195 1 96.88 106 GLU B C 1
ATOM 2822 O O . GLU B 1 106 ? 11.781 27.828 9.914 1 96.88 106 GLU B O 1
ATOM 2827 N N . ALA B 1 107 ? 9.586 27.844 9.352 1 98.44 107 ALA B N 1
ATOM 2828 C CA . ALA B 1 107 ? 9.805 27.312 8.008 1 98.44 107 ALA B CA 1
ATOM 2829 C C . ALA B 1 107 ? 10.703 28.25 7.195 1 98.44 107 ALA B C 1
ATOM 2831 O O . ALA B 1 107 ? 11.641 27.797 6.535 1 98.44 107 ALA B O 1
ATOM 2832 N N . LEU B 1 108 ? 10.492 29.484 7.305 1 98.38 108 LEU B N 1
ATOM 2833 C CA . LEU B 1 108 ? 11.289 30.469 6.57 1 98.38 108 LEU B CA 1
ATOM 2834 C C . LEU B 1 108 ? 12.695 30.562 7.137 1 98.38 108 LEU B C 1
ATOM 2836 O O . LEU B 1 108 ? 13.672 30.625 6.383 1 98.38 108 LEU B O 1
ATOM 2840 N N . THR B 1 109 ? 12.766 30.516 8.43 1 97.88 109 THR B N 1
ATOM 2841 C CA . THR B 1 109 ? 14.055 30.641 9.094 1 97.88 109 THR B CA 1
ATOM 2842 C C . THR B 1 109 ? 14.93 29.422 8.82 1 97.88 109 THR B C 1
ATOM 2844 O O . THR B 1 109 ? 16.141 29.547 8.609 1 97.88 109 THR B O 1
ATOM 2847 N N . ARG B 1 110 ? 14.336 28.297 8.719 1 98 110 ARG B N 1
ATOM 2848 C CA . ARG B 1 110 ? 15.094 27.062 8.609 1 98 110 ARG B CA 1
ATOM 2849 C C . ARG B 1 110 ? 15.047 26.516 7.184 1 98 110 ARG B C 1
ATOM 2851 O O . ARG B 1 110 ? 15.5 25.391 6.926 1 98 110 ARG B O 1
ATOM 2858 N N . ASN B 1 111 ? 14.461 27.219 6.27 1 98.56 111 ASN B N 1
ATOM 2859 C CA . ASN B 1 111 ? 14.438 26.859 4.855 1 98.56 111 ASN B CA 1
ATOM 2860 C C . ASN B 1 111 ? 13.656 25.578 4.609 1 98.56 111 ASN B C 1
ATOM 2862 O O . ASN B 1 111 ? 14.125 24.672 3.906 1 98.56 111 ASN B O 1
ATOM 2866 N N . ILE B 1 112 ? 12.5 25.484 5.301 1 98.81 112 ILE B N 1
ATOM 2867 C CA . ILE B 1 112 ? 11.594 24.344 5.168 1 98.81 112 ILE B CA 1
ATOM 2868 C C . ILE B 1 112 ? 10.516 24.672 4.133 1 98.81 112 ILE B C 1
ATOM 2870 O O . ILE B 1 112 ? 9.805 25.672 4.254 1 98.81 112 ILE B O 1
ATOM 2874 N N . ARG B 1 113 ? 10.406 23.844 3.092 1 98.81 113 ARG B N 1
ATOM 2875 C CA . ARG B 1 113 ? 9.289 23.938 2.162 1 98.81 113 ARG B CA 1
ATOM 2876 C C . ARG B 1 113 ? 8.062 23.219 2.713 1 98.81 113 ARG B C 1
ATOM 2878 O O . ARG B 1 113 ? 8.117 22.031 3.018 1 98.81 113 ARG B O 1
ATOM 2885 N N . VAL B 1 114 ? 6.965 23.953 2.875 1 98.88 114 VAL B N 1
ATOM 2886 C CA . VAL B 1 114 ? 5.734 23.375 3.41 1 98.88 114 VAL B CA 1
ATOM 2887 C C . VAL B 1 114 ? 4.688 23.266 2.305 1 98.88 114 VAL B C 1
ATOM 2889 O O . VAL B 1 114 ? 4.43 24.234 1.592 1 98.88 114 VAL B O 1
ATOM 2892 N N . ARG B 1 115 ? 4.168 22.094 2.113 1 98.75 115 ARG B N 1
ATOM 2893 C CA . ARG B 1 115 ? 3.076 21.875 1.171 1 98.75 115 ARG B CA 1
ATOM 2894 C C . ARG B 1 115 ? 1.922 21.125 1.835 1 98.75 115 ARG B C 1
ATOM 2896 O O . ARG B 1 115 ? 2.137 20.312 2.74 1 98.75 115 ARG B O 1
ATOM 2903 N N . VAL B 1 116 ? 0.755 21.422 1.438 1 98.81 116 VAL B N 1
ATOM 2904 C CA . VAL B 1 116 ? -0.431 20.672 1.806 1 98.81 116 VAL B CA 1
ATOM 2905 C C . VAL B 1 116 ? -0.921 19.859 0.603 1 98.81 116 VAL B C 1
ATOM 2907 O O . VAL B 1 116 ? -1.194 20.422 -0.459 1 98.81 116 VAL B O 1
ATOM 2910 N N . LEU B 1 117 ? -0.956 18.578 0.74 1 98.81 117 LEU B N 1
ATOM 2911 C CA . LEU B 1 117 ? -1.41 17.672 -0.308 1 98.81 117 LEU B CA 1
ATOM 2912 C C . LEU B 1 117 ? -2.867 17.281 -0.094 1 98.81 117 LEU B C 1
ATOM 2914 O O . LEU B 1 117 ? -3.184 16.531 0.829 1 98.81 117 LEU B O 1
ATOM 2918 N N . ALA B 1 118 ? -3.721 17.828 -0.919 1 98.81 118 ALA B N 1
ATOM 2919 C CA . ALA B 1 118 ? -5.148 17.531 -0.884 1 98.81 118 ALA B CA 1
ATOM 2920 C C . ALA B 1 118 ? -5.602 16.875 -2.186 1 98.81 118 ALA B C 1
ATOM 2922 O O . ALA B 1 118 ? -5.508 17.469 -3.258 1 98.81 118 ALA B O 1
ATOM 2923 N N . SER B 1 119 ? -6.047 15.648 -2.076 1 98.62 119 SER B N 1
ATOM 2924 C CA . SER B 1 119 ? -6.57 15 -3.275 1 98.62 119 SER B CA 1
ATOM 2925 C C . SER B 1 119 ? -7.984 15.477 -3.588 1 98.62 119 SER B C 1
ATOM 2927 O O . SER B 1 119 ? -8.422 15.438 -4.738 1 98.62 119 SER B O 1
ATOM 2929 N N . ASP B 1 120 ? -8.68 15.922 -2.547 1 97.56 120 ASP B N 1
ATOM 2930 C CA . ASP B 1 120 ? -9.992 16.547 -2.686 1 97.56 120 ASP B CA 1
ATOM 2931 C C . ASP B 1 120 ? -10.109 17.797 -1.813 1 97.56 120 ASP B C 1
ATOM 2933 O O . ASP B 1 120 ? -10.445 17.703 -0.633 1 97.56 120 ASP B O 1
ATOM 2937 N N . SER B 1 121 ? -9.992 18.906 -2.381 1 97.5 121 SER B N 1
ATOM 2938 C CA . SER B 1 121 ? -9.93 20.156 -1.617 1 97.5 121 SER B CA 1
ATOM 2939 C C . SER B 1 121 ? -11.305 20.812 -1.517 1 97.5 121 SER B C 1
ATOM 2941 O O . SER B 1 121 ? -11.453 21.859 -0.889 1 97.5 121 SER B O 1
ATOM 2943 N N . ARG B 1 122 ? -12.414 20.234 -2.041 1 95.44 122 ARG B N 1
ATOM 2944 C CA . ARG B 1 122 ? -13.711 20.875 -2.217 1 95.44 122 ARG B CA 1
ATOM 2945 C C . ARG B 1 122 ? -14.359 21.188 -0.869 1 95.44 122 ARG B C 1
ATOM 2947 O O . ARG B 1 122 ? -15.125 22.141 -0.745 1 95.44 122 ARG B O 1
ATOM 2954 N N . LYS B 1 123 ? -14.023 20.422 0.087 1 96.69 123 LYS B N 1
ATOM 2955 C CA . LYS B 1 123 ? -14.719 20.562 1.364 1 96.69 123 LYS B CA 1
ATOM 2956 C C . LYS B 1 123 ? -13.891 21.359 2.357 1 96.69 123 LYS B C 1
ATOM 2958 O O . LYS B 1 123 ? -14.336 21.641 3.471 1 96.69 123 LYS B O 1
ATOM 2963 N N . LEU B 1 124 ? -12.703 21.766 1.975 1 98.62 124 LEU B N 1
ATOM 2964 C CA . LEU B 1 124 ? -11.867 22.547 2.885 1 98.62 124 LEU B CA 1
ATOM 2965 C C . LEU B 1 124 ? -12.461 23.938 3.125 1 98.62 124 LEU B C 1
ATOM 2967 O O . LEU B 1 124 ? -12.906 24.594 2.184 1 98.62 124 LEU B O 1
ATOM 2971 N N . PRO B 1 125 ? -12.547 24.375 4.402 1 98.44 125 PRO B N 1
ATOM 2972 C CA . PRO B 1 125 ? -13.062 25.719 4.648 1 98.44 125 PRO B CA 1
ATOM 2973 C C . PRO B 1 125 ? -12.164 26.812 4.066 1 98.44 125 PRO B C 1
ATOM 2975 O O . PRO B 1 125 ? -10.945 26.625 3.971 1 98.44 125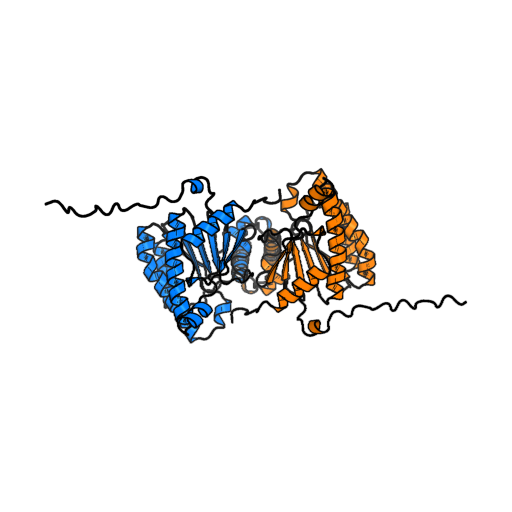 PRO B O 1
ATOM 2978 N N . ASP B 1 126 ? -12.703 27.969 3.824 1 98.25 126 ASP B N 1
ATOM 2979 C CA . ASP B 1 126 ? -12.016 29.062 3.148 1 98.25 126 ASP B CA 1
ATOM 2980 C C . ASP B 1 126 ? -10.789 29.516 3.938 1 98.25 126 ASP B C 1
ATOM 2982 O O . ASP B 1 126 ? -9.742 29.797 3.357 1 98.25 126 ASP B O 1
ATOM 2986 N N . PHE B 1 127 ? -10.953 29.609 5.18 1 98.19 127 PHE B N 1
ATOM 2987 C CA . PHE B 1 127 ? -9.852 30.109 5.988 1 98.19 127 PHE B CA 1
ATOM 2988 C C . PHE B 1 127 ? -8.641 29.188 5.867 1 98.19 127 PHE B C 1
ATOM 2990 O O . PHE B 1 127 ? -7.5 29.656 5.836 1 98.19 127 PHE B O 1
ATOM 2997 N N . LEU B 1 128 ? -8.859 27.922 5.785 1 98.69 128 LEU B N 1
ATOM 2998 C CA . LEU B 1 128 ? -7.762 26.969 5.656 1 98.69 128 LEU B CA 1
ATOM 2999 C C . LEU B 1 128 ? -7.148 27.047 4.262 1 98.69 128 LEU B C 1
ATOM 3001 O O . LEU B 1 128 ? -5.926 26.984 4.113 1 98.69 128 LEU B O 1
ATOM 3005 N N . VAL B 1 129 ? -8.008 27.156 3.254 1 98.62 129 VAL B N 1
ATOM 3006 C CA . VAL B 1 129 ? -7.527 27.281 1.879 1 98.62 129 VAL B CA 1
ATOM 3007 C C . VAL B 1 129 ? -6.598 28.5 1.764 1 98.62 129 VAL B C 1
ATOM 3009 O O . VAL B 1 129 ? -5.531 28.406 1.146 1 98.62 129 VAL B O 1
ATOM 3012 N N . GLU B 1 130 ? -6.98 29.547 2.377 1 98.5 130 GLU B N 1
ATOM 3013 C CA . GLU B 1 130 ? -6.172 30.766 2.361 1 98.5 130 GLU B CA 1
ATOM 3014 C C . GLU B 1 130 ? -4.824 30.547 3.045 1 98.5 130 GLU B C 1
ATOM 3016 O O . GLU B 1 130 ? -3.783 30.953 2.525 1 98.5 130 GLU B O 1
ATOM 3021 N N . SER B 1 131 ? -4.816 29.938 4.176 1 98.56 131 SER B N 1
ATOM 3022 C CA . SER B 1 131 ? -3.592 29.656 4.914 1 98.56 131 SER B CA 1
ATOM 3023 C C . SER B 1 131 ? -2.672 28.734 4.117 1 98.56 131 SER B C 1
ATOM 3025 O O . SER B 1 131 ? -1.451 28.906 4.125 1 98.56 131 SER B O 1
ATOM 3027 N N . ILE B 1 132 ? -3.271 27.75 3.459 1 98.75 132 ILE B N 1
ATOM 3028 C CA . ILE B 1 132 ? -2.516 26.812 2.643 1 98.75 132 ILE B CA 1
ATOM 3029 C C . ILE B 1 132 ? -1.812 27.562 1.511 1 98.75 132 ILE B C 1
ATOM 3031 O O . ILE B 1 132 ? -0.609 27.391 1.301 1 98.75 132 ILE B O 1
ATOM 3035 N N . GLN B 1 133 ? -2.568 28.359 0.84 1 98.56 133 GLN B N 1
ATOM 3036 C CA . GLN B 1 133 ? -2.002 29.125 -0.263 1 98.56 133 GLN B CA 1
ATOM 3037 C C . GLN B 1 133 ? -0.851 30 0.214 1 98.56 133 GLN B C 1
ATOM 3039 O O . GLN B 1 133 ? 0.186 30.094 -0.447 1 98.56 133 GLN B O 1
ATOM 3044 N N . GLU B 1 134 ? -1.033 30.609 1.346 1 98.56 134 GLU B N 1
ATOM 3045 C CA . GLU B 1 134 ? -0.026 31.516 1.886 1 98.56 134 GLU B CA 1
ATOM 3046 C C . GLU B 1 134 ? 1.261 30.766 2.23 1 98.56 134 GLU B C 1
ATOM 3048 O O . GLU B 1 134 ? 2.346 31.156 1.799 1 98.56 134 GLU B O 1
ATOM 3053 N N . VAL B 1 135 ? 1.172 29.719 2.971 1 98.75 135 VAL B N 1
ATOM 3054 C CA . VAL B 1 135 ? 2.363 29.016 3.441 1 98.75 135 VAL B CA 1
ATOM 3055 C C . VAL B 1 135 ? 3.107 28.406 2.256 1 98.75 135 VAL B C 1
ATOM 3057 O O . VAL B 1 135 ? 4.34 28.391 2.232 1 98.75 135 VAL B O 1
ATOM 3060 N N . GLU B 1 136 ? 2.363 27.859 1.304 1 98.81 136 GLU B N 1
ATOM 3061 C CA . GLU B 1 136 ? 3.004 27.266 0.137 1 98.81 136 GLU B CA 1
ATOM 3062 C C . GLU B 1 136 ? 3.719 28.328 -0.702 1 98.81 136 GLU B C 1
ATOM 3064 O O . GLU B 1 136 ? 4.84 28.094 -1.168 1 98.81 136 GLU B O 1
ATOM 3069 N N . ALA B 1 137 ? 3.064 29.438 -0.881 1 98.75 137 ALA B N 1
ATOM 3070 C CA . ALA B 1 137 ? 3.672 30.516 -1.651 1 98.75 137 ALA B CA 1
ATOM 3071 C C . ALA B 1 137 ? 4.914 31.062 -0.951 1 98.75 137 ALA B C 1
ATOM 3073 O O . ALA B 1 137 ? 5.953 31.266 -1.586 1 98.75 137 ALA B O 1
ATOM 3074 N N . LYS B 1 138 ? 4.844 31.281 0.331 1 98.69 138 LYS B N 1
ATOM 3075 C CA . LYS B 1 138 ? 5.926 31.906 1.087 1 98.69 138 LYS B CA 1
ATOM 3076 C C . LYS B 1 138 ? 7.121 30.969 1.209 1 98.69 138 LYS B C 1
ATOM 3078 O O . LYS B 1 138 ? 8.266 31.422 1.311 1 98.69 138 LYS B O 1
ATOM 3083 N N . THR B 1 139 ? 6.879 29.656 1.13 1 98.75 139 THR B N 1
ATOM 3084 C CA . THR B 1 139 ? 7.977 28.734 1.366 1 98.75 139 THR B CA 1
ATOM 3085 C C . THR B 1 139 ? 8.398 28.047 0.067 1 98.75 139 THR B C 1
ATOM 3087 O O . THR B 1 139 ? 9.188 27.109 0.084 1 98.75 139 THR B O 1
ATOM 3090 N N . GLN B 1 140 ? 7.863 28.469 -1.075 1 98.38 140 GLN B N 1
ATOM 3091 C CA . GLN B 1 140 ? 8.07 27.812 -2.361 1 98.38 140 GLN B CA 1
ATOM 3092 C C . GLN B 1 140 ? 9.547 27.766 -2.727 1 98.38 140 GLN B C 1
ATOM 3094 O O . GLN B 1 140 ? 9.977 26.875 -3.477 1 98.38 140 GLN B O 1
ATOM 3099 N N . HIS B 1 141 ? 10.398 28.609 -2.195 1 98.06 141 HIS B N 1
ATOM 3100 C CA . HIS B 1 141 ? 11.812 28.688 -2.535 1 98.06 141 HIS B CA 1
ATOM 3101 C C . HIS B 1 141 ? 12.664 27.891 -1.549 1 98.06 141 HIS B C 1
ATOM 3103 O O . HIS B 1 141 ? 13.852 27.672 -1.775 1 98.06 141 HIS B O 1
ATOM 3109 N N . CYS B 1 142 ? 12.047 27.531 -0.431 1 98.56 142 CYS B N 1
ATOM 3110 C CA . CYS B 1 142 ? 12.766 26.75 0.567 1 98.56 142 CYS B CA 1
ATOM 3111 C C . CYS B 1 142 ? 13.078 25.359 0.04 1 98.56 142 CYS B C 1
ATOM 3113 O O . CYS B 1 142 ? 12.266 24.766 -0.681 1 98.56 142 CYS B O 1
ATOM 3115 N N . ASN B 1 143 ? 14.289 24.781 0.396 1 98.06 143 ASN B N 1
ATOM 3116 C CA . ASN B 1 143 ? 14.688 23.516 -0.212 1 98.06 143 ASN B CA 1
ATOM 3117 C C . ASN B 1 143 ? 15.578 22.703 0.72 1 98.06 143 ASN B C 1
ATOM 3119 O O . ASN B 1 143 ? 16.219 21.734 0.292 1 98.06 143 ASN B O 1
ATOM 3123 N N . ALA B 1 144 ? 15.656 23.062 1.969 1 98.31 144 ALA B N 1
ATOM 3124 C CA . ALA B 1 144 ? 16.5 22.328 2.908 1 98.31 144 ALA B CA 1
ATOM 3125 C C . ALA B 1 144 ? 15.773 21.125 3.477 1 98.31 144 ALA B C 1
ATOM 3127 O O . ALA B 1 144 ? 16.391 20.109 3.809 1 98.31 144 ALA B O 1
ATOM 3128 N N . PHE B 1 145 ? 14.5 21.234 3.666 1 98.75 145 PHE B N 1
ATOM 3129 C CA . PHE B 1 145 ? 13.625 20.188 4.18 1 98.75 145 PHE B CA 1
ATOM 3130 C C . PHE B 1 145 ? 12.219 20.344 3.619 1 98.75 145 PHE B C 1
ATOM 3132 O O . PHE B 1 145 ? 11.727 21.453 3.459 1 98.75 145 PHE B O 1
ATOM 3139 N N . TYR B 1 146 ? 11.555 19.234 3.291 1 98.94 146 TYR B N 1
ATOM 3140 C CA . TYR B 1 146 ? 10.211 19.25 2.723 1 98.94 146 TYR B CA 1
ATOM 3141 C C . TYR B 1 146 ? 9.195 18.688 3.703 1 98.94 146 TYR B C 1
ATOM 3143 O O . TYR B 1 146 ? 9.258 17.5 4.043 1 98.94 146 TYR B O 1
ATOM 3151 N N . LEU B 1 147 ? 8.336 19.5 4.18 1 98.94 147 LEU B N 1
ATOM 3152 C CA . LEU B 1 147 ? 7.234 19.062 5.035 1 98.94 147 LEU B CA 1
ATOM 3153 C C . LEU B 1 147 ? 5.922 19.031 4.258 1 98.94 147 LEU B C 1
ATOM 3155 O O . LEU B 1 147 ? 5.449 20.078 3.799 1 98.94 147 LEU B O 1
ATOM 3159 N N . ASN B 1 148 ? 5.359 17.875 4.102 1 98.94 148 ASN B N 1
ATOM 3160 C CA . ASN B 1 148 ? 4.09 17.703 3.41 1 98.94 148 ASN B CA 1
ATOM 3161 C C . ASN B 1 148 ? 2.986 17.266 4.367 1 98.94 148 ASN B C 1
ATOM 3163 O O . ASN B 1 148 ? 3.139 16.266 5.086 1 98.94 148 ASN B O 1
ATOM 3167 N N . LEU B 1 149 ? 1.929 17.984 4.406 1 98.88 149 LEU B N 1
ATOM 3168 C CA . LEU B 1 149 ? 0.75 17.641 5.195 1 98.88 149 LEU B CA 1
ATOM 3169 C C . LEU B 1 149 ? -0.377 17.141 4.301 1 98.88 149 LEU B C 1
ATOM 3171 O O . LEU B 1 149 ? -0.92 17.906 3.496 1 98.88 149 LEU B O 1
ATOM 3175 N N . CYS B 1 150 ? -0.7 15.898 4.441 1 98.94 150 CYS B N 1
ATOM 3176 C CA . CYS B 1 150 ? -1.855 15.367 3.723 1 98.94 150 CYS B CA 1
ATOM 3177 C C . CYS B 1 150 ? -3.152 15.734 4.438 1 98.94 150 CYS B C 1
ATOM 3179 O O . CYS B 1 150 ? -3.422 15.242 5.535 1 98.94 150 CYS B O 1
ATOM 3181 N N . VAL B 1 151 ? -3.941 16.609 3.842 1 98.81 151 VAL B N 1
ATOM 3182 C CA . VAL B 1 151 ? -5.215 17.078 4.375 1 98.81 151 VAL B CA 1
ATOM 3183 C C . VAL B 1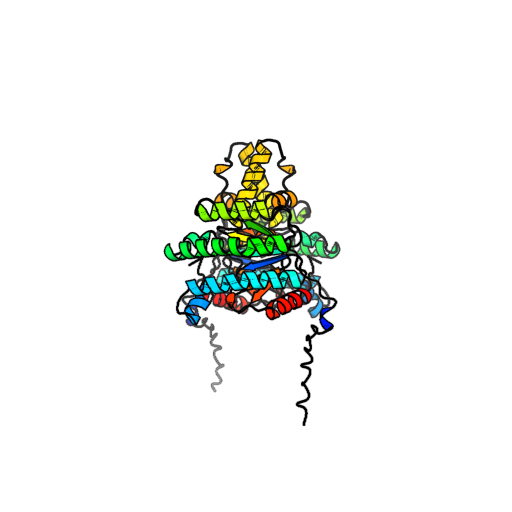 151 ? -6.316 16.891 3.338 1 98.81 151 VAL B C 1
ATOM 3185 O O . VAL B 1 151 ? -6.211 17.375 2.211 1 98.81 151 VAL B O 1
ATOM 3188 N N . SER B 1 152 ? -7.465 16.25 3.775 1 98.56 152 SER B N 1
ATOM 3189 C CA . SER B 1 152 ? -8.477 15.82 2.816 1 98.56 152 SER B CA 1
ATOM 3190 C C . SER B 1 152 ? -7.852 14.992 1.696 1 98.56 152 SER B C 1
ATOM 3192 O O . SER B 1 152 ? -8.016 15.312 0.517 1 98.56 152 SER B O 1
ATOM 3194 N N . TYR B 1 153 ? -7.137 13.961 2.193 1 98.81 153 TYR B N 1
ATOM 3195 C CA . TYR B 1 153 ? -6.293 13.203 1.277 1 98.81 153 TYR B CA 1
ATOM 3196 C C . TYR B 1 153 ? -6.695 11.734 1.258 1 98.81 153 TYR B C 1
ATOM 3198 O O . TYR B 1 153 ? -7.004 11.156 2.301 1 98.81 153 TYR B O 1
ATOM 3206 N N . GLY B 1 154 ? -6.723 11.156 0.115 1 98.69 154 GLY B N 1
ATOM 3207 C CA . GLY B 1 154 ? -6.789 9.734 -0.175 1 98.69 154 GLY B CA 1
ATOM 3208 C C . GLY B 1 154 ? -5.98 9.336 -1.396 1 98.69 154 GLY B C 1
ATOM 3209 O O . GLY B 1 154 ? -6.062 9.984 -2.439 1 98.69 154 GLY B O 1
ATOM 3210 N N . ALA B 1 155 ? -5.203 8.312 -1.22 1 98.88 155 ALA B N 1
ATOM 3211 C CA . ALA B 1 155 ? -4.277 7.922 -2.279 1 98.88 155 ALA B CA 1
ATOM 3212 C C . ALA B 1 155 ? -5.027 7.508 -3.541 1 98.88 155 ALA B C 1
ATOM 3214 O O . ALA B 1 155 ? -4.566 7.754 -4.656 1 98.88 155 ALA B O 1
ATOM 3215 N N . ARG B 1 156 ? -6.172 6.77 -3.402 1 98.75 156 ARG B N 1
ATOM 3216 C CA . ARG B 1 156 ? -6.953 6.402 -4.578 1 98.75 156 ARG B CA 1
ATOM 3217 C C . ARG B 1 156 ? -7.414 7.641 -5.336 1 98.75 156 ARG B C 1
ATOM 3219 O O . ARG B 1 156 ? -7.316 7.695 -6.566 1 98.75 156 ARG B O 1
ATOM 3226 N N . ASP B 1 157 ? -7.902 8.609 -4.57 1 98.44 157 ASP B N 1
ATOM 3227 C CA . ASP B 1 157 ? -8.32 9.867 -5.18 1 98.44 157 ASP B CA 1
ATOM 3228 C C . ASP B 1 157 ? -7.141 10.578 -5.84 1 98.44 157 ASP B C 1
ATOM 3230 O O . ASP B 1 157 ? -7.297 11.203 -6.891 1 98.44 157 ASP B O 1
ATOM 3234 N N . GLU B 1 158 ? -6.016 10.562 -5.234 1 98.88 158 GLU B N 1
ATOM 3235 C CA . GLU B 1 158 ? -4.816 11.141 -5.832 1 98.88 158 GLU B CA 1
ATOM 3236 C C . GLU B 1 158 ? -4.508 10.484 -7.18 1 98.88 158 GLU B C 1
ATOM 3238 O O . GLU B 1 158 ? -4.188 11.18 -8.148 1 98.88 158 GLU B O 1
ATOM 3243 N N . ILE B 1 159 ? -4.574 9.18 -7.227 1 98.88 159 ILE B N 1
ATOM 3244 C CA . ILE B 1 159 ? -4.301 8.453 -8.461 1 98.88 159 ILE B CA 1
ATOM 3245 C C . ILE B 1 159 ? -5.328 8.836 -9.523 1 98.88 159 ILE B C 1
ATOM 3247 O O . ILE B 1 159 ? -4.977 9.023 -10.688 1 98.88 159 ILE B O 1
ATOM 3251 N N . VAL B 1 160 ? -6.551 8.969 -9.117 1 98.81 160 VAL B N 1
ATOM 3252 C CA . VAL B 1 160 ? -7.602 9.43 -10.023 1 98.81 160 VAL B CA 1
ATOM 3253 C C . VAL B 1 160 ? -7.23 10.789 -10.602 1 98.81 160 VAL B C 1
ATOM 3255 O O . VAL B 1 160 ? -7.332 11.016 -11.812 1 98.81 160 VAL B O 1
ATOM 3258 N N . GLY B 1 161 ? -6.855 11.68 -9.703 1 98.75 161 GLY B N 1
ATOM 3259 C CA . GLY B 1 161 ? -6.445 13 -10.148 1 98.75 161 GLY B CA 1
ATOM 3260 C C . GLY B 1 161 ? -5.312 12.969 -11.156 1 98.75 161 GLY B C 1
ATOM 3261 O O . GLY B 1 161 ? -5.336 13.695 -12.148 1 98.75 161 GLY B O 1
ATOM 3262 N N . ALA B 1 162 ? -4.305 12.148 -10.883 1 98.81 162 ALA B N 1
ATOM 3263 C CA . ALA B 1 162 ? -3.188 11.992 -11.812 1 98.81 162 ALA B CA 1
ATOM 3264 C C . ALA B 1 162 ? -3.668 11.477 -13.164 1 98.81 162 ALA B C 1
ATOM 3266 O O . ALA B 1 162 ? -3.232 11.961 -14.211 1 98.81 162 ALA B O 1
ATOM 3267 N N . CYS B 1 163 ? -4.52 10.516 -13.141 1 98.81 163 CYS B N 1
ATOM 3268 C CA . CYS B 1 163 ? -5.086 9.961 -14.359 1 98.81 163 CYS B CA 1
ATOM 3269 C C . CYS B 1 163 ? -5.836 11.023 -15.148 1 98.81 163 CYS B C 1
ATOM 3271 O O . CYS B 1 163 ? -5.699 11.117 -16.375 1 98.81 163 CYS B O 1
ATOM 3273 N N . LYS B 1 164 ? -6.664 11.844 -14.477 1 98.81 164 LYS B N 1
ATOM 3274 C CA . LYS B 1 164 ? -7.406 12.922 -15.125 1 98.81 164 LYS B CA 1
ATOM 3275 C C . LYS B 1 164 ? -6.457 13.914 -15.789 1 98.81 164 LYS B C 1
ATOM 3277 O O . LYS B 1 164 ? -6.691 14.344 -16.922 1 98.81 164 LYS B O 1
ATOM 3282 N N . LYS B 1 165 ? -5.43 14.266 -15.078 1 98.81 165 LYS B N 1
ATOM 3283 C CA . LYS B 1 165 ? -4.441 15.188 -15.633 1 98.81 165 LYS B CA 1
ATOM 3284 C C . LYS B 1 165 ? -3.812 14.625 -16.906 1 98.81 165 LYS B C 1
ATOM 3286 O O . LYS B 1 165 ? -3.705 15.32 -17.906 1 98.81 165 LYS B O 1
ATOM 3291 N N . ILE B 1 166 ? -3.424 13.383 -16.859 1 98.81 166 ILE B N 1
ATOM 3292 C CA . ILE B 1 166 ? -2.75 12.742 -17.984 1 98.81 166 ILE B CA 1
ATOM 3293 C C . ILE B 1 166 ? -3.715 12.617 -19.156 1 98.81 166 ILE B C 1
ATOM 3295 O O . ILE B 1 166 ? -3.348 12.906 -20.312 1 98.81 166 ILE B O 1
ATOM 3299 N N . ALA B 1 167 ? -4.938 12.195 -18.859 1 98.75 167 ALA B N 1
ATOM 3300 C CA . ALA B 1 167 ? -5.941 12.117 -19.922 1 98.75 167 ALA B CA 1
ATOM 3301 C C . ALA B 1 167 ? -6.145 13.469 -20.578 1 98.75 167 ALA B C 1
ATOM 3303 O O . ALA B 1 167 ? -6.262 13.555 -21.812 1 98.75 167 ALA B O 1
ATOM 3304 N N . THR B 1 168 ? -6.219 14.516 -19.781 1 98.75 168 THR B N 1
ATOM 3305 C CA . THR B 1 168 ? -6.352 15.867 -20.297 1 98.75 168 THR B CA 1
ATOM 3306 C C . THR B 1 168 ? -5.18 16.219 -21.203 1 98.75 168 THR B C 1
ATOM 3308 O O . THR B 1 168 ? -5.375 16.75 -22.297 1 98.75 168 THR B O 1
ATOM 3311 N N . GLU B 1 169 ? -3.988 15.875 -20.766 1 98.75 169 GLU B N 1
ATOM 3312 C CA . GLU B 1 169 ? -2.785 16.141 -21.547 1 98.75 169 GLU B CA 1
ATOM 3313 C C . GLU B 1 169 ? -2.799 15.375 -22.859 1 98.75 169 GLU B C 1
ATOM 3315 O O . GLU B 1 169 ? -2.338 15.883 -23.891 1 98.75 169 GLU B O 1
ATOM 3320 N N . VAL B 1 170 ? -3.23 14.164 -22.844 1 98.62 170 VAL B N 1
ATOM 3321 C CA . VAL B 1 170 ? -3.32 13.352 -24.047 1 98.62 170 VAL B CA 1
ATOM 3322 C C . VAL B 1 170 ? -4.297 13.992 -25.031 1 98.62 170 VAL B C 1
ATOM 3324 O O . VAL B 1 170 ? -3.992 14.125 -26.219 1 98.62 170 VAL B O 1
ATOM 3327 N N . VAL B 1 171 ? -5.465 14.422 -24.531 1 98.06 171 VAL B N 1
ATOM 3328 C CA . VAL B 1 171 ? -6.492 15.047 -25.359 1 98.06 171 VAL B CA 1
ATOM 3329 C C . VAL B 1 171 ? -5.953 16.344 -25.969 1 98.06 171 VAL B C 1
ATOM 3331 O O . VAL B 1 171 ? -6.25 16.656 -27.125 1 98.06 171 VAL B O 1
ATOM 3334 N N . GLN B 1 172 ? -5.156 17.031 -25.219 1 98.06 172 GLN B N 1
ATOM 3335 C CA . GLN B 1 172 ? -4.633 18.328 -25.656 1 98.06 172 GLN B CA 1
ATOM 3336 C C . GLN B 1 172 ? -3.395 18.156 -26.531 1 98.06 172 GLN B C 1
ATOM 3338 O O . GLN B 1 172 ? -2.867 19.125 -27.062 1 98.06 172 GLN B O 1
ATOM 3343 N N . GLY B 1 173 ? -2.904 16.938 -26.641 1 97.81 173 GLY B N 1
ATOM 3344 C CA . GLY B 1 173 ? -1.757 16.656 -27.484 1 97.81 173 GLY B CA 1
ATOM 3345 C C . GLY B 1 173 ? -0.43 16.953 -26.812 1 97.81 173 GLY B C 1
ATOM 3346 O O . GLY B 1 173 ? 0.607 17.016 -27.484 1 97.81 173 GLY B O 1
ATOM 3347 N N . GLU B 1 174 ? -0.446 17.141 -25.484 1 98.19 174 GLU B N 1
ATOM 3348 C CA . GLU B 1 174 ? 0.768 17.453 -24.734 1 98.19 174 GLU B CA 1
ATOM 3349 C C . GLU B 1 174 ? 1.557 16.188 -24.422 1 98.19 174 GLU B C 1
ATOM 3351 O O . GLU B 1 174 ? 2.76 16.25 -24.156 1 98.19 174 GLU B O 1
ATOM 3356 N N . THR B 1 175 ? 0.873 15.07 -24.375 1 97.5 175 THR B N 1
ATOM 3357 C CA . THR B 1 175 ? 1.466 13.75 -24.188 1 97.5 175 THR B CA 1
ATOM 3358 C C . THR B 1 175 ? 0.704 12.703 -24.984 1 97.5 175 THR B C 1
ATOM 3360 O O . THR B 1 175 ? -0.413 12.953 -25.453 1 97.5 175 THR B O 1
ATOM 3363 N N . SER B 1 176 ? 1.418 11.586 -25.312 1 98.25 176 SER B N 1
ATOM 3364 C CA . SER B 1 176 ? 0.764 10.484 -26.016 1 98.25 176 SER B CA 1
ATOM 3365 C C . SER B 1 176 ? 0.498 9.312 -25.078 1 98.25 176 SER B C 1
ATOM 3367 O O . SER B 1 176 ? 1.11 9.211 -24 1 98.25 176 SER B O 1
ATOM 3369 N N . ILE B 1 177 ? -0.41 8.484 -25.484 1 98.31 177 ILE B N 1
ATOM 3370 C CA . ILE B 1 177 ? -0.759 7.301 -24.703 1 98.31 177 ILE B CA 1
ATOM 3371 C C . ILE B 1 177 ? 0.482 6.434 -24.484 1 98.31 177 ILE B C 1
ATOM 3373 O O . ILE B 1 177 ? 0.693 5.898 -23.391 1 98.31 177 ILE B O 1
ATOM 3377 N N . ASP B 1 178 ? 1.348 6.309 -25.422 1 97.56 178 ASP B N 1
ATOM 3378 C CA . ASP B 1 178 ? 2.545 5.477 -25.359 1 97.56 178 ASP B CA 1
ATOM 3379 C C . ASP B 1 178 ? 3.576 6.055 -24.391 1 97.56 178 ASP B C 1
ATOM 3381 O O . ASP B 1 178 ? 4.488 5.352 -23.953 1 97.56 178 ASP B O 1
ATOM 3385 N N . ASP B 1 179 ? 3.398 7.359 -24.062 1 98 179 ASP B N 1
ATOM 3386 C CA . ASP B 1 179 ? 4.34 8.031 -23.172 1 98 179 ASP B CA 1
ATOM 3387 C C . ASP B 1 179 ? 3.961 7.82 -21.703 1 98 179 ASP B C 1
ATOM 3389 O O . ASP B 1 179 ? 4.742 8.141 -20.797 1 98 179 ASP B O 1
ATOM 3393 N N . ILE B 1 180 ? 2.781 7.293 -21.547 1 98.69 180 ILE B N 1
ATOM 3394 C CA . ILE B 1 180 ? 2.324 7.078 -20.172 1 98.69 180 ILE B CA 1
ATOM 3395 C C . ILE B 1 180 ? 3.113 5.938 -19.531 1 98.69 180 ILE B C 1
ATOM 3397 O O . ILE B 1 180 ? 3.092 4.809 -20.031 1 98.69 180 ILE B O 1
ATOM 3401 N N . ASP B 1 181 ? 3.867 6.219 -18.516 1 98.5 181 ASP B N 1
ATOM 3402 C CA . ASP B 1 181 ? 4.637 5.234 -17.766 1 98.5 181 ASP B CA 1
ATOM 3403 C C . ASP B 1 181 ? 4.684 5.598 -16.281 1 98.5 181 ASP B C 1
ATOM 3405 O O . ASP B 1 181 ? 3.992 6.52 -15.836 1 98.5 181 ASP B O 1
ATOM 3409 N N . GLU B 1 182 ? 5.383 4.832 -15.539 1 98.31 182 GLU B N 1
ATOM 3410 C CA . GLU B 1 182 ? 5.457 5.031 -14.094 1 98.31 182 GLU B CA 1
ATOM 3411 C C . GLU B 1 182 ? 5.984 6.418 -13.758 1 98.31 182 GLU B C 1
ATOM 3413 O O . GLU B 1 182 ? 5.488 7.07 -12.836 1 98.31 182 GLU B O 1
ATOM 3418 N N . ASP B 1 183 ? 6.992 6.84 -14.484 1 98.19 183 ASP B N 1
ATOM 3419 C CA . ASP B 1 183 ? 7.605 8.141 -14.234 1 98.19 183 ASP B CA 1
ATOM 3420 C C . ASP B 1 183 ? 6.613 9.273 -14.477 1 98.19 183 ASP B C 1
ATOM 3422 O O . ASP B 1 183 ? 6.496 10.188 -13.656 1 98.19 183 ASP B O 1
ATOM 3426 N N . LEU B 1 184 ? 5.926 9.203 -15.594 1 98.62 184 LEU B N 1
ATOM 3427 C CA . LEU B 1 184 ? 4.945 10.242 -15.891 1 98.62 184 LEU B CA 1
ATOM 3428 C C . LEU B 1 184 ? 3.852 10.281 -14.836 1 98.62 184 LEU B C 1
ATOM 3430 O O . LEU B 1 184 ? 3.455 11.359 -14.375 1 98.62 184 LEU B O 1
ATOM 3434 N N . LEU B 1 185 ? 3.328 9.125 -14.492 1 98.69 185 LEU B N 1
ATOM 3435 C CA . LEU B 1 185 ? 2.312 9.047 -13.445 1 98.69 185 LEU B CA 1
ATOM 3436 C C . LEU B 1 185 ? 2.832 9.641 -12.141 1 98.69 185 LEU B C 1
ATOM 3438 O O . LEU B 1 185 ? 2.137 10.422 -11.484 1 98.69 185 LEU B O 1
ATOM 3442 N N . GLY B 1 186 ? 4.023 9.273 -11.766 1 98.44 186 GLY B N 1
ATOM 3443 C CA . GLY B 1 186 ? 4.641 9.812 -10.562 1 98.44 186 GLY B CA 1
ATOM 3444 C C . GLY B 1 186 ? 4.73 11.328 -10.57 1 98.44 186 GLY B C 1
ATOM 3445 O O . GLY B 1 186 ? 4.492 11.969 -9.547 1 98.44 186 GLY B O 1
ATOM 3446 N N . GLN B 1 187 ? 5.016 11.898 -11.719 1 98.38 187 GLN B N 1
ATOM 3447 C CA . GLN B 1 187 ? 5.164 13.344 -11.867 1 98.38 187 GLN B CA 1
ATOM 3448 C C . GLN B 1 187 ? 3.814 14.047 -11.781 1 98.38 187 GLN B C 1
ATOM 3450 O O . GLN B 1 187 ? 3.754 15.266 -11.625 1 98.38 187 GLN B O 1
ATOM 3455 N N . ARG B 1 188 ? 2.764 13.289 -11.922 1 98.62 188 ARG B N 1
ATOM 3456 C CA . ARG B 1 188 ? 1.437 13.891 -11.867 1 98.62 188 ARG B CA 1
ATOM 3457 C C . ARG B 1 188 ? 0.773 13.633 -10.516 1 98.62 188 ARG B C 1
ATOM 3459 O O . ARG B 1 188 ? -0.364 14.047 -10.289 1 98.62 188 ARG B O 1
ATOM 3466 N N . MET B 1 189 ? 1.473 12.938 -9.625 1 98.69 189 MET B N 1
ATOM 3467 C CA . MET B 1 189 ? 1.019 12.789 -8.242 1 98.69 189 MET B CA 1
ATOM 3468 C C . MET B 1 189 ? 1.282 14.055 -7.441 1 98.69 189 MET B C 1
ATOM 3470 O O . MET B 1 189 ? 2.053 14.922 -7.871 1 98.69 189 MET B O 1
ATOM 3474 N N . LEU B 1 190 ? 0.653 14.141 -6.301 1 98.69 190 LEU B N 1
ATOM 3475 C CA . LEU B 1 190 ? 0.785 15.32 -5.453 1 98.69 190 LEU B CA 1
ATOM 3476 C C . LEU B 1 190 ? 2.186 15.406 -4.855 1 98.69 190 LEU B C 1
ATOM 3478 O O . LEU B 1 190 ? 2.627 16.484 -4.449 1 98.69 190 LEU B O 1
ATOM 3482 N N . THR B 1 191 ? 2.896 14.281 -4.824 1 98.44 191 THR B N 1
ATOM 3483 C CA . THR B 1 191 ? 4.227 14.234 -4.227 1 98.44 191 THR B CA 1
ATOM 3484 C C . THR B 1 191 ? 5.305 14.469 -5.277 1 98.44 191 THR B C 1
ATOM 3486 O O . THR B 1 191 ? 6.488 14.227 -5.027 1 98.44 191 THR B O 1
ATOM 3489 N N . ALA B 1 192 ? 4.957 14.898 -6.477 1 98.12 192 ALA B N 1
ATOM 3490 C CA . ALA B 1 192 ? 5.918 15.109 -7.555 1 98.12 192 ALA B CA 1
ATOM 3491 C C . ALA B 1 192 ? 7.113 15.93 -7.074 1 98.12 192 ALA B C 1
ATOM 3493 O O . ALA B 1 192 ? 6.949 16.906 -6.344 1 98.12 192 ALA B O 1
ATOM 3494 N N . GLY B 1 193 ? 8.328 15.477 -7.5 1 96 193 GLY B N 1
ATOM 3495 C CA . GLY B 1 193 ? 9.539 16.203 -7.145 1 96 193 GLY B CA 1
ATOM 3496 C C . GLY B 1 193 ? 10.195 15.68 -5.887 1 96 193 GLY B C 1
ATOM 3497 O O . GLY B 1 193 ? 11.328 16.062 -5.566 1 96 193 GLY B O 1
ATOM 3498 N N . LEU B 1 194 ? 9.555 14.852 -5.164 1 97.88 194 LEU B N 1
ATOM 3499 C CA . LEU B 1 194 ? 10.102 14.242 -3.959 1 97.88 194 LEU B CA 1
ATOM 3500 C C . LEU B 1 194 ? 10.477 12.781 -4.215 1 97.88 194 LEU B C 1
ATOM 3502 O O . LEU B 1 194 ? 9.859 12.109 -5.039 1 97.88 194 LEU B O 1
ATOM 3506 N N . PRO B 1 195 ? 11.516 12.312 -3.537 1 97.81 195 PRO B N 1
ATOM 3507 C CA . PRO B 1 195 ? 11.727 10.859 -3.582 1 97.81 195 PRO B CA 1
ATOM 3508 C C . PRO B 1 195 ? 10.609 10.086 -2.898 1 97.81 195 PRO B C 1
ATOM 3510 O O . PRO B 1 195 ? 9.953 10.602 -1.995 1 97.81 195 PRO B O 1
ATOM 3513 N N . ASP B 1 196 ? 10.398 8.875 -3.334 1 98.56 196 ASP B N 1
ATOM 3514 C CA . ASP B 1 196 ? 9.453 8.008 -2.635 1 98.56 196 ASP B CA 1
ATOM 3515 C C . ASP B 1 196 ? 9.867 7.797 -1.184 1 98.56 196 ASP B C 1
ATOM 3517 O O . ASP B 1 196 ? 11.062 7.848 -0.862 1 98.56 196 ASP B O 1
ATOM 3521 N N . PRO B 1 197 ? 8.898 7.531 -0.292 1 98.81 197 PRO B N 1
ATOM 3522 C CA . PRO B 1 197 ? 9.266 7.227 1.092 1 98.81 197 PRO B CA 1
ATOM 3523 C C . PRO B 1 197 ? 10.141 5.98 1.209 1 98.81 197 PRO B C 1
ATOM 3525 O O . PRO B 1 197 ? 9.883 4.977 0.545 1 98.81 197 PRO B O 1
ATOM 3528 N N . ASP B 1 198 ? 11.141 6.168 2.006 1 98.38 198 ASP B N 1
ATOM 3529 C CA . ASP B 1 198 ? 11.93 5.004 2.414 1 98.38 198 ASP B CA 1
ATOM 3530 C C . ASP B 1 198 ? 11.203 4.207 3.496 1 98.38 198 ASP B C 1
ATOM 3532 O O . ASP B 1 198 ? 11.305 2.979 3.539 1 98.38 198 ASP B O 1
ATOM 3536 N N . ILE B 1 199 ? 10.508 4.973 4.301 1 98.62 199 ILE B N 1
ATOM 3537 C CA . ILE B 1 199 ? 9.797 4.402 5.438 1 98.62 199 ILE B CA 1
ATOM 3538 C C . ILE B 1 199 ? 8.359 4.914 5.457 1 98.62 199 ILE B C 1
ATOM 3540 O O . ILE B 1 199 ? 8.109 6.098 5.223 1 98.62 199 ILE B O 1
ATOM 3544 N N . MET B 1 200 ? 7.469 4.035 5.645 1 98.88 200 MET B N 1
ATOM 3545 C CA . MET B 1 200 ? 6.129 4.402 6.094 1 98.88 200 MET B CA 1
ATOM 3546 C C . MET B 1 200 ? 5.891 3.951 7.531 1 98.88 200 MET B C 1
ATOM 3548 O O . MET B 1 200 ? 5.965 2.76 7.832 1 98.88 200 MET B O 1
ATOM 3552 N N . LEU B 1 201 ? 5.672 4.891 8.367 1 98.81 201 LEU B N 1
ATOM 3553 C CA . LEU B 1 201 ? 5.473 4.668 9.789 1 98.81 201 LEU B CA 1
ATOM 3554 C C . LEU B 1 201 ? 3.998 4.793 10.164 1 98.81 201 LEU B C 1
ATOM 3556 O O . LEU B 1 201 ? 3.312 5.707 9.695 1 98.81 201 LEU B O 1
ATOM 3560 N N . ARG B 1 202 ? 3.529 3.869 10.906 1 98.75 202 ARG B N 1
ATOM 3561 C CA . ARG B 1 202 ? 2.201 4.027 11.484 1 98.75 202 ARG B CA 1
ATOM 3562 C C . ARG B 1 202 ? 2.223 3.74 12.984 1 98.75 202 ARG B C 1
ATOM 3564 O O . ARG B 1 202 ? 2.854 2.779 13.43 1 98.75 202 ARG B O 1
ATOM 3571 N N . THR B 1 203 ? 1.568 4.59 13.703 1 98.56 203 THR B N 1
ATOM 3572 C CA . THR B 1 203 ? 1.451 4.402 15.148 1 98.56 203 THR B CA 1
ATOM 3573 C C . THR B 1 203 ? 0.133 3.719 15.5 1 98.56 203 THR B C 1
ATOM 3575 O O . THR B 1 203 ? -0.644 3.365 14.609 1 98.56 203 THR B O 1
ATOM 3578 N N . SER B 1 204 ? -0.069 3.32 16.781 1 97 204 SER B N 1
ATOM 3579 C CA . SER B 1 204 ? -1.245 2.783 17.469 1 97 204 SER B CA 1
ATOM 3580 C C . SER B 1 204 ? -1.303 1.265 17.344 1 97 204 SER B C 1
ATOM 3582 O O . SER B 1 204 ? -2.258 0.638 17.812 1 97 204 SER B O 1
ATOM 3584 N N . GLY B 1 205 ? -0.402 0.701 16.625 1 94.56 205 GLY B N 1
ATOM 3585 C CA . GLY B 1 205 ? -0.347 -0.75 16.547 1 94.56 205 GLY B CA 1
ATOM 3586 C C . GLY B 1 205 ? -1.196 -1.317 15.422 1 94.56 205 GLY B C 1
ATOM 3587 O O . GLY B 1 205 ? -1.182 -2.525 15.172 1 94.56 205 GLY B O 1
ATOM 3588 N N . GLU B 1 206 ? -1.888 -0.522 14.75 1 94.94 206 GLU B N 1
ATOM 3589 C CA . GLU B 1 206 ? -2.711 -0.979 13.633 1 94.94 206 GLU B CA 1
ATOM 3590 C C . GLU B 1 206 ? -1.854 -1.312 12.414 1 94.94 206 GLU B C 1
ATOM 3592 O O . GLU B 1 206 ? -0.911 -0.586 12.094 1 94.94 206 GLU B O 1
ATOM 3597 N N . LEU B 1 207 ? -2.18 -2.41 11.758 1 96.75 207 LEU B N 1
ATOM 3598 C CA . LEU B 1 207 ? -1.434 -2.846 10.578 1 96.75 207 LEU B CA 1
ATOM 3599 C C . LEU B 1 207 ? -2.279 -2.707 9.32 1 96.75 207 LEU B C 1
ATOM 3601 O O . LEU B 1 207 ? -2.74 -3.707 8.758 1 96.75 207 LEU B O 1
ATOM 3605 N N . ARG B 1 208 ? -2.434 -1.529 8.836 1 96.81 208 ARG B N 1
ATOM 3606 C CA . ARG B 1 208 ? -3.131 -1.178 7.605 1 96.81 208 ARG B CA 1
ATOM 3607 C C . ARG B 1 208 ? -2.533 0.076 6.977 1 96.81 208 ARG B C 1
ATOM 3609 O O . ARG B 1 208 ? -1.914 0.889 7.668 1 96.81 208 ARG B O 1
ATOM 3616 N N . ILE B 1 209 ? -2.719 0.266 5.684 1 97.38 209 ILE B N 1
ATOM 3617 C CA . ILE B 1 209 ? -2.174 1.408 4.957 1 97.38 209 ILE B CA 1
ATOM 3618 C C . ILE B 1 209 ? -3.184 2.555 4.965 1 97.38 209 ILE B C 1
ATOM 3620 O O . ILE B 1 209 ? -2.801 3.727 4.922 1 97.38 209 ILE B O 1
ATOM 3624 N N . SER B 1 210 ? -4.496 2.205 4.969 1 97.31 210 SER B N 1
ATOM 3625 C CA . SER B 1 210 ? -5.594 3.158 5.105 1 97.31 210 SER B CA 1
ATOM 3626 C C . SER B 1 210 ? -5.547 4.219 4.008 1 97.31 210 SER B C 1
ATOM 3628 O O . SER B 1 210 ? -5.652 5.414 4.289 1 97.31 210 SER B O 1
ATOM 3630 N N . ASN B 1 211 ? -5.297 3.818 2.807 1 98.44 211 ASN B N 1
ATOM 3631 C CA . ASN B 1 211 ? -5.418 4.672 1.628 1 98.44 211 ASN B CA 1
ATOM 3632 C C . ASN B 1 211 ? -4.418 5.824 1.665 1 98.44 211 ASN B C 1
ATOM 3634 O O . ASN B 1 211 ? -4.742 6.945 1.266 1 98.44 211 ASN B O 1
ATOM 3638 N N . PHE B 1 212 ? -3.242 5.527 2.26 1 98.88 212 PHE B N 1
ATOM 3639 C CA . PHE B 1 212 ? -2.178 6.516 2.402 1 98.88 212 PHE B CA 1
ATOM 3640 C C . PHE B 1 212 ? -1.038 6.227 1.434 1 98.88 212 PHE B C 1
ATOM 3642 O O . PHE B 1 212 ? -0.444 5.148 1.471 1 98.88 212 PHE B O 1
ATOM 3649 N N . LEU B 1 213 ? -0.745 7.086 0.458 1 98.94 213 LEU B N 1
ATOM 3650 C CA . LEU B 1 213 ? 0.409 7.109 -0.434 1 98.94 213 LEU B CA 1
ATOM 3651 C C . LEU B 1 213 ? 0.609 5.754 -1.1 1 98.94 213 LEU B C 1
ATOM 3653 O O . LEU B 1 213 ? 1.726 5.23 -1.129 1 98.94 213 LEU B O 1
ATOM 3657 N N . LEU B 1 214 ? -0.419 5.227 -1.645 1 98.88 214 LEU B N 1
ATOM 3658 C CA . LEU B 1 214 ? -0.408 3.871 -2.184 1 98.88 214 LEU B CA 1
ATOM 3659 C C . LEU B 1 214 ? 0.665 3.723 -3.256 1 98.88 214 LEU B C 1
ATOM 3661 O O . LEU B 1 214 ? 1.529 2.848 -3.158 1 98.88 214 LEU B O 1
ATOM 3665 N N . PHE B 1 215 ? 0.724 4.625 -4.195 1 98.81 215 PHE B N 1
ATOM 3666 C CA . PHE B 1 215 ? 1.675 4.555 -5.297 1 98.81 215 PHE B CA 1
ATOM 3667 C C . PHE B 1 215 ? 3.102 4.738 -4.793 1 98.81 215 PHE B C 1
ATOM 3669 O O . PHE B 1 215 ? 4.004 4 -5.195 1 98.81 215 PHE B O 1
ATOM 3676 N N . GLN B 1 216 ? 3.279 5.594 -3.826 1 98.81 216 GLN B N 1
ATOM 3677 C CA . GLN B 1 216 ? 4.598 6.051 -3.396 1 98.81 216 GLN B CA 1
ATOM 3678 C C . GLN B 1 216 ? 5.254 5.035 -2.463 1 98.81 216 GLN B C 1
ATOM 3680 O O . GLN B 1 216 ? 6.48 4.98 -2.359 1 98.81 216 GLN B O 1
ATOM 3685 N N . ILE B 1 217 ? 4.449 4.195 -1.8 1 98.69 217 ILE B N 1
ATOM 3686 C CA . ILE B 1 217 ? 5.027 3.348 -0.763 1 98.69 217 ILE B CA 1
ATOM 3687 C C . ILE B 1 217 ? 5.328 1.964 -1.336 1 98.69 217 ILE B C 1
ATOM 3689 O O . ILE B 1 217 ? 5.574 1.016 -0.587 1 98.69 217 ILE B O 1
ATOM 3693 N N . ALA B 1 218 ? 5.34 1.818 -2.631 1 98.31 218 ALA B N 1
ATOM 3694 C CA . ALA B 1 218 ? 5.516 0.534 -3.305 1 98.31 218 ALA B CA 1
ATOM 3695 C C . ALA B 1 218 ? 6.711 -0.226 -2.732 1 98.31 218 ALA B C 1
ATOM 3697 O O . ALA B 1 218 ? 6.652 -1.446 -2.562 1 98.31 218 ALA B O 1
ATOM 3698 N N . TYR B 1 219 ? 7.785 0.489 -2.34 1 97.25 219 TYR B N 1
ATOM 3699 C CA . TYR B 1 219 ? 8.992 -0.198 -1.892 1 97.25 219 TYR B CA 1
ATOM 3700 C C . TYR B 1 219 ? 9.461 0.341 -0.543 1 97.25 219 TYR B C 1
ATOM 3702 O O . TYR B 1 219 ? 10.625 0.198 -0.181 1 97.25 219 TYR B O 1
ATOM 3710 N N . ALA B 1 220 ? 8.578 0.988 0.121 1 98.25 220 ALA B N 1
ATOM 3711 C CA . ALA B 1 220 ? 8.898 1.504 1.449 1 98.25 220 ALA B CA 1
ATOM 3712 C C . ALA B 1 220 ? 9.008 0.371 2.465 1 98.25 220 ALA B C 1
ATOM 3714 O O . ALA B 1 220 ? 8.297 -0.633 2.363 1 98.25 220 ALA B O 1
ATOM 3715 N N . GLU B 1 221 ? 9.938 0.534 3.414 1 98 221 GLU B N 1
ATOM 3716 C CA . GLU B 1 221 ? 9.875 -0.289 4.617 1 98 221 GLU B CA 1
ATOM 3717 C C . GLU B 1 221 ? 8.734 0.148 5.527 1 98 221 GLU B C 1
ATOM 3719 O O . GLU B 1 221 ? 8.578 1.337 5.816 1 98 221 GLU B O 1
ATOM 3724 N N . LEU B 1 222 ? 7.961 -0.822 5.902 1 98.56 222 LEU B N 1
ATOM 3725 C CA . LEU B 1 222 ? 6.844 -0.497 6.785 1 98.56 222 LEU B CA 1
ATOM 3726 C C . LEU B 1 222 ? 7.23 -0.689 8.242 1 98.56 222 LEU B C 1
ATOM 3728 O O . LEU B 1 222 ? 7.777 -1.731 8.617 1 98.56 222 LEU B O 1
ATOM 3732 N N . ILE B 1 223 ? 7.016 0.304 9.039 1 98.31 223 ILE B N 1
ATOM 3733 C CA . ILE B 1 223 ? 7.266 0.221 10.477 1 98.31 223 ILE B CA 1
ATOM 3734 C C . ILE B 1 223 ? 5.988 0.554 11.242 1 98.31 223 ILE B C 1
ATOM 3736 O O . ILE B 1 223 ? 5.379 1.603 11.016 1 98.31 223 ILE B O 1
ATOM 3740 N N . PHE B 1 224 ? 5.59 -0.364 12.078 1 97.75 224 PHE B N 1
ATOM 3741 C CA . PHE B 1 224 ? 4.406 -0.182 12.914 1 97.75 224 PHE B CA 1
ATOM 3742 C C . PHE B 1 224 ? 4.793 -0.075 14.383 1 97.75 224 PHE B C 1
ATOM 3744 O O . PHE B 1 224 ? 5.477 -0.95 14.922 1 97.75 224 PHE B O 1
ATOM 3751 N N . MET B 1 225 ? 4.332 1.007 14.992 1 97.69 225 MET B N 1
ATOM 3752 C CA . MET B 1 225 ? 4.664 1.242 16.391 1 97.69 225 MET B CA 1
ATOM 3753 C C . MET B 1 225 ? 3.451 1.006 17.281 1 97.69 225 MET B C 1
ATOM 3755 O O . MET B 1 225 ? 2.357 1.492 17 1 97.69 225 MET B O 1
ATOM 3759 N N . ASP B 1 226 ? 3.734 0.264 18.344 1 96.38 226 ASP B N 1
ATOM 3760 C CA . ASP B 1 226 ? 2.658 0.043 19.312 1 96.38 226 ASP B CA 1
ATOM 3761 C C . ASP B 1 226 ? 2.621 1.155 20.359 1 96.38 226 ASP B C 1
ATOM 3763 O O . ASP B 1 226 ? 2.805 0.899 21.547 1 96.38 226 ASP B O 1
ATOM 3767 N N . LYS B 1 227 ? 2.467 2.355 19.922 1 97.31 227 LYS B N 1
ATOM 3768 C CA . LYS B 1 227 ? 2.326 3.592 20.688 1 97.31 227 LYS B CA 1
ATOM 3769 C C . LYS B 1 227 ? 1.397 4.574 19.984 1 97.31 227 LYS B C 1
ATOM 3771 O O . LYS B 1 227 ? 1.31 4.574 18.75 1 97.31 227 LYS B O 1
ATOM 3776 N N . PHE B 1 228 ? 0.686 5.324 20.859 1 98.31 228 PHE B N 1
ATOM 3777 C CA . PHE B 1 228 ? -0.096 6.387 20.234 1 98.31 228 PHE B CA 1
ATOM 3778 C C . PHE B 1 228 ? 0.81 7.512 19.75 1 98.31 228 PHE B C 1
ATOM 3780 O O . PHE B 1 228 ? 1.851 7.785 20.359 1 98.31 228 PHE B O 1
ATOM 3787 N N . TRP B 1 229 ? 0.434 8.227 18.75 1 98.75 229 TRP B N 1
ATOM 3788 C CA . TRP B 1 229 ? 1.245 9.25 18.094 1 98.75 229 TRP B CA 1
ATOM 3789 C C . TRP B 1 229 ? 1.713 10.305 19.094 1 98.75 229 TRP B C 1
ATOM 3791 O O . TRP B 1 229 ? 2.9 10.633 19.141 1 98.75 229 TRP B O 1
ATOM 3801 N N . PRO B 1 230 ? 0.807 10.805 20 1 98.75 230 PRO B N 1
ATOM 3802 C CA . PRO B 1 230 ? 1.272 11.875 20.891 1 98.75 230 PRO B CA 1
ATOM 3803 C C . PRO B 1 230 ? 2.371 11.406 21.844 1 98.75 230 PRO B C 1
ATOM 3805 O O . PRO B 1 230 ? 3.041 12.227 22.484 1 98.75 230 PRO B O 1
ATOM 3808 N N . GLU B 1 231 ? 2.604 10.102 21.922 1 98.62 231 GLU B N 1
ATOM 3809 C CA . GLU B 1 231 ? 3.582 9.547 22.844 1 98.62 231 GLU B CA 1
ATOM 3810 C C . GLU B 1 231 ? 4.949 9.398 22.188 1 98.62 231 GLU B C 1
ATOM 3812 O O . GLU B 1 231 ? 5.934 9.078 22.859 1 98.62 231 GLU B O 1
ATOM 3817 N N . VAL B 1 232 ? 5.031 9.602 20.922 1 98.81 232 VAL B N 1
ATOM 3818 C CA . VAL B 1 232 ? 6.266 9.398 20.172 1 98.81 232 VAL B CA 1
ATOM 3819 C C . VAL B 1 232 ? 7.328 10.383 20.641 1 98.81 232 VAL B C 1
ATOM 3821 O O . VAL B 1 232 ? 7.039 11.562 20.859 1 98.81 232 VAL B O 1
ATOM 3824 N N . THR B 1 233 ? 8.57 9.906 20.766 1 98.69 233 THR B N 1
ATOM 3825 C CA . THR B 1 233 ? 9.695 10.688 21.281 1 98.69 233 THR B CA 1
ATOM 3826 C C . THR B 1 233 ? 10.836 10.719 20.266 1 98.69 233 THR B C 1
ATOM 3828 O O . THR B 1 233 ? 10.789 10.023 19.25 1 98.69 233 THR B O 1
ATOM 3831 N N . ARG B 1 234 ? 11.812 11.5 20.594 1 98.56 234 ARG B N 1
ATOM 3832 C CA . ARG B 1 234 ? 13.023 11.57 19.781 1 98.56 234 ARG B CA 1
ATOM 3833 C C . ARG B 1 234 ? 13.719 10.211 19.719 1 98.56 234 ARG B C 1
ATOM 3835 O O . ARG B 1 234 ? 14.258 9.836 18.672 1 98.56 234 ARG B O 1
ATOM 3842 N N . GLU B 1 235 ? 13.719 9.508 20.812 1 98.31 235 GLU B N 1
ATOM 3843 C CA . GLU B 1 235 ? 14.312 8.18 20.859 1 98.31 235 GLU B CA 1
ATOM 3844 C C . GLU B 1 235 ? 13.609 7.215 19.922 1 98.31 235 GLU B C 1
ATOM 3846 O O . GLU B 1 235 ? 14.242 6.332 19.328 1 98.31 235 GLU B O 1
ATOM 3851 N N . ASP B 1 236 ? 12.32 7.383 19.781 1 98.62 236 ASP B N 1
ATOM 3852 C CA . ASP B 1 236 ? 11.578 6.531 18.859 1 98.62 236 ASP B CA 1
ATOM 3853 C C . ASP B 1 236 ? 12.062 6.723 17.422 1 98.62 236 ASP B C 1
ATOM 3855 O O . ASP B 1 236 ? 12.195 5.754 16.672 1 98.62 236 ASP B O 1
ATOM 3859 N N . LEU B 1 237 ? 12.312 7.953 17.016 1 98.69 237 LEU B N 1
ATOM 3860 C CA . LEU B 1 237 ? 12.836 8.195 15.68 1 98.69 237 LEU B CA 1
ATOM 3861 C C . LEU B 1 237 ? 14.188 7.508 15.492 1 98.69 237 LEU B C 1
ATOM 3863 O O . LEU B 1 237 ? 14.453 6.926 14.438 1 98.69 237 LEU B O 1
ATOM 3867 N N . GLN B 1 238 ? 15 7.586 16.5 1 97.56 238 GLN B N 1
ATOM 3868 C CA . GLN B 1 238 ? 16.281 6.902 16.422 1 97.56 238 GLN B CA 1
ATOM 3869 C C . GLN B 1 238 ? 16.109 5.402 16.219 1 97.56 238 GLN B C 1
ATOM 3871 O O . GLN B 1 238 ? 16.797 4.785 15.414 1 97.56 238 GLN B O 1
ATOM 3876 N N . ASP B 1 239 ? 15.219 4.844 16.953 1 97.56 239 ASP B N 1
ATOM 3877 C CA . ASP B 1 239 ? 14.93 3.42 16.828 1 97.56 239 ASP B CA 1
ATOM 3878 C C . ASP B 1 239 ? 14.422 3.084 15.422 1 97.56 239 ASP B C 1
ATOM 3880 O O . ASP B 1 239 ? 14.742 2.025 14.883 1 97.56 239 ASP B O 1
ATOM 3884 N N . ILE B 1 240 ? 13.602 3.947 14.883 1 97.88 240 ILE B N 1
ATOM 3885 C CA . ILE B 1 240 ? 13.062 3.779 13.539 1 97.88 240 ILE B CA 1
ATOM 3886 C C . ILE B 1 240 ? 14.203 3.738 12.531 1 97.88 240 ILE B C 1
ATOM 3888 O O . ILE B 1 240 ? 14.227 2.883 11.641 1 97.88 240 ILE B O 1
ATOM 3892 N N . ILE B 1 241 ? 15.148 4.652 12.664 1 97.81 241 ILE B N 1
ATOM 3893 C CA . ILE B 1 241 ? 16.281 4.727 11.758 1 97.81 241 ILE B CA 1
ATOM 3894 C C . ILE B 1 241 ? 17.156 3.482 11.906 1 97.81 241 ILE B C 1
ATOM 3896 O O . ILE B 1 241 ? 17.609 2.916 10.914 1 97.81 241 ILE B O 1
ATOM 3900 N N . VAL B 1 242 ? 17.328 3.018 13.125 1 96.69 242 VAL B N 1
ATOM 3901 C CA . VAL B 1 242 ? 18.078 1.793 13.375 1 96.69 242 VAL B CA 1
ATOM 3902 C C . VAL B 1 242 ? 17.375 0.608 12.719 1 96.69 242 VAL B C 1
ATOM 3904 O O . VAL B 1 242 ? 18.016 -0.209 12.047 1 96.69 242 VAL B O 1
ATOM 3907 N N . GLU B 1 243 ? 16.094 0.543 12.922 1 96 243 GLU B N 1
ATOM 3908 C CA . GLU B 1 243 ? 15.312 -0.529 12.32 1 96 243 GLU B CA 1
ATOM 3909 C C . GLU B 1 243 ? 15.438 -0.513 10.797 1 96 243 GLU B C 1
ATOM 3911 O O . GLU B 1 243 ? 15.586 -1.563 10.172 1 96 243 GLU B O 1
ATOM 3916 N N . TYR B 1 244 ? 15.391 0.624 10.219 1 96.19 244 TYR B N 1
ATOM 3917 C CA . TYR B 1 244 ? 15.555 0.817 8.781 1 96.19 244 TYR B CA 1
ATOM 3918 C C . TYR B 1 244 ? 16.875 0.235 8.305 1 96.19 244 TYR B C 1
ATOM 3920 O O . TYR B 1 244 ? 16.953 -0.378 7.238 1 96.19 244 TYR B O 1
ATOM 3928 N N . ASN B 1 245 ? 17.859 0.419 9.086 1 95.12 245 ASN B N 1
ATOM 3929 C CA . ASN B 1 245 ? 19.188 -0.05 8.719 1 95.12 245 ASN B CA 1
ATOM 3930 C C . ASN B 1 245 ? 19.344 -1.552 8.945 1 95.12 245 ASN B C 1
ATOM 3932 O O . ASN B 1 245 ? 20.266 -2.174 8.43 1 95.12 245 ASN B O 1
ATOM 3936 N N . ARG B 1 246 ? 18.484 -2.139 9.75 1 90.44 246 ARG B N 1
ATOM 3937 C CA . ARG B 1 246 ? 18.531 -3.578 9.984 1 90.44 246 ARG B CA 1
ATOM 3938 C C . ARG B 1 246 ? 17.859 -4.34 8.844 1 90.44 246 ARG B C 1
ATOM 3940 O O . ARG B 1 246 ? 18.156 -5.512 8.617 1 90.44 246 ARG B O 1
ATOM 3947 N N . ARG B 1 247 ? 16.953 -3.648 8.273 1 85.94 247 ARG B N 1
ATOM 3948 C CA . ARG B 1 247 ? 16.203 -4.281 7.195 1 85.94 247 ARG B CA 1
ATOM 3949 C C . ARG B 1 247 ? 17.062 -4.43 5.941 1 85.94 247 ARG B C 1
ATOM 3951 O O . ARG B 1 247 ? 17.812 -3.521 5.59 1 85.94 247 ARG B O 1
ATOM 3958 N N . LYS B 1 248 ? 17.25 -5.641 5.531 1 68.06 248 LYS B N 1
ATOM 3959 C CA . LYS B 1 248 ? 17.969 -5.863 4.281 1 68.06 248 LYS B CA 1
ATOM 3960 C C . LYS B 1 248 ? 17.078 -5.586 3.074 1 68.06 248 LYS B C 1
ATOM 3962 O O . LYS B 1 248 ? 16.078 -6.277 2.861 1 68.06 248 LYS B O 1
ATOM 3967 N N . ARG B 1 249 ? 17.297 -4.531 2.404 1 59.16 249 ARG B N 1
ATOM 3968 C CA . ARG B 1 249 ? 16.531 -4.195 1.215 1 59.16 249 ARG B CA 1
ATOM 3969 C C . ARG B 1 249 ? 17.094 -4.891 -0.021 1 59.16 249 ARG B C 1
ATOM 3971 O O . ARG B 1 249 ? 18.234 -4.629 -0.42 1 59.16 249 ARG B O 1
ATOM 3978 N N . ARG B 1 250 ? 16.344 -5.949 -0.489 1 55.75 250 ARG B N 1
ATOM 3979 C CA . ARG B 1 250 ? 16.828 -6.828 -1.541 1 55.75 250 ARG B CA 1
ATOM 3980 C C . ARG B 1 250 ? 16.297 -6.41 -2.906 1 55.75 250 ARG B C 1
ATOM 3982 O O . ARG B 1 250 ? 16.812 -6.844 -3.939 1 55.75 250 ARG B O 1
ATOM 3989 N N . PHE B 1 251 ? 15.531 -5.434 -3.102 1 48.84 251 PHE B N 1
ATOM 3990 C CA . PHE B 1 251 ? 14.922 -4.922 -4.32 1 48.84 251 PHE B CA 1
ATOM 3991 C C . PHE B 1 251 ? 14.805 -6.02 -5.371 1 48.84 251 PHE B C 1
ATOM 3993 O O . PHE B 1 251 ? 15.18 -5.82 -6.527 1 48.84 251 PHE B O 1
ATOM 4000 N N . GLY B 1 252 ? 14.266 -7.199 -5.047 1 46.97 252 GLY B N 1
ATOM 4001 C CA . GLY B 1 252 ? 14.062 -8.297 -5.984 1 46.97 252 GLY B CA 1
ATOM 4002 C C . GLY B 1 252 ? 15.305 -9.141 -6.195 1 46.97 252 GLY B C 1
ATOM 4003 O O . GLY B 1 252 ? 15.305 -10.062 -7.008 1 46.97 252 GLY B O 1
ATOM 4004 N N . LYS B 1 253 ? 16.438 -8.883 -5.602 1 53.66 253 LYS B N 1
ATOM 4005 C CA . LYS B 1 253 ? 17.672 -9.648 -5.762 1 53.66 253 LYS B CA 1
ATOM 4006 C C . LYS B 1 253 ? 17.828 -10.672 -4.645 1 53.66 253 LYS B C 1
ATOM 4008 O O . LYS B 1 253 ? 17.312 -10.492 -3.547 1 53.66 253 LYS B O 1
#

Nearest PDB structures (foldseek):
  7cpn-assembly1_A  TM=9.413E-01  e=1.294E-24  Thermobifida fusca YX
  4onc-assembly1_B  TM=9.576E-01  e=5.835E-24  Mycobacterium tuberculosis
  1x09-assembly1_A  TM=9.557E-01  e=1.169E-23  Escherichia coli
  7jli-assembly1_A  TM=9.280E-01  e=3.464E-24  Bacillus subtilis
  1x07-assembly1_A  TM=9.715E-01  e=1.333E-22  Escherichia coli

pLDDT: mean 91.48, std 18.66, range [20.33, 99.0]

Sequence (506 aa):
MGAEAISSSNSTATMPEMEKDLKIPRHIAVIIDGNRRYGKNKYGSGTRGHSDGTKTVMNFTDWCIDAGVEALTVFAFSTENWKREKAEIEALMKLVDGFIHDILGEALTRNIRVRVLASDSRKLPDFLVESIQEVEAKTQHCNAFYLNLCVSYGARDEIVGACKKIATEVVQGETSIDDIDEDLLGQRMLTAGLPDPDIMLRTSGELRISNFLLFQIAYAELIFMDKFWPEVTREDLQDIIVEYNRRKRRFGKMGAEAISSSNSTATMPEMEKDLKIPRHIAVIIDGNRRYGKNKYGSGTRGHSDGTKTVMNFTDWCIDAGVEALTVFAFSTENWKREKAEIEALMKLVDGFIHDILGEALTRNIRVRVLASDSRKLPDFLVESIQEVEAKTQHCNAFYLNLCVSYGARDEIVGACKKIATEVVQGETSIDDIDEDLLGQRMLTAGLPDPDIMLRTSGELRISNFLLFQIAYAELIFMDKFWPEVTREDLQDIIVEYNRRKRRFGK

Foldseek 3Di:
DDPPDDDPPPPPPDPPPVLPPFDQWQEEEEEQPDQQVVCCVPPVGSLVSLLLLLVLLVVVQVLCLVSQHAEYEYAQAELVNVPDDPVSVVSSLVSLLVSLVVCQVVCLVVLEQEAEAALDCPPRDPSSVVSRVVSNVSSVRRRRHYYYYYHRDFLVSQLVQLVVVVVVCCVVVVDHPVPDDLLSSLCSGSCHPDQAGQEYEYECQDDDCRRPNVSRCPQHHYYYYNHRSSPDDSVNVVVVSVVSRVDDRPVVD/DDPPPPPPPPPPPDPPPVLPDFDQWQEEEEEQPDQQVVCCVPPVGSLVSLLLLLVLVVVVQVLCLVSQHAEYEYAQAELVNVPDDPVSVVSSLVSLLVSLVVCQVVCLVVLEQEAEDALDCPPRDPSSVVSRVVSNVSSVRRRRHYYYYYHRDFLVSQLVQLVVVVVVCCVVVVDHPVRDDLLSSLCSGSCHPDQAGQEYEYECQDDDCRRPNVSRCPQHHYYYYNHRSSPDDSVNVVVVSVVSRVDDRPVVD

InterPro domains:
  IPR001441 Decaprenyl diphosphate synthase-like [MF_01139] (24-253)
  IPR001441 Decaprenyl diphosphate synthase-like [PF01255] (31-252)
  IPR001441 Decaprenyl diphosphate synthase-like [PTHR10291] (20-253)
  IPR001441 Decaprenyl diphosphate synthase-like [TIGR00055] (24-252)
  IPR001441 Decaprenyl diphosphate synthase-like [cd00475] (27-246)
  IPR036424 Decaprenyl diphosphate synthase-like superfamily [G3DSA:3.40.1180.10] (7-253)
  IPR036424 Decaprenyl diphosphate synthase-like superfamily [SSF64005] (23-248)

Solvent-accessible surface area (backbone atoms only — not comparable to full-atom values): 27000 Å² total; per-residue (Å²): 136,77,83,71,80,83,80,81,76,80,77,76,79,69,74,69,78,87,65,73,83,65,65,65,55,50,18,42,30,36,42,64,32,36,21,45,63,49,8,35,73,75,70,70,33,38,67,60,13,44,54,45,28,52,54,35,51,54,51,49,52,51,49,36,53,75,66,59,31,40,31,40,38,35,54,74,33,42,54,55,46,71,75,45,56,67,70,57,49,53,51,49,52,49,50,53,42,49,47,55,62,66,43,44,65,55,23,64,75,65,26,27,18,43,44,72,40,50,51,52,62,87,78,59,54,66,71,45,54,52,51,50,54,48,45,31,63,75,18,65,82,32,76,68,28,38,43,33,37,25,43,34,23,33,29,60,50,32,50,34,52,23,41,39,51,50,35,51,31,38,71,71,64,76,41,54,68,87,63,62,36,63,66,54,51,47,59,47,34,88,61,44,96,54,76,59,31,44,31,38,37,28,25,49,53,56,52,59,56,67,31,52,52,35,82,49,40,26,75,11,41,52,44,70,34,85,40,36,34,52,70,62,47,72,67,52,53,51,50,51,44,51,50,57,59,66,52,80,85,49,89,59,104,137,81,84,73,78,77,76,77,76,79,75,74,78,67,74,68,79,86,65,75,84,67,66,65,55,50,18,43,30,35,41,64,32,35,21,45,62,48,9,35,73,75,71,69,32,38,67,62,13,44,55,46,27,52,53,35,51,54,52,48,51,51,50,38,52,75,65,60,30,41,32,40,37,35,54,75,33,44,55,54,43,71,75,45,57,67,70,57,48,53,51,50,52,48,50,53,41,49,48,55,61,65,44,45,64,56,24,64,74,64,26,26,18,44,45,73,39,48,50,50,61,84,80,59,53,66,71,45,54,51,50,50,52,46,46,30,62,76,17,64,81,32,76,67,27,37,42,33,38,24,42,34,23,34,28,60,49,31,50,35,51,22,41,40,52,50,34,51,31,37,72,71,64,76,42,54,67,88,64,61,35,63,66,54,50,48,59,47,34,87,63,42,95,55,76,58,31,44,31,38,38,28,25,50,51,54,52,59,57,67,31,52,52,34,81,49,39,26,74,12,42,52,44,69,34,85,40,37,35,52,70,63,48,71,66,53,54,52,50,49,45,51,51,57,59,66,52,80,85,49,86,59,104